Protein AF-0000000084691616 (afdb_homodimer)

Organism: Botryosphaeria parva (strain UCR-NP2) (NCBI:txid1287680)

InterPro domains:
  IPR008775 Phytanoyl-CoA dioxygenase-like [PF05721] (127-211)

pLDDT: mean 83.39, std 17.55, range [25.61, 98.62]

Nearest PDB structures (foldseek):
  7e01-assembly1_A-2  TM=6.070E-01  e=3.733E-05  uncultured bacterium esnapd13
  7e08-assembly1_A-2  TM=5.478E-01  e=3.733E-05  uncultured bacterium esnapd13
  5ncj-assembly2_B  TM=5.270E-01  e=2.335E-04  Streptomyces muensis
  8h7y-assembly1_A  TM=5.607E-01  e=2.628E-04  uncultured bacterium esnapd13
  7e00-assembly1_A  TM=5.608E-01  e=3.748E-04  uncultured bacterium esnapd13

Sequence (610 aa):
MPHSTQAPTLADDVQYGDWRDDMFRDGYAVVKGAVPAARCTAYIDAMYAWLEKFPGGMYHHYAVQHEAFVWRARQEPGVLAAFSLLWGTTALLASFDGVNFTLPTSARAPWDAWPHIDQSPHRTGLQCAQGIINLAPNGPRDGGLVVLRGSHRLTEEYFESHDKEQKTWGPTDWFGFGEEQVRWFKERGCEQVKVCAEPGDLIVWDSRTVHWNVVPEGEETRALVYACYAPAKFAKAETLEKKKEFFEKRLGTTHWPHDNIFVNSYSTARMRCGKEDEYNRDRPFEEPEINDTLLRLAGVLPYDSMPHSTQAPTLADDVQYGDWRDDMFRDGYAVVKGAVPAARCTAYIDAMYAWLEKFPGGMYHHYAVQHEAFVWRARQEPGVLAAFSLLWGTTALLASFDGVNFTLPTSARAPWDAWPHIDQSPHRTGLQCAQGIINLAPNGPRDGGLVVLRGSHRLTEEYFESHDKEQKTWGPTDWFGFGEEQVRWFKERGCEQVKVCAEPGDLIVWDSRTVHWNVVPEGEETRALVYACYAPAKFAKAETLEKKKEFFEKRLGTTHWPHDNIFVNSYSTARMRCGKEDEYNRDRPFEEPEINDTLLRLAGVLPYDS

Solvent-accessible surface area (backbone atoms only — not comparable to full-atom values): 31716 Å² total; per-residue (Å²): 126,84,66,71,59,72,58,60,60,71,74,78,83,62,84,72,87,50,58,61,40,43,26,67,60,34,22,33,32,67,42,77,58,24,34,59,53,77,55,18,54,54,50,52,50,50,51,50,56,54,56,53,64,51,78,68,19,70,41,60,40,45,16,43,34,42,17,29,68,48,50,51,58,66,61,30,63,41,48,48,49,51,52,20,61,74,71,72,43,84,52,40,16,40,25,32,29,30,34,32,55,24,69,54,49,75,87,43,79,81,66,82,73,60,36,24,27,55,47,43,83,81,47,49,65,67,79,44,49,39,31,35,45,29,35,30,66,26,49,86,53,37,41,38,50,30,34,31,35,35,31,37,78,43,43,65,61,48,46,70,76,39,86,69,85,48,85,58,45,48,85,61,22,34,49,77,48,54,72,70,56,49,46,55,46,41,78,70,70,28,40,82,42,70,60,57,45,47,41,10,15,30,40,37,32,37,27,48,20,35,28,32,62,48,69,44,63,40,73,59,44,42,38,36,38,41,46,13,55,35,53,48,84,72,30,48,72,69,45,34,53,49,37,29,49,28,58,75,52,35,42,45,35,30,72,43,38,43,44,60,76,48,84,32,57,38,67,47,77,39,24,41,84,69,30,57,26,88,69,55,36,67,50,32,95,42,68,50,81,85,45,71,68,56,34,27,26,44,41,63,40,82,73,82,130,124,85,66,72,62,77,48,69,54,69,73,77,80,61,85,72,87,49,58,62,42,43,25,67,61,34,22,32,31,66,42,78,59,24,34,59,52,76,56,18,54,52,50,52,51,50,51,50,56,54,57,52,65,52,78,66,19,71,41,59,39,44,16,43,36,41,16,29,67,48,49,53,58,66,60,29,64,42,48,47,48,50,53,19,61,74,70,72,44,83,53,40,16,39,25,31,29,30,35,33,54,24,70,54,48,72,85,42,79,81,68,82,74,59,36,24,27,56,47,46,84,78,48,49,66,65,80,45,48,39,33,36,43,29,35,30,67,27,50,88,54,38,40,40,50,31,35,31,35,36,32,37,79,42,43,64,61,48,46,71,78,38,86,66,82,49,86,66,39,57,82,60,23,42,48,77,49,53,71,68,57,49,47,55,44,40,76,70,70,28,40,84,41,69,62,57,46,47,41,10,15,30,40,37,31,39,27,48,20,34,29,33,61,47,69,44,63,41,73,57,46,42,38,35,39,41,47,14,56,34,52,48,84,71,31,48,71,69,46,32,53,49,36,29,51,28,57,76,52,35,45,47,36,28,71,43,38,42,44,58,76,47,85,31,54,38,67,50,76,39,23,41,86,69,30,60,25,87,68,55,37,67,51,31,95,42,68,49,80,87,46,69,68,57,35,28,25,44,42,63,40,82,73,84,129

Radius of gyration: 27.08 Å; Cα contacts (8 Å, |Δi|>4): 1360; chains: 2; bounding box: 52×83×59 Å

Structure (mmCIF, N/CA/C/O backbone):
data_AF-0000000084691616-model_v1
#
loop_
_entity.id
_entity.type
_entity.pdbx_description
1 polymer 'Putative phytanoyl-dioxygenase protein'
#
loop_
_atom_site.group_PDB
_atom_site.id
_atom_site.type_symbol
_atom_site.label_atom_id
_atom_site.label_alt_id
_atom_site.label_comp_id
_atom_site.label_asym_id
_atom_site.label_entity_id
_atom_site.label_seq_id
_atom_site.pdbx_PDB_ins_code
_atom_site.Cartn_x
_atom_site.Cartn_y
_atom_site.Cartn_z
_atom_site.occupancy
_atom_site.B_iso_or_equiv
_atom_site.auth_seq_id
_atom_site.auth_comp_id
_atom_site.auth_asym_id
_atom_site.auth_atom_id
_atom_site.pdbx_PDB_model_num
ATOM 1 N N . MET A 1 1 ? -9.008 -8.961 -29.516 1 25.61 1 MET A N 1
ATOM 2 C CA . MET A 1 1 ? -8.031 -9.82 -30.188 1 25.61 1 MET A CA 1
ATOM 3 C C . MET A 1 1 ? -8.344 -11.297 -29.922 1 25.61 1 MET A C 1
ATOM 5 O O . MET A 1 1 ? -8.891 -11.641 -28.875 1 25.61 1 MET A O 1
ATOM 9 N N . PRO A 1 2 ? -8.312 -12.094 -30.984 1 29.22 2 PRO A N 1
ATOM 10 C CA . PRO A 1 2 ? -8.766 -13.484 -30.938 1 29.22 2 PRO A CA 1
ATOM 11 C C . PRO A 1 2 ? -8.102 -14.281 -29.812 1 29.22 2 PRO A C 1
ATOM 13 O O . PRO A 1 2 ? -6.91 -14.102 -29.547 1 29.22 2 PRO A O 1
ATOM 16 N N . HIS A 1 3 ? -8.695 -14.359 -28.688 1 36.59 3 HIS A N 1
ATOM 17 C CA . HIS A 1 3 ? -8.344 -15.383 -27.703 1 36.59 3 HIS A CA 1
ATOM 18 C C . HIS A 1 3 ? -7.91 -16.672 -28.391 1 36.59 3 HIS A C 1
ATOM 20 O O . HIS A 1 3 ? -8.516 -17.094 -29.375 1 36.59 3 HIS A O 1
ATOM 26 N N . SER A 1 4 ? -6.734 -16.844 -28.547 1 38.62 4 SER A N 1
ATOM 27 C CA . SER A 1 4 ? -6.402 -18.125 -29.172 1 38.62 4 SER A CA 1
ATOM 28 C C . SER A 1 4 ? -7.316 -19.234 -28.688 1 38.62 4 SER A C 1
ATOM 30 O O . SER A 1 4 ? -7.406 -19.484 -27.484 1 38.62 4 SER A O 1
ATOM 32 N N . THR A 1 5 ? -8.453 -19.547 -29.219 1 43.56 5 THR A N 1
ATOM 33 C CA . THR A 1 5 ? -9.344 -20.688 -29.094 1 43.56 5 THR A CA 1
ATOM 34 C C . THR A 1 5 ? -8.555 -22 -29.047 1 43.56 5 THR A C 1
ATOM 36 O O . THR A 1 5 ? -9.109 -23.062 -28.781 1 43.56 5 THR A O 1
ATOM 39 N N . GLN A 1 6 ? -7.395 -22.078 -29.703 1 43.31 6 GLN A N 1
ATOM 40 C CA . GLN A 1 6 ? -6.82 -23.406 -29.906 1 43.31 6 GLN A CA 1
ATOM 41 C C . GLN A 1 6 ? -5.871 -23.781 -28.766 1 43.31 6 GLN A C 1
ATOM 43 O O . GLN A 1 6 ? -5.031 -24.672 -28.922 1 43.31 6 GLN A O 1
ATOM 48 N N . ALA A 1 7 ? -5.707 -23.125 -27.766 1 46.91 7 ALA A N 1
ATOM 49 C CA . ALA A 1 7 ? -4.562 -23.547 -26.969 1 46.91 7 ALA A CA 1
ATOM 50 C C . ALA A 1 7 ? -4.656 -25.016 -26.594 1 46.91 7 ALA A C 1
ATOM 52 O O . ALA A 1 7 ? -5.75 -25.594 -26.594 1 46.91 7 ALA A O 1
ATOM 53 N N . PRO A 1 8 ? -3.695 -25.516 -25.656 1 51.03 8 PRO A N 1
ATOM 54 C CA . PRO A 1 8 ? -2.916 -26.672 -25.172 1 51.03 8 PRO A CA 1
ATOM 55 C C . PRO A 1 8 ? -3.74 -27.625 -24.328 1 51.03 8 PRO A C 1
ATOM 57 O O . PRO A 1 8 ? -4.406 -27.203 -23.375 1 51.03 8 PRO A O 1
ATOM 60 N N . THR A 1 9 ? -4.617 -28.484 -24.812 1 53.38 9 THR A N 1
ATOM 61 C CA . THR A 1 9 ? -5.402 -29.359 -23.953 1 53.38 9 THR A CA 1
ATOM 62 C C . THR A 1 9 ? -4.547 -30.516 -23.438 1 53.38 9 THR A C 1
ATOM 64 O O . THR A 1 9 ? -3.896 -31.219 -24.219 1 53.38 9 THR A O 1
ATOM 67 N N . LEU A 1 10 ? -3.828 -30.344 -22.281 1 58.84 10 LEU A N 1
ATOM 68 C CA . LEU A 1 10 ? -3.334 -31.562 -21.641 1 58.84 10 LEU A CA 1
ATOM 69 C C . LEU A 1 10 ? -4.438 -32.594 -21.547 1 58.84 10 LEU A C 1
ATOM 71 O O . LEU A 1 10 ? -5.605 -32.281 -21.359 1 58.84 10 LEU A O 1
ATOM 75 N N . ALA A 1 11 ? -4.121 -33.75 -22.156 1 55.09 11 ALA A N 1
ATOM 76 C CA . ALA A 1 11 ? -5.039 -34.906 -22.094 1 55.09 11 ALA A CA 1
ATOM 77 C C . ALA A 1 11 ? -5.48 -35.156 -20.656 1 55.09 11 ALA A C 1
ATOM 79 O O . ALA A 1 11 ? -4.656 -35.469 -19.797 1 55.09 11 ALA A O 1
ATOM 80 N N . ASP A 1 12 ? -6.605 -34.75 -20.188 1 62.28 12 ASP A N 1
ATOM 81 C CA . ASP A 1 12 ? -7.152 -34.969 -18.844 1 62.28 12 ASP A CA 1
ATOM 82 C C . ASP A 1 12 ? -7.602 -36.438 -18.672 1 62.28 12 ASP A C 1
ATOM 84 O O . ASP A 1 12 ? -8.055 -36.812 -17.594 1 62.28 12 ASP A O 1
ATOM 88 N N . ASP A 1 13 ? -7.305 -37.281 -19.703 1 66.81 13 ASP A N 1
ATOM 89 C CA . ASP A 1 13 ? -7.805 -38.625 -19.578 1 66.81 13 ASP A CA 1
ATOM 90 C C . ASP A 1 13 ? -6.664 -39.625 -19.312 1 66.81 13 ASP A C 1
ATOM 92 O O . ASP A 1 13 ? -6.879 -40.844 -19.281 1 66.81 13 ASP A O 1
ATOM 96 N N . VAL A 1 14 ? -5.551 -39.125 -19.047 1 79.38 14 VAL A N 1
ATOM 97 C CA . VAL A 1 14 ? -4.387 -39.969 -18.781 1 79.38 14 VAL A CA 1
ATOM 98 C C . VAL A 1 14 ? -4.137 -40.031 -17.281 1 79.38 14 VAL A C 1
ATOM 100 O O . VAL A 1 14 ? -4.293 -39.062 -16.562 1 79.38 14 VAL A O 1
ATOM 103 N N . GLN A 1 15 ? -3.969 -41.344 -16.75 1 88.19 15 GLN A N 1
ATOM 104 C CA . GLN A 1 15 ? -3.506 -41.5 -15.367 1 88.19 15 GLN A CA 1
ATOM 105 C C . GLN A 1 15 ? -1.986 -41.375 -15.281 1 88.19 15 GLN A C 1
ATOM 107 O O . GLN A 1 15 ? -1.264 -42.219 -15.828 1 88.19 15 GLN A O 1
ATOM 112 N N . TYR A 1 16 ? -1.447 -40.531 -14.578 1 91.44 16 TYR A N 1
ATOM 113 C CA . TYR A 1 16 ? -0.022 -40.219 -14.547 1 91.44 16 TYR A CA 1
ATOM 114 C C . TYR A 1 16 ? 0.673 -40.969 -13.414 1 91.44 16 TYR A C 1
ATOM 116 O O . TYR A 1 16 ? 1.848 -41.312 -13.523 1 91.44 16 TYR A O 1
ATOM 124 N N . GLY A 1 17 ? -0.059 -41.219 -12.367 1 93.5 17 GLY A N 1
ATOM 125 C CA . GLY A 1 17 ? 0.521 -41.906 -11.227 1 93.5 17 GLY A CA 1
ATOM 126 C C . GLY A 1 17 ? 1.232 -40.969 -10.266 1 93.5 17 GLY A C 1
ATOM 127 O O . GLY A 1 17 ? 2.057 -41.406 -9.461 1 93.5 17 GLY A O 1
ATOM 128 N N . ASP A 1 18 ? 1.02 -39.625 -10.445 1 94.75 18 ASP A N 1
ATOM 129 C CA . ASP A 1 18 ? 1.6 -38.625 -9.547 1 94.75 18 ASP A CA 1
ATOM 130 C C . ASP A 1 18 ? 0.619 -37.5 -9.289 1 94.75 18 ASP A C 1
ATOM 132 O O . ASP A 1 18 ? -0.59 -37.656 -9.469 1 94.75 18 ASP A O 1
ATOM 136 N N . TRP A 1 19 ? 1.115 -36.375 -8.672 1 95 19 TRP A N 1
ATOM 137 C CA . TRP A 1 19 ? 0.257 -35.281 -8.219 1 95 19 TRP A CA 1
ATOM 138 C C . TRP A 1 19 ? -0.612 -34.781 -9.359 1 95 19 TRP A C 1
ATOM 140 O O . TRP A 1 19 ? -1.621 -34.094 -9.125 1 95 19 TRP A O 1
ATOM 150 N N . ARG A 1 20 ? -0.273 -35.031 -10.648 1 95.19 20 ARG A N 1
ATOM 151 C CA . ARG A 1 20 ? -1.066 -34.562 -11.789 1 95.19 20 ARG A CA 1
ATOM 152 C C . ARG A 1 20 ? -2.455 -35.219 -11.773 1 95.19 20 ARG A C 1
ATOM 154 O O . ARG A 1 20 ? -3.43 -34.594 -12.203 1 95.19 20 ARG A O 1
ATOM 161 N N . ASP A 1 21 ? -2.531 -36.438 -11.305 1 95.38 21 ASP A N 1
ATOM 162 C CA . ASP A 1 21 ? -3.834 -37.094 -11.195 1 95.38 21 ASP A CA 1
ATOM 163 C C . ASP A 1 21 ? -4.766 -36.312 -10.281 1 95.38 21 ASP A C 1
ATOM 165 O O . ASP A 1 21 ? -5.953 -36.156 -10.578 1 95.38 21 ASP A O 1
ATOM 169 N N . ASP A 1 22 ? -4.203 -35.812 -9.109 1 95.56 22 ASP A N 1
ATOM 170 C CA . ASP A 1 22 ? -4.992 -34.938 -8.219 1 95.56 22 ASP A CA 1
ATOM 171 C C . ASP A 1 22 ? -5.414 -33.656 -8.93 1 95.56 22 ASP A C 1
ATOM 173 O O . ASP A 1 22 ? -6.562 -33.25 -8.82 1 95.56 22 ASP A O 1
ATOM 177 N N . MET A 1 23 ? -4.516 -33.031 -9.578 1 95.19 23 MET A N 1
ATOM 178 C CA . MET A 1 23 ? -4.77 -31.766 -10.258 1 95.19 23 MET A CA 1
ATOM 179 C C . MET A 1 23 ? -5.906 -31.906 -11.273 1 95.19 23 MET A C 1
ATOM 181 O O . MET A 1 23 ? -6.824 -31.094 -11.289 1 95.19 23 MET A O 1
ATOM 185 N N . PHE A 1 24 ? -5.898 -32.938 -12.062 1 93.81 24 PHE A N 1
ATOM 186 C CA . PHE A 1 24 ? -6.887 -33.125 -13.117 1 93.81 24 PHE A CA 1
ATOM 187 C C . PHE A 1 24 ? -8.211 -33.625 -12.555 1 93.81 24 PHE A C 1
ATOM 189 O O . PHE A 1 24 ? -9.281 -33.281 -13.078 1 93.81 24 PHE A O 1
ATOM 196 N N . ARG A 1 25 ? -8.148 -34.312 -11.469 1 94.06 25 ARG A N 1
ATOM 197 C CA . ARG A 1 25 ? -9.359 -34.812 -10.828 1 94.06 25 ARG A CA 1
ATOM 198 C C . ARG A 1 25 ? -10.031 -33.719 -10.008 1 94.06 25 ARG A C 1
ATOM 200 O O . ARG A 1 25 ? -11.242 -33.5 -10.117 1 94.06 25 ARG A O 1
ATOM 207 N N . ASP A 1 26 ? -9.219 -33 -9.219 1 96.69 26 ASP A N 1
ATOM 208 C CA . ASP A 1 26 ? -9.758 -32.125 -8.18 1 96.69 26 ASP A CA 1
ATOM 209 C C . ASP A 1 26 ? -9.672 -30.641 -8.594 1 96.69 26 ASP A C 1
ATOM 211 O O . ASP A 1 26 ? -10.32 -29.781 -7.988 1 96.69 26 ASP A O 1
ATOM 215 N N . GLY A 1 27 ? -8.906 -30.312 -9.617 1 97.25 27 GLY A N 1
ATOM 216 C CA . GLY A 1 27 ? -8.711 -28.938 -10.039 1 97.25 27 GLY A CA 1
ATOM 217 C C . GLY A 1 27 ? -7.555 -28.25 -9.344 1 97.25 27 GLY A C 1
ATOM 218 O O . GLY A 1 27 ? -7.301 -27.062 -9.562 1 97.25 27 GLY A O 1
ATOM 219 N N . TYR A 1 28 ? -6.902 -29.016 -8.43 1 98.06 28 TYR A N 1
ATOM 220 C CA . TYR A 1 28 ? -5.711 -28.531 -7.746 1 98.06 28 TYR A CA 1
ATOM 221 C C . TYR A 1 28 ? -4.852 -29.688 -7.262 1 98.06 28 TYR A C 1
ATOM 223 O O . TYR A 1 28 ? -5.297 -30.844 -7.258 1 98.06 28 TYR A O 1
ATOM 231 N N . ALA A 1 29 ? -3.611 -29.438 -6.926 1 98.31 29 ALA A N 1
ATOM 232 C CA . ALA A 1 29 ? -2.699 -30.406 -6.316 1 98.31 29 ALA A CA 1
ATOM 233 C C . ALA A 1 29 ? -1.66 -29.703 -5.449 1 98.31 29 ALA A C 1
ATOM 235 O O . ALA A 1 29 ? -1.438 -28.5 -5.582 1 98.31 29 ALA A O 1
ATOM 236 N N . VAL A 1 30 ? -1.146 -30.422 -4.492 1 98.19 30 VAL A N 1
ATOM 237 C CA . VAL A 1 30 ? 0 -30 -3.699 1 98.19 30 VAL A CA 1
ATOM 238 C C . VAL A 1 30 ? 1.211 -30.875 -4.023 1 98.19 30 VAL A C 1
ATOM 240 O O . VAL A 1 30 ? 1.2 -32.062 -3.773 1 98.19 30 VAL A O 1
ATOM 243 N N . VAL A 1 31 ? 2.209 -30.266 -4.68 1 98.06 31 VAL A N 1
ATOM 244 C CA . VAL A 1 31 ? 3.479 -30.938 -4.945 1 98.06 31 VAL A CA 1
ATOM 245 C C . VAL A 1 31 ? 4.375 -30.859 -3.713 1 98.06 31 VAL A C 1
ATOM 247 O O . VAL A 1 31 ? 4.836 -29.766 -3.344 1 98.06 31 VAL A O 1
ATOM 250 N N . LYS A 1 32 ? 4.656 -31.969 -3.086 1 96.56 32 LYS A N 1
ATOM 251 C CA . LYS A 1 32 ? 5.367 -32 -1.81 1 96.56 32 LYS A CA 1
ATOM 252 C C . LYS A 1 32 ? 6.852 -31.703 -1.998 1 96.56 32 LYS A C 1
ATOM 254 O O . LYS A 1 32 ? 7.488 -32.25 -2.906 1 96.56 32 LYS A O 1
ATOM 259 N N . GLY A 1 33 ? 7.344 -30.812 -1.21 1 94.94 33 GLY A N 1
ATOM 260 C CA . GLY A 1 33 ? 8.773 -30.578 -1.087 1 94.94 33 GLY A CA 1
ATOM 261 C C . GLY A 1 33 ? 9.406 -30.062 -2.361 1 94.94 33 GLY A C 1
ATOM 262 O O . GLY A 1 33 ? 10.508 -30.469 -2.734 1 94.94 33 GLY A O 1
ATOM 263 N N . ALA A 1 34 ? 8.711 -29.234 -3.145 1 97.5 34 ALA A N 1
ATOM 264 C CA . ALA A 1 34 ? 9.273 -28.625 -4.348 1 97.5 34 ALA A CA 1
ATOM 265 C C . ALA A 1 34 ? 10.461 -27.734 -4.004 1 97.5 34 ALA A C 1
ATOM 267 O O . ALA A 1 34 ? 11.367 -27.562 -4.82 1 97.5 34 ALA A O 1
ATOM 268 N N . VAL A 1 35 ? 10.461 -27.125 -2.824 1 97.5 35 VAL A N 1
ATOM 269 C CA . VAL A 1 35 ? 11.562 -26.344 -2.279 1 97.5 35 VAL A CA 1
ATOM 270 C C . VAL A 1 35 ? 12.047 -26.969 -0.971 1 97.5 35 VAL A C 1
ATOM 272 O O . VAL A 1 35 ? 11.242 -27.25 -0.082 1 97.5 35 VAL A O 1
ATOM 275 N N . PRO A 1 36 ? 13.352 -27.25 -0.862 1 93.25 36 PRO A N 1
ATOM 276 C CA . PRO A 1 36 ? 13.859 -27.75 0.422 1 93.25 36 PRO A CA 1
ATOM 277 C C . PRO A 1 36 ? 13.539 -26.797 1.582 1 93.25 36 PRO A C 1
ATOM 279 O O . PRO A 1 36 ? 13.656 -25.578 1.442 1 93.25 36 PRO A O 1
ATOM 282 N N . ALA A 1 37 ? 13.234 -27.375 2.754 1 87.44 37 ALA A N 1
ATOM 283 C CA . ALA A 1 37 ? 12.766 -26.625 3.916 1 87.44 37 ALA A CA 1
ATOM 284 C C . ALA A 1 37 ? 13.812 -25.594 4.363 1 87.44 37 ALA A C 1
ATOM 286 O O . ALA A 1 37 ? 13.461 -24.484 4.773 1 87.44 37 ALA A O 1
ATOM 287 N N . ALA A 1 38 ? 15.078 -25.984 4.328 1 86.88 38 ALA A N 1
ATOM 288 C CA . ALA A 1 38 ? 16.141 -25.078 4.746 1 86.88 38 ALA A CA 1
ATOM 289 C C . ALA A 1 38 ? 16.141 -23.812 3.904 1 86.88 38 ALA A C 1
ATOM 291 O O . ALA A 1 38 ? 16.438 -22.719 4.414 1 86.88 38 ALA A O 1
ATOM 292 N N . ARG A 1 39 ? 15.805 -23.922 2.654 1 91.69 39 ARG A N 1
ATOM 293 C CA . ARG A 1 39 ? 15.781 -22.75 1.786 1 91.69 39 ARG A CA 1
ATOM 294 C C . ARG A 1 39 ? 14.523 -21.922 2.012 1 91.69 39 ARG A C 1
ATOM 296 O O . ARG A 1 39 ? 14.508 -20.719 1.75 1 91.69 39 ARG A O 1
ATOM 303 N N . CYS A 1 40 ? 13.445 -22.547 2.502 1 92.75 40 CYS A N 1
ATOM 304 C CA . CYS A 1 40 ? 12.242 -21.797 2.852 1 92.75 40 CYS A CA 1
ATOM 305 C C . CYS A 1 40 ? 12.547 -20.766 3.928 1 92.75 40 CYS A C 1
ATOM 307 O O . CYS A 1 40 ? 12.078 -19.625 3.846 1 92.75 40 CYS A O 1
ATOM 309 N N . THR A 1 41 ? 13.336 -21.172 4.918 1 86.75 41 THR A N 1
ATOM 310 C CA . THR A 1 41 ? 13.719 -20.25 5.98 1 86.75 41 THR A CA 1
ATOM 311 C C . THR A 1 41 ? 14.477 -19.062 5.41 1 86.75 41 THR A C 1
ATOM 313 O O . THR A 1 41 ? 14.25 -17.922 5.82 1 86.75 41 THR A O 1
ATOM 316 N N . ALA A 1 42 ? 15.359 -19.344 4.477 1 86.31 42 ALA A N 1
ATOM 317 C CA . ALA A 1 42 ? 16.141 -18.266 3.852 1 86.31 42 ALA A CA 1
ATOM 318 C C . ALA A 1 42 ? 15.227 -17.312 3.09 1 86.31 42 ALA A C 1
ATOM 320 O O . ALA A 1 42 ? 15.453 -16.094 3.098 1 86.31 42 ALA A O 1
ATOM 321 N N . TYR A 1 43 ? 14.219 -17.812 2.367 1 91.56 43 TYR A N 1
ATOM 322 C CA . TYR A 1 43 ? 13.273 -16.969 1.657 1 91.56 43 TYR A CA 1
ATOM 323 C C . TYR A 1 43 ? 12.477 -16.109 2.631 1 91.56 43 TYR A C 1
ATOM 325 O O . TYR A 1 43 ? 12.266 -14.914 2.385 1 91.56 43 TYR A O 1
ATOM 333 N N . ILE A 1 44 ? 12.047 -16.688 3.748 1 87.38 44 ILE A N 1
ATOM 334 C CA . ILE A 1 44 ? 11.289 -15.938 4.754 1 87.38 44 ILE A CA 1
ATOM 335 C C . ILE A 1 44 ? 12.156 -14.836 5.344 1 87.38 44 ILE A C 1
ATOM 337 O O . ILE A 1 44 ? 11.695 -13.703 5.527 1 87.38 44 ILE A O 1
ATOM 341 N N . ASP A 1 45 ? 13.445 -15.156 5.559 1 80 45 ASP A N 1
ATOM 342 C CA . ASP A 1 45 ? 14.383 -14.141 6.027 1 80 45 ASP A CA 1
ATOM 343 C C . ASP A 1 45 ? 14.5 -12.992 5.023 1 80 45 ASP A C 1
ATOM 345 O O . ASP A 1 45 ? 14.547 -11.828 5.41 1 80 45 ASP A O 1
ATOM 349 N N . ALA A 1 46 ? 14.586 -13.305 3.764 1 83.75 46 ALA A N 1
ATOM 350 C CA . ALA A 1 46 ? 14.664 -12.289 2.719 1 83.75 46 ALA A CA 1
ATOM 351 C C . ALA A 1 46 ? 13.398 -11.438 2.695 1 83.75 46 ALA A C 1
ATOM 353 O O . ALA A 1 46 ? 13.469 -10.219 2.49 1 83.75 46 ALA A O 1
ATOM 354 N N . MET A 1 47 ? 12.211 -12.031 2.887 1 85.38 47 MET A N 1
ATOM 355 C CA . MET A 1 47 ? 10.945 -11.305 2.922 1 85.38 47 MET A CA 1
ATOM 356 C C . MET A 1 47 ? 10.891 -10.359 4.117 1 85.38 47 MET A C 1
ATOM 358 O O . MET A 1 47 ? 10.43 -9.227 3.996 1 85.38 47 MET A O 1
ATOM 362 N N . TYR A 1 48 ? 11.422 -10.812 5.23 1 72.56 48 TYR A N 1
ATOM 363 C CA . TYR A 1 48 ? 11.523 -9.938 6.398 1 72.56 48 TYR A CA 1
ATOM 364 C C . TYR A 1 48 ? 12.422 -8.742 6.109 1 72.56 48 TYR A C 1
ATOM 366 O O . TYR A 1 48 ? 12.062 -7.602 6.398 1 72.56 48 TYR A O 1
ATOM 374 N N . ALA A 1 49 ? 13.609 -9.062 5.547 1 70.19 49 ALA A N 1
ATOM 375 C CA . ALA A 1 49 ? 14.555 -8 5.219 1 70.19 49 ALA A CA 1
ATOM 376 C C . ALA A 1 49 ? 13.938 -6.992 4.254 1 70.19 49 ALA A C 1
ATOM 378 O O . ALA A 1 49 ? 14.172 -5.785 4.375 1 70.19 49 ALA A O 1
ATOM 379 N N . TRP A 1 50 ? 13.18 -7.469 3.236 1 76.06 50 TRP A N 1
ATOM 380 C CA . TRP A 1 50 ? 12.5 -6.617 2.27 1 76.06 50 TRP A CA 1
ATOM 381 C C . TRP A 1 50 ? 11.469 -5.727 2.957 1 76.06 50 TRP A C 1
ATOM 383 O O . TRP A 1 50 ? 11.43 -4.516 2.729 1 76.06 50 TRP A O 1
ATOM 393 N N . LEU A 1 51 ? 10.625 -6.359 3.777 1 67.5 51 LEU A N 1
ATOM 394 C CA . LEU A 1 51 ? 9.562 -5.637 4.473 1 67.5 51 LEU A CA 1
ATOM 395 C C . LEU A 1 51 ? 10.148 -4.547 5.367 1 67.5 51 LEU A C 1
ATOM 397 O O . LEU A 1 51 ? 9.57 -3.469 5.496 1 67.5 51 LEU A O 1
ATOM 401 N N . GLU A 1 52 ? 11.305 -4.867 5.914 1 60.56 52 GLU A N 1
ATOM 402 C CA . GLU A 1 52 ? 11.953 -3.949 6.844 1 60.56 52 GLU A CA 1
ATOM 403 C C . GLU A 1 52 ? 12.422 -2.684 6.133 1 60.56 52 GLU A C 1
ATOM 405 O O . GLU A 1 52 ? 12.68 -1.663 6.777 1 60.56 52 GLU A O 1
ATOM 410 N N . LYS A 1 53 ? 12.578 -2.818 4.82 1 56.88 53 LYS A N 1
ATOM 411 C CA . LYS A 1 53 ? 13.086 -1.677 4.066 1 56.88 53 LYS A CA 1
ATOM 412 C C . LYS A 1 53 ? 11.984 -0.653 3.809 1 56.88 53 LYS A C 1
ATOM 414 O O . LYS A 1 53 ? 12.258 0.46 3.354 1 56.88 53 LYS A O 1
ATOM 419 N N . PHE A 1 54 ? 10.805 -1.085 3.809 1 51.78 54 PHE A N 1
ATOM 420 C CA . PHE A 1 54 ? 9.703 -0.147 3.641 1 51.78 54 PHE A CA 1
ATOM 421 C C . PHE A 1 54 ? 9.43 0.61 4.938 1 51.78 54 PHE A C 1
ATOM 423 O O . PHE A 1 54 ? 9.172 -0.001 5.973 1 51.78 54 PHE A O 1
ATOM 430 N N . PRO A 1 55 ? 10.227 1.616 5.172 1 48.5 55 PRO A N 1
ATOM 431 C CA . PRO A 1 55 ? 9.898 2.416 6.355 1 48.5 55 PRO A CA 1
ATOM 432 C C . PRO A 1 55 ? 8.406 2.729 6.465 1 48.5 55 PRO A C 1
ATOM 434 O O . PRO A 1 55 ? 8.023 3.711 7.105 1 48.5 55 PRO A O 1
ATOM 437 N N . GLY A 1 56 ? 7.438 2.035 5.77 1 52.59 56 GLY A N 1
ATOM 438 C CA . GLY A 1 56 ? 6.129 2.582 5.449 1 52.59 56 GLY A CA 1
ATOM 439 C C . GLY A 1 56 ? 5.195 2.623 6.645 1 52.59 56 GLY A C 1
ATOM 440 O O . GLY A 1 56 ? 5.34 1.838 7.582 1 52.59 56 GLY A O 1
ATOM 441 N N . GLY A 1 57 ? 4.953 3.883 7.02 1 63.81 57 GLY A N 1
ATOM 442 C CA . GLY A 1 57 ? 3.975 4.098 8.07 1 63.81 57 GLY A CA 1
ATOM 443 C C . GLY A 1 57 ? 2.98 5.195 7.75 1 63.81 57 GLY A C 1
ATOM 444 O O . GLY A 1 57 ? 2.143 5.547 8.586 1 63.81 57 GLY A O 1
ATOM 445 N N . MET A 1 58 ? 3.277 5.555 6.504 1 64.69 58 MET A N 1
ATOM 446 C CA . MET A 1 58 ? 2.307 6.574 6.113 1 64.69 58 MET A CA 1
ATOM 447 C C . MET A 1 58 ? 1.127 5.949 5.379 1 64.69 58 MET A C 1
ATOM 449 O O . MET A 1 58 ? 1.314 5.207 4.414 1 64.69 58 MET A O 1
ATOM 453 N N . TYR A 1 59 ? -0.009 6.148 5.793 1 72.88 59 TYR A N 1
ATOM 454 C CA . TYR A 1 59 ? -1.241 5.625 5.215 1 72.88 59 TYR A CA 1
ATOM 455 C C . TYR A 1 59 ? -2.135 6.754 4.715 1 72.88 59 TYR A C 1
ATOM 457 O O . TYR A 1 59 ? -2.561 7.609 5.496 1 72.88 59 TYR A O 1
ATOM 465 N N . HIS A 1 60 ? -2.352 6.828 3.361 1 70.5 60 HIS A N 1
ATOM 466 C CA . HIS A 1 60 ? -3.248 7.805 2.756 1 70.5 60 HIS A CA 1
ATOM 467 C C . HIS A 1 60 ? -4.332 7.121 1.929 1 70.5 60 HIS A C 1
ATOM 469 O O . HIS A 1 60 ? -5.129 7.793 1.269 1 70.5 60 HIS A O 1
ATOM 475 N N . HIS A 1 61 ? -4.352 5.848 1.981 1 67.62 61 HIS A N 1
ATOM 476 C CA . HIS A 1 61 ? -5.328 5.066 1.231 1 67.62 61 HIS A CA 1
ATOM 477 C C . HIS A 1 61 ? -6.336 4.406 2.164 1 67.62 61 HIS A C 1
ATOM 479 O O . HIS A 1 61 ? -6.375 4.707 3.359 1 67.62 61 HIS A O 1
ATOM 485 N N . TYR A 1 62 ? -7.281 3.738 1.498 1 70.81 62 TYR A N 1
ATOM 486 C CA . TYR A 1 62 ? -8.258 2.93 2.221 1 70.81 62 TYR A CA 1
ATOM 487 C C . TYR A 1 62 ? -9.219 3.812 3.008 1 70.81 62 TYR A C 1
ATOM 489 O O . TYR A 1 62 ? -9.742 3.398 4.047 1 70.81 62 TYR A O 1
ATOM 497 N N . ALA A 1 63 ? -9.312 5.086 2.59 1 80.5 63 ALA A N 1
ATOM 498 C CA . ALA A 1 63 ? -10.203 6.062 3.209 1 80.5 63 ALA A CA 1
ATOM 499 C C . ALA A 1 63 ? -9.812 6.312 4.664 1 80.5 63 ALA A C 1
ATOM 501 O O . ALA A 1 63 ? -10.664 6.668 5.488 1 80.5 63 ALA A O 1
ATOM 502 N N . VAL A 1 64 ? -8.5 6.102 4.922 1 83.94 64 VAL A N 1
ATOM 503 C CA . VAL A 1 64 ? -8.031 6.227 6.301 1 83.94 64 VAL A CA 1
ATOM 504 C C . VAL A 1 64 ? -8.273 7.652 6.801 1 83.94 64 VAL A C 1
ATOM 506 O O . VAL A 1 64 ? -8.531 7.863 7.988 1 83.94 64 VAL A O 1
ATOM 509 N N . GLN A 1 65 ? -8.328 8.617 5.914 1 89.75 65 GLN A N 1
ATOM 510 C CA . GLN A 1 65 ? -8.508 10.031 6.242 1 89.75 65 GLN A CA 1
ATOM 511 C C . GLN A 1 65 ? -9.836 10.266 6.945 1 89.75 65 GLN A C 1
ATOM 513 O O . GLN A 1 65 ? -10.008 11.273 7.637 1 89.75 65 GLN A O 1
ATOM 518 N N . HIS A 1 66 ? -10.695 9.32 6.727 1 93.31 66 HIS A N 1
ATOM 519 C CA . HIS A 1 66 ? -12.039 9.555 7.246 1 93.31 66 HIS A CA 1
ATOM 520 C C . HIS A 1 66 ? -12.414 8.5 8.289 1 93.31 66 HIS A C 1
ATOM 522 O O . HIS A 1 66 ? -13.594 8.336 8.609 1 93.31 66 HIS A O 1
ATOM 528 N N . GLU A 1 67 ? -11.445 7.727 8.719 1 91.38 67 GLU A N 1
ATOM 529 C CA . GLU A 1 67 ? -11.695 6.852 9.859 1 91.38 67 GLU A CA 1
ATOM 530 C C . GLU A 1 67 ? -12.188 7.645 11.07 1 91.38 67 GLU A C 1
ATOM 532 O O . GLU A 1 67 ? -11.766 8.781 11.281 1 91.38 67 GLU A O 1
ATOM 537 N N . ALA A 1 68 ? -12.961 7.074 11.883 1 94.38 68 ALA A N 1
ATOM 538 C CA . ALA A 1 68 ? -13.539 7.711 13.07 1 94.38 68 ALA A CA 1
ATOM 539 C C . ALA A 1 68 ? -12.453 8.289 13.961 1 94.38 68 ALA A C 1
ATOM 541 O O . ALA A 1 68 ? -12.57 9.422 14.438 1 94.38 68 ALA A O 1
ATOM 542 N N . PHE A 1 69 ? -11.359 7.605 14.203 1 93.19 69 PHE A N 1
ATOM 543 C CA . PHE A 1 69 ? -10.336 8.07 15.125 1 93.19 69 PHE A CA 1
ATOM 544 C C . PHE A 1 69 ? -9.57 9.258 14.539 1 93.19 69 PHE A C 1
ATOM 546 O O . PHE A 1 69 ? -9.094 10.117 15.281 1 93.19 69 PHE A O 1
ATOM 553 N N . VAL A 1 70 ? -9.461 9.32 13.219 1 95.69 70 VAL A N 1
ATOM 554 C CA . VAL A 1 70 ? -8.781 10.445 12.578 1 95.69 70 VAL A CA 1
ATOM 555 C C . VAL A 1 70 ? -9.617 11.711 12.758 1 95.69 70 VAL A C 1
ATOM 557 O O . VAL A 1 70 ? -9.078 12.766 13.102 1 95.69 70 VAL A O 1
ATOM 560 N N . TRP A 1 71 ? -10.914 11.609 12.539 1 97.62 71 TRP A N 1
ATOM 561 C CA . TRP A 1 71 ? -11.781 12.766 12.719 1 97.62 71 TRP A CA 1
ATOM 562 C C . TRP A 1 71 ? -11.852 13.164 14.188 1 97.62 71 TRP A C 1
ATOM 564 O O . TRP A 1 71 ? -11.961 14.352 14.508 1 97.62 71 TRP A O 1
ATOM 574 N N . ARG A 1 72 ? -11.844 12.18 15.094 1 96.69 72 ARG A N 1
ATOM 575 C CA . ARG A 1 72 ? -11.789 12.523 16.5 1 96.69 72 ARG A CA 1
ATOM 576 C C . ARG A 1 72 ? -10.523 13.312 16.828 1 96.69 72 ARG A C 1
ATOM 578 O O . ARG A 1 72 ? -10.578 14.32 17.547 1 96.69 72 ARG A O 1
ATOM 585 N N . ALA A 1 73 ? -9.43 12.875 16.312 1 96.75 73 ALA A N 1
ATOM 586 C CA . ALA A 1 73 ? -8.164 13.57 16.547 1 96.75 73 ALA A CA 1
ATOM 587 C C . ALA A 1 73 ? -8.219 15 16 1 96.75 73 ALA A C 1
ATOM 589 O O . ALA A 1 73 ? -7.742 15.938 16.656 1 96.75 73 ALA A O 1
ATOM 590 N N . ARG A 1 74 ? -8.859 15.203 14.82 1 98 74 ARG A N 1
ATOM 591 C CA . ARG A 1 74 ? -8.961 16.516 14.188 1 98 74 ARG A CA 1
ATOM 592 C C . ARG A 1 74 ? -9.797 17.469 15.039 1 98 74 ARG A C 1
ATOM 594 O O . ARG A 1 74 ? -9.68 18.688 14.906 1 98 74 ARG A O 1
ATOM 601 N N . GLN A 1 75 ? -10.594 16.906 15.898 1 98.12 75 GLN A N 1
ATOM 602 C CA . GLN A 1 75 ? -11.516 17.734 16.672 1 98.12 75 GLN A CA 1
ATOM 603 C C . GLN A 1 75 ? -11.016 17.922 18.109 1 98.12 75 GLN A C 1
ATOM 605 O O . GLN A 1 75 ? -11.703 18.516 18.938 1 98.12 75 GLN A O 1
ATOM 610 N N . GLU A 1 76 ? -9.898 17.344 18.453 1 97.88 76 GLU A N 1
ATOM 611 C CA . GLU A 1 76 ? -9.352 17.562 19.797 1 97.88 76 GLU A CA 1
ATOM 612 C C . GLU A 1 76 ? -9.336 19.047 20.141 1 97.88 76 GLU A C 1
ATOM 614 O O . GLU A 1 76 ? -8.836 19.875 19.375 1 97.88 76 GLU A O 1
ATOM 619 N N . PRO A 1 77 ? -9.805 19.422 21.266 1 97.88 77 PRO A N 1
ATOM 620 C CA . PRO A 1 77 ? -9.93 20.844 21.625 1 97.88 77 PRO A CA 1
ATOM 621 C C . PRO A 1 77 ? -8.602 21.594 21.578 1 97.88 77 PRO A C 1
ATOM 623 O O . PRO A 1 77 ? -8.547 22.734 21.125 1 97.88 77 PRO A O 1
ATOM 626 N N . GLY A 1 78 ? -7.543 20.938 22.062 1 98 78 GLY A N 1
ATOM 627 C CA . GLY A 1 78 ? -6.25 21.609 22.062 1 98 78 GLY A CA 1
ATOM 628 C C . GLY A 1 78 ? -5.707 21.844 20.672 1 98 78 GLY A C 1
ATOM 629 O O . GLY A 1 78 ? -5 22.828 20.422 1 98 78 GLY A O 1
ATOM 630 N N . VAL A 1 79 ? -6.039 20.953 19.734 1 98.31 79 VAL A N 1
ATOM 631 C CA . VAL A 1 79 ? -5.629 21.109 18.328 1 98.31 79 VAL A CA 1
ATOM 632 C C . VAL A 1 79 ? -6.395 22.266 17.688 1 98.31 79 VAL A C 1
ATOM 634 O O . VAL A 1 79 ? -5.793 23.156 17.094 1 98.31 79 VAL A O 1
ATOM 637 N N . LEU A 1 80 ? -7.715 22.281 17.891 1 98.38 80 LEU A N 1
ATOM 638 C CA . LEU A 1 80 ? -8.547 23.344 17.344 1 98.38 80 LEU A CA 1
ATOM 639 C C . LEU A 1 80 ? -8.164 24.703 17.938 1 98.38 80 LEU A C 1
ATOM 641 O O . LEU A 1 80 ? -8.109 25.703 17.219 1 98.38 80 LEU A O 1
ATOM 645 N N . ALA A 1 81 ? -7.875 24.703 19.172 1 98.31 81 ALA A N 1
ATOM 646 C CA . ALA A 1 81 ? -7.492 25.953 19.844 1 98.31 81 ALA A CA 1
ATOM 647 C C . ALA A 1 81 ? -6.195 26.516 19.266 1 98.31 81 ALA A C 1
ATOM 649 O O . ALA A 1 81 ? -6.059 27.719 19.078 1 98.31 81 ALA A O 1
ATOM 650 N N . ALA A 1 82 ? -5.254 25.656 19.031 1 97.94 82 ALA A N 1
ATOM 651 C CA . ALA A 1 82 ? -3.963 26.078 18.5 1 97.94 82 ALA A CA 1
ATOM 652 C C . ALA A 1 82 ? -4.121 26.75 17.125 1 97.94 82 ALA A C 1
ATOM 654 O O . ALA A 1 82 ? -3.604 27.844 16.906 1 97.94 82 ALA A O 1
ATOM 655 N N . PHE A 1 83 ? -4.859 26.125 16.266 1 98 83 PHE A N 1
ATOM 656 C CA . PHE A 1 83 ? -5 26.672 14.922 1 98 83 PHE A CA 1
ATOM 657 C C . PHE A 1 83 ? -5.922 27.891 14.93 1 98 83 PHE A C 1
ATOM 659 O O . PHE A 1 83 ? -5.734 28.828 14.148 1 98 83 PHE A O 1
ATOM 666 N N . SER A 1 84 ? -6.93 27.891 15.82 1 97.38 84 SER A N 1
ATOM 667 C CA . SER A 1 84 ? -7.742 29.078 15.992 1 97.38 84 SER A CA 1
ATOM 668 C C . SER A 1 84 ? -6.895 30.266 16.438 1 97.38 84 SER A C 1
ATOM 670 O O . SER A 1 84 ? -7.078 31.391 15.961 1 97.38 84 SER A O 1
ATOM 672 N N . LEU A 1 85 ? -6.035 29.984 17.375 1 96 85 LEU A N 1
ATOM 673 C CA . LEU A 1 85 ? -5.137 31.031 17.859 1 96 85 LEU A CA 1
ATOM 674 C C . LEU A 1 85 ? -4.223 31.516 16.734 1 96 85 LEU A C 1
ATOM 676 O O . LEU A 1 85 ? -4.027 32.719 16.578 1 96 85 LEU A O 1
ATOM 680 N N . LEU A 1 86 ? -3.682 30.641 16 1 95 86 LEU A N 1
ATOM 681 C CA . LEU A 1 86 ? -2.762 30.984 14.922 1 95 86 LEU A CA 1
ATOM 682 C C . LEU A 1 86 ? -3.441 31.875 13.891 1 95 86 LEU A C 1
ATOM 684 O O . LEU A 1 86 ? -2.887 32.906 13.5 1 95 86 LEU A O 1
ATOM 688 N N . TRP A 1 87 ? -4.664 31.5 13.523 1 95 87 TRP A N 1
ATOM 689 C CA . TRP A 1 87 ? -5.32 32.156 12.398 1 95 87 TRP A CA 1
ATOM 690 C C . TRP A 1 87 ? -6.242 33.281 12.875 1 95 87 TRP A C 1
ATOM 692 O O . TRP A 1 87 ? -6.742 34.062 12.07 1 95 87 TRP A O 1
ATOM 702 N N . GLY A 1 88 ? -6.508 33.344 14.188 1 93.5 88 GLY A N 1
ATOM 703 C CA . GLY A 1 88 ? -7.34 34.406 14.75 1 93.5 88 GLY A CA 1
ATOM 704 C C . GLY A 1 88 ? -8.82 34.188 14.484 1 93.5 88 GLY A C 1
ATOM 705 O O . GLY A 1 88 ? -9.57 35.156 14.367 1 93.5 88 GLY A O 1
ATOM 706 N N . THR A 1 89 ? -9.219 32.969 14.25 1 95.62 89 THR A N 1
ATOM 707 C CA . THR A 1 89 ? -10.617 32.656 14 1 95.62 89 THR A CA 1
ATOM 708 C C . THR A 1 89 ? -10.93 31.219 14.391 1 95.62 89 THR A C 1
ATOM 710 O O . THR A 1 89 ? -10.047 30.359 14.367 1 95.62 89 THR A O 1
ATOM 713 N N . THR A 1 90 ? -12.18 30.953 14.766 1 96.94 90 THR A N 1
ATOM 714 C CA . THR A 1 90 ? -12.625 29.594 15.062 1 96.94 90 THR A CA 1
ATOM 715 C C . THR A 1 90 ? -13.258 28.953 13.82 1 96.94 90 THR A C 1
ATOM 717 O O . THR A 1 90 ? -13.586 27.766 13.836 1 96.94 90 THR A O 1
ATOM 720 N N . ALA A 1 91 ? -13.43 29.766 12.766 1 97.75 91 ALA A N 1
ATOM 721 C CA . ALA A 1 91 ? -13.992 29.25 11.523 1 97.75 91 ALA A CA 1
ATOM 722 C C . ALA A 1 91 ? -12.914 28.594 10.672 1 97.75 91 ALA A C 1
ATOM 724 O O . ALA A 1 91 ? -12.32 29.234 9.797 1 97.75 91 ALA A O 1
ATOM 725 N N . LEU A 1 92 ? -12.734 27.328 10.938 1 97.94 92 LEU A N 1
ATOM 726 C CA . LEU A 1 92 ? -11.609 26.625 10.328 1 97.94 92 LEU A CA 1
ATOM 727 C C . LEU A 1 92 ? -12.102 25.531 9.391 1 97.94 92 LEU A C 1
ATOM 729 O O . LEU A 1 92 ? -13.18 24.969 9.594 1 97.94 92 LEU A O 1
ATOM 733 N N . LEU A 1 93 ? -11.352 25.281 8.32 1 98 93 LEU A N 1
ATOM 734 C CA . LEU A 1 93 ? -11.398 24.062 7.52 1 98 93 LEU A CA 1
ATOM 735 C C . LEU A 1 93 ? -10.219 23.156 7.848 1 98 93 LEU A C 1
ATOM 737 O O . LEU A 1 93 ? -9.117 23.625 8.117 1 98 93 LEU A O 1
ATOM 741 N N . ALA A 1 94 ? -10.469 21.859 7.797 1 98 94 ALA A N 1
ATOM 742 C CA . ALA A 1 94 ? -9.406 20.891 8.031 1 98 94 ALA A CA 1
ATOM 743 C C . ALA A 1 94 ? -9.047 20.156 6.746 1 98 94 ALA A C 1
ATOM 745 O O . ALA A 1 94 ? -9.906 19.938 5.887 1 98 94 ALA A O 1
ATOM 746 N N . SER A 1 95 ? -7.789 19.797 6.59 1 94.06 95 SER A N 1
ATOM 747 C CA . SER A 1 95 ? -7.363 18.906 5.504 1 94.06 95 SER A CA 1
ATOM 748 C C . SER A 1 95 ? -7.816 17.469 5.75 1 94.06 95 SER A C 1
ATOM 750 O O . SER A 1 95 ? -8.055 17.078 6.891 1 94.06 95 SER A O 1
ATOM 752 N N . PHE A 1 96 ? -8.008 16.719 4.668 1 92.25 96 PHE A N 1
ATOM 753 C CA . PHE A 1 96 ? -8.242 15.281 4.766 1 92.25 96 PHE A CA 1
ATOM 754 C C . PHE A 1 96 ? -6.953 14.508 4.48 1 92.25 96 PHE A C 1
ATOM 756 O O . PHE A 1 96 ? -6.879 13.75 3.512 1 92.25 96 PHE A O 1
ATOM 763 N N . ASP A 1 97 ? -5.992 14.641 5.391 1 87.75 97 ASP A N 1
ATOM 764 C CA . ASP A 1 97 ? -4.699 13.969 5.316 1 87.75 97 ASP A CA 1
ATOM 765 C C . ASP A 1 97 ? -4.773 12.57 5.93 1 87.75 97 ASP A C 1
ATOM 767 O O . ASP A 1 97 ? -5.793 12.195 6.512 1 87.75 97 ASP A O 1
ATOM 771 N N . GLY A 1 98 ? -3.666 11.891 5.836 1 87 98 GLY A N 1
ATOM 772 C CA . GLY A 1 98 ? -3.623 10.531 6.352 1 87 98 GLY A CA 1
ATOM 773 C C . GLY A 1 98 ? -2.926 10.422 7.691 1 87 98 GLY A C 1
ATOM 774 O O . GLY A 1 98 ? -2.99 11.344 8.508 1 87 98 GLY A O 1
ATOM 775 N N . VAL A 1 99 ? -2.527 9.219 7.98 1 88.81 99 VAL A N 1
ATOM 776 C CA . VAL A 1 99 ? -1.855 8.93 9.242 1 88.81 99 VAL A CA 1
ATOM 777 C C . VAL A 1 99 ? -0.496 8.289 8.969 1 88.81 99 VAL A C 1
ATOM 779 O O . VAL A 1 99 ? -0.217 7.871 7.844 1 88.81 99 VAL A O 1
ATOM 782 N N . ASN A 1 100 ? 0.364 8.398 9.852 1 88.25 100 ASN A N 1
ATOM 783 C CA . ASN A 1 100 ? 1.582 7.598 9.883 1 88.25 100 ASN A CA 1
ATOM 784 C C . ASN A 1 100 ? 1.595 6.645 11.078 1 88.25 100 ASN A C 1
ATOM 786 O O . ASN A 1 100 ? 1.3 7.047 12.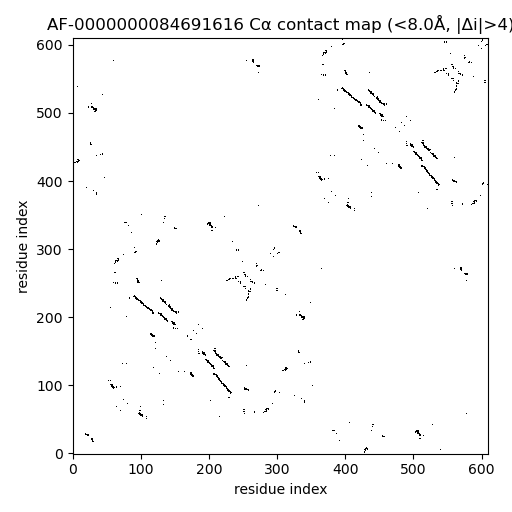203 1 88.25 100 ASN A O 1
ATOM 790 N N . PHE A 1 101 ? 1.746 5.469 10.812 1 84.44 101 PHE A N 1
ATOM 791 C CA . PHE A 1 101 ? 1.904 4.445 11.836 1 84.44 101 PHE A CA 1
ATOM 792 C C . PHE A 1 101 ? 3.039 3.492 11.484 1 84.44 101 PHE A C 1
ATOM 794 O O . PHE A 1 101 ? 2.854 2.564 10.695 1 84.44 101 PHE A O 1
ATOM 801 N N . THR A 1 102 ? 4.141 3.793 12.102 1 76.62 102 THR A N 1
ATOM 802 C CA . THR A 1 102 ? 5.34 3.004 11.844 1 76.62 102 THR A CA 1
ATOM 803 C C . THR A 1 102 ? 5.742 2.207 13.078 1 76.62 102 THR A C 1
ATOM 805 O O . THR A 1 102 ? 6.051 2.783 14.125 1 76.62 102 THR A O 1
ATOM 808 N N . LEU A 1 103 ? 5.711 0.93 12.922 1 69.88 103 LEU A N 1
ATOM 809 C CA . LEU A 1 103 ? 6.117 0.055 14.016 1 69.88 103 LEU A CA 1
ATOM 810 C C . LEU A 1 103 ? 7.637 -0.052 14.094 1 69.88 103 LEU A C 1
ATOM 812 O O . LEU A 1 103 ? 8.328 0.151 13.086 1 69.88 103 LEU A O 1
ATOM 816 N N . PRO A 1 104 ? 8.062 -0.288 15.398 1 62.59 104 PRO A N 1
ATOM 817 C CA . PRO A 1 104 ? 9.516 -0.435 15.57 1 62.59 104 PRO A CA 1
ATOM 818 C C . PRO A 1 104 ? 10.109 -1.489 14.641 1 62.59 104 PRO A C 1
ATOM 820 O O . PRO A 1 104 ? 9.492 -2.527 14.398 1 62.59 104 PRO A O 1
ATOM 823 N N . THR A 1 105 ? 10.969 -1.012 13.734 1 55.12 105 THR A N 1
ATOM 824 C CA . THR A 1 105 ? 11.688 -2 12.938 1 55.12 105 THR A CA 1
ATOM 825 C C . THR A 1 105 ? 13.172 -2.002 13.281 1 55.12 105 THR A C 1
ATOM 827 O O . THR A 1 105 ? 13.68 -1.033 13.852 1 55.12 105 THR A O 1
ATOM 830 N N . SER A 1 106 ? 13.844 -3.182 13.203 1 51 106 SER A N 1
ATOM 831 C CA . SER A 1 106 ? 15.289 -3.223 13.375 1 51 106 SER A CA 1
ATOM 832 C C . SER A 1 106 ? 15.977 -2.148 12.539 1 51 106 SER A C 1
ATOM 834 O O . SER A 1 106 ? 15.336 -1.485 11.727 1 51 106 SER A O 1
ATOM 836 N N . ALA A 1 107 ? 17.406 -2.037 12.672 1 47.12 107 ALA A N 1
ATOM 837 C CA . ALA A 1 107 ? 18.25 -0.995 12.086 1 47.12 107 ALA A CA 1
ATOM 838 C C . ALA A 1 107 ? 17.938 -0.804 10.609 1 47.12 107 ALA A C 1
ATOM 840 O O . ALA A 1 107 ? 18.047 -1.747 9.82 1 47.12 107 ALA A O 1
ATOM 841 N N . ARG A 1 108 ? 17.078 0.125 10.312 1 49.88 108 ARG A N 1
ATOM 842 C CA . ARG A 1 108 ? 16.766 0.507 8.938 1 49.88 108 ARG A CA 1
ATOM 843 C C . ARG A 1 108 ? 17.875 1.351 8.336 1 49.88 108 ARG A C 1
ATOM 845 O O . ARG A 1 108 ? 18.516 2.133 9.039 1 49.88 108 ARG A O 1
ATOM 852 N N . ALA A 1 109 ? 18.234 0.984 7.109 1 52.88 109 ALA A N 1
ATOM 853 C CA . ALA A 1 109 ? 19.141 1.891 6.418 1 52.88 109 ALA A CA 1
ATOM 854 C C . ALA A 1 109 ? 18.531 3.277 6.262 1 52.88 109 ALA A C 1
ATOM 856 O O . ALA A 1 109 ? 17.328 3.404 6.012 1 52.88 109 ALA A O 1
ATOM 857 N N . PRO A 1 110 ? 19.344 4.234 6.562 1 53.25 110 PRO A N 1
ATOM 858 C CA . PRO A 1 110 ? 18.844 5.598 6.398 1 53.25 110 PRO A CA 1
ATOM 859 C C . PRO A 1 110 ? 18.391 5.891 4.969 1 53.25 110 PRO A C 1
ATOM 861 O O . PRO A 1 110 ? 18.984 5.379 4.016 1 53.25 110 PRO A O 1
ATOM 864 N N . TRP A 1 111 ? 17.234 6.309 4.797 1 56.31 111 TRP A N 1
ATOM 865 C CA . TRP A 1 111 ? 16.797 6.801 3.494 1 56.31 111 TRP A CA 1
ATOM 866 C C . TRP A 1 111 ? 17.359 8.195 3.219 1 56.31 111 TRP A C 1
ATOM 868 O O . TRP A 1 111 ? 17.703 8.922 4.148 1 56.31 111 TRP A O 1
ATOM 878 N N . ASP A 1 112 ? 17.391 8.438 1.878 1 64.12 112 ASP A N 1
ATOM 879 C CA . ASP A 1 112 ? 17.859 9.758 1.481 1 64.12 112 ASP A CA 1
ATOM 880 C C . ASP A 1 112 ? 16.844 10.836 1.871 1 64.12 112 ASP A C 1
ATOM 882 O O . ASP A 1 112 ? 15.633 10.617 1.779 1 64.12 112 ASP A O 1
ATOM 886 N N . ALA A 1 113 ? 17.406 11.875 2.385 1 74.56 113 ALA A N 1
ATOM 887 C CA . ALA A 1 113 ? 16.594 13.055 2.701 1 74.56 113 ALA A CA 1
ATOM 888 C C . ALA A 1 113 ? 16.047 13.695 1.433 1 74.56 113 ALA A C 1
ATOM 890 O O . ALA A 1 113 ? 16.75 13.781 0.418 1 74.56 113 ALA A O 1
ATOM 891 N N . TRP A 1 114 ? 14.758 14.109 1.451 1 79.12 114 TRP A N 1
ATOM 892 C CA . TRP A 1 114 ? 14.125 14.844 0.37 1 79.12 114 TRP A CA 1
ATOM 893 C C . TRP A 1 114 ? 13.656 16.219 0.849 1 79.12 114 TRP A C 1
ATOM 895 O O . TRP A 1 114 ? 12.461 16.438 1.044 1 79.12 114 TRP A O 1
ATOM 905 N N . PRO A 1 115 ? 14.594 17.062 1.028 1 89.5 115 PRO A N 1
ATOM 906 C CA . PRO A 1 115 ? 14.195 18.406 1.473 1 89.5 115 PRO A CA 1
ATOM 907 C C . PRO A 1 115 ? 13.273 19.109 0.478 1 89.5 115 PRO A C 1
ATOM 909 O O . PRO A 1 115 ? 13.516 19.062 -0.731 1 89.5 115 PRO A O 1
ATOM 912 N N . HIS A 1 116 ? 12.211 19.703 0.962 1 89.56 116 HIS A N 1
ATOM 913 C CA . HIS A 1 116 ? 11.258 20.375 0.084 1 89.56 116 HIS A CA 1
ATOM 914 C C . HIS A 1 116 ? 10.461 21.438 0.841 1 89.56 116 HIS A C 1
ATOM 916 O O . HIS A 1 116 ? 10.562 21.531 2.066 1 89.56 116 HIS A O 1
ATOM 922 N N . ILE A 1 117 ? 9.781 22.25 0.076 1 90.81 117 ILE A N 1
ATOM 923 C CA . ILE A 1 117 ? 8.75 23.141 0.596 1 90.81 117 ILE A CA 1
ATOM 924 C C . ILE A 1 117 ? 7.41 22.828 -0.064 1 90.81 117 ILE A C 1
ATOM 926 O O . ILE A 1 117 ? 7.371 22.203 -1.134 1 90.81 117 ILE A O 1
ATOM 930 N N . ASP A 1 118 ? 6.383 23.234 0.636 1 89 118 ASP A N 1
ATOM 931 C CA . ASP A 1 118 ? 5.039 22.891 0.17 1 89 118 ASP A CA 1
ATOM 932 C C . ASP A 1 118 ? 4.23 24.156 -0.142 1 89 118 ASP A C 1
ATOM 934 O O . ASP A 1 118 ? 3.023 24.203 0.102 1 89 118 ASP A O 1
ATOM 938 N N . GLN A 1 119 ? 4.934 25.203 -0.6 1 88.5 119 GLN A N 1
ATOM 939 C CA . GLN A 1 119 ? 4.273 26.438 -1.014 1 88.5 119 GLN A CA 1
ATOM 940 C C . GLN A 1 119 ? 5 27.078 -2.191 1 88.5 119 GLN A C 1
ATOM 942 O O . GLN A 1 119 ? 6.195 27.359 -2.111 1 88.5 119 GLN A O 1
ATOM 947 N N . SER A 1 120 ? 4.188 27.344 -3.189 1 85.06 120 SER A N 1
ATOM 948 C CA . SER A 1 120 ? 4.703 28.031 -4.371 1 85.06 120 SER A CA 1
ATOM 949 C C . SER A 1 120 ? 5.215 29.422 -4.027 1 85.06 120 SER A C 1
ATOM 951 O O . SER A 1 120 ? 4.605 30.141 -3.229 1 85.06 120 SER A O 1
ATOM 953 N N . PRO A 1 121 ? 6.34 29.781 -4.648 1 83.75 121 PRO A N 1
ATOM 954 C CA . PRO A 1 121 ? 6.844 31.141 -4.414 1 83.75 121 PRO A CA 1
ATOM 955 C C . PRO A 1 121 ? 5.918 32.219 -4.965 1 83.75 121 PRO A C 1
ATOM 957 O O . PRO A 1 121 ? 6.113 33.406 -4.695 1 83.75 121 PRO A O 1
ATOM 960 N N . HIS A 1 122 ? 4.977 31.844 -5.707 1 82.19 122 HIS A N 1
ATOM 961 C CA . HIS A 1 122 ? 4.012 32.812 -6.234 1 82.19 122 HIS A CA 1
ATOM 962 C C . HIS A 1 122 ? 2.982 33.188 -5.18 1 82.19 122 HIS A C 1
ATOM 964 O O . HIS A 1 122 ? 2.24 34.156 -5.352 1 82.19 122 HIS A O 1
ATOM 970 N N . ARG A 1 123 ? 3.023 32.406 -4.109 1 83.5 123 ARG A N 1
ATOM 971 C CA . ARG A 1 123 ? 2.199 32.75 -2.955 1 83.5 123 ARG A CA 1
ATOM 972 C C . ARG A 1 123 ? 2.977 33.625 -1.966 1 83.5 123 ARG A C 1
ATOM 974 O O . ARG A 1 123 ? 4.176 33.406 -1.765 1 83.5 123 ARG A O 1
ATOM 981 N N . THR A 1 124 ? 2.258 34.594 -1.45 1 82.69 124 THR A N 1
ATOM 982 C CA . THR A 1 124 ? 2.922 35.5 -0.521 1 82.69 124 THR A CA 1
ATOM 983 C C . THR A 1 124 ? 2.445 35.25 0.908 1 82.69 124 THR A C 1
ATOM 985 O O . THR A 1 124 ? 1.252 35.062 1.146 1 82.69 124 THR A O 1
ATOM 988 N N . GLY A 1 125 ? 3.457 35.281 1.857 1 85.75 125 GLY A N 1
ATOM 989 C CA . GLY A 1 125 ? 3.125 35.094 3.262 1 85.75 125 GLY A CA 1
ATOM 990 C C . GLY A 1 125 ? 2.789 33.688 3.623 1 85.75 125 GLY A C 1
ATOM 991 O O . GLY A 1 125 ? 2.885 32.781 2.781 1 85.75 125 GLY A O 1
ATOM 992 N N . LEU A 1 126 ? 2.473 33.5 4.867 1 90 126 LEU A N 1
ATOM 993 C CA . LEU A 1 126 ? 2.041 32.188 5.34 1 90 126 LEU A CA 1
ATOM 994 C C . LEU A 1 126 ? 0.68 31.812 4.754 1 90 126 LEU A C 1
ATOM 996 O O . LEU A 1 126 ? -0.322 32.469 5.039 1 90 126 LEU A O 1
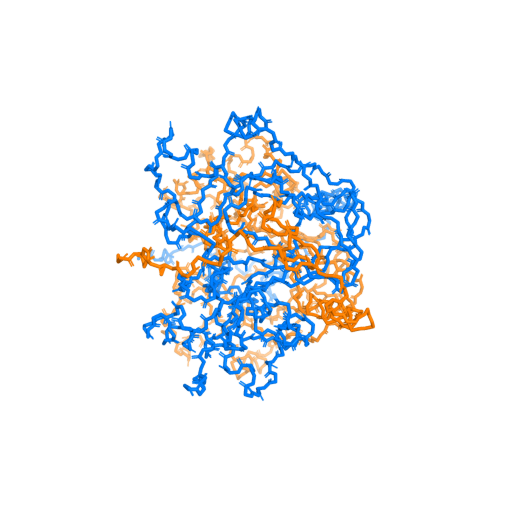ATOM 1000 N N . GLN A 1 127 ? 0.663 30.812 3.941 1 88.94 127 GLN A N 1
ATOM 1001 C CA . GLN A 1 127 ? -0.59 30.422 3.305 1 88.94 127 GLN A CA 1
ATOM 1002 C C . GLN A 1 127 ? -1.106 29.109 3.877 1 88.94 127 GLN A C 1
ATOM 1004 O O . GLN A 1 127 ? -2.312 28.859 3.875 1 88.94 127 GLN A O 1
ATOM 1009 N N . CYS A 1 128 ? -0.267 28.312 4.266 1 91.94 128 CYS A N 1
ATOM 1010 C CA . CYS A 1 128 ? -0.626 27.016 4.836 1 91.94 128 CYS A CA 1
ATOM 1011 C C . CYS A 1 128 ? 0.252 26.688 6.035 1 91.94 128 CYS A C 1
ATOM 1013 O O . CYS A 1 128 ? 1.48 26.703 5.934 1 91.94 128 CYS A O 1
ATOM 1015 N N . ALA A 1 129 ? -0.406 26.547 7.133 1 95.19 129 ALA A N 1
ATOM 1016 C CA . ALA A 1 129 ? 0.251 25.969 8.305 1 95.19 129 ALA A CA 1
ATOM 1017 C C . ALA A 1 129 ? 0.019 24.469 8.398 1 95.19 129 ALA A C 1
ATOM 1019 O O . ALA A 1 129 ? -1.112 24.016 8.594 1 95.19 129 ALA A O 1
ATOM 1020 N N . GLN A 1 130 ? 1.073 23.734 8.242 1 96 130 GLN A N 1
ATOM 1021 C CA . GLN A 1 130 ? 0.957 22.281 8.305 1 96 130 GLN A CA 1
ATOM 1022 C C . GLN A 1 130 ? 1.017 21.781 9.742 1 96 130 GLN A C 1
ATOM 1024 O O . GLN A 1 130 ? 1.493 22.484 10.633 1 96 130 GLN A O 1
ATOM 1029 N N . GLY A 1 131 ? 0.462 20.547 9.914 1 97.5 131 GLY A N 1
ATOM 1030 C CA . GLY A 1 131 ? 0.368 20.078 11.281 1 97.5 131 GLY A CA 1
ATOM 1031 C C . GLY A 1 131 ? 0.516 18.562 11.406 1 97.5 131 GLY A C 1
ATOM 1032 O O . GLY A 1 131 ? 0.109 17.828 10.508 1 97.5 131 GLY A O 1
ATOM 1033 N N . ILE A 1 132 ? 1.122 18.156 12.516 1 97.5 132 ILE A N 1
ATOM 1034 C CA . ILE A 1 132 ? 1.21 16.766 12.945 1 97.5 132 ILE A CA 1
ATOM 1035 C C . ILE A 1 132 ? 0.688 16.625 14.375 1 97.5 132 ILE A C 1
ATOM 1037 O O . ILE A 1 132 ? 1.227 17.25 15.297 1 97.5 132 ILE A O 1
ATOM 1041 N N . ILE A 1 133 ? -0.406 15.938 14.523 1 97.81 133 ILE A N 1
ATOM 1042 C CA . ILE A 1 133 ? -0.815 15.516 15.859 1 97.81 133 ILE A CA 1
ATOM 1043 C C . ILE A 1 133 ? 0.008 14.305 16.281 1 97.81 133 ILE A C 1
ATOM 1045 O O . ILE A 1 133 ? -0.244 13.18 15.844 1 97.81 133 ILE A O 1
ATOM 1049 N N . ASN A 1 134 ? 0.98 14.531 17.156 1 97.44 134 ASN A N 1
ATOM 1050 C CA . ASN A 1 134 ? 1.919 13.492 17.562 1 97.44 134 ASN A CA 1
ATOM 1051 C C . ASN A 1 134 ? 1.35 12.648 18.703 1 97.44 134 ASN A C 1
ATOM 1053 O O . ASN A 1 134 ? 0.955 13.18 19.75 1 97.44 134 ASN A O 1
ATOM 1057 N N . LEU A 1 135 ? 1.323 11.336 18.594 1 96 135 LEU A N 1
ATOM 1058 C CA . LEU A 1 135 ? 0.579 10.5 19.531 1 96 135 LEU A CA 1
ATOM 1059 C C . LEU A 1 135 ? 1.522 9.625 20.344 1 96 135 LEU A C 1
ATOM 1061 O O . LEU A 1 135 ? 1.109 9.008 21.328 1 96 135 LEU A O 1
ATOM 1065 N N . ALA A 1 136 ? 2.773 9.484 19.984 1 92.75 136 ALA A N 1
ATOM 1066 C CA . ALA A 1 136 ? 3.787 8.664 20.641 1 92.75 136 ALA A CA 1
ATOM 1067 C C . ALA A 1 136 ? 5.043 9.477 20.938 1 92.75 136 ALA A C 1
ATOM 1069 O O . ALA A 1 136 ? 5.219 10.578 20.406 1 92.75 136 ALA A O 1
ATOM 1070 N N . PRO A 1 137 ? 5.887 8.969 21.906 1 93.44 137 PRO A N 1
ATOM 1071 C CA . PRO A 1 137 ? 7.156 9.672 22.094 1 93.44 137 PRO A CA 1
ATOM 1072 C C . PRO A 1 137 ? 7.945 9.82 20.797 1 93.44 137 PRO A C 1
ATOM 1074 O O . PRO A 1 137 ? 7.992 8.891 19.984 1 93.44 137 PRO A O 1
ATOM 1077 N N . ASN A 1 138 ? 8.453 10.969 20.547 1 94.69 138 ASN A N 1
ATOM 1078 C CA . ASN A 1 138 ? 9.227 11.297 19.344 1 94.69 138 ASN A CA 1
ATOM 1079 C C . ASN A 1 138 ? 10.492 12.07 19.688 1 94.69 138 ASN A C 1
ATOM 1081 O O . ASN A 1 138 ? 10.484 13.297 19.734 1 94.69 138 ASN A O 1
ATOM 1085 N N . GLY A 1 139 ? 11.57 11.32 19.922 1 93.88 139 GLY A N 1
ATOM 1086 C CA . GLY A 1 139 ? 12.852 11.883 20.312 1 93.88 139 GLY A CA 1
ATOM 1087 C C . GLY A 1 139 ? 13.805 12.055 19.141 1 93.88 139 GLY A C 1
ATOM 1088 O O . GLY A 1 139 ? 13.414 11.914 17.984 1 93.88 139 GLY A O 1
ATOM 1089 N N . PRO A 1 140 ? 15.039 12.422 19.516 1 92.38 140 PRO A N 1
ATOM 1090 C CA . PRO A 1 140 ? 16.031 12.781 18.5 1 92.38 140 PRO A CA 1
ATOM 1091 C C . PRO A 1 140 ? 16.375 11.617 17.578 1 92.38 140 PRO A C 1
ATOM 1093 O O . PRO A 1 140 ? 16.781 11.828 16.438 1 92.38 140 PRO A O 1
ATOM 1096 N N . ARG A 1 141 ? 16.172 10.406 18.031 1 86.75 141 ARG A N 1
ATOM 1097 C CA . ARG A 1 141 ? 16.562 9.258 17.219 1 86.75 141 ARG A CA 1
ATOM 1098 C C . ARG A 1 141 ? 15.359 8.617 16.547 1 86.75 141 ARG A C 1
ATOM 1100 O O . ARG A 1 141 ? 15.5 7.656 15.789 1 86.75 141 ARG A O 1
ATOM 1107 N N . ASP A 1 142 ? 14.18 9.125 16.828 1 86.19 142 ASP A N 1
ATOM 1108 C CA . ASP A 1 142 ? 12.961 8.586 16.234 1 86.19 142 ASP A CA 1
ATOM 1109 C C . ASP A 1 142 ? 12.695 9.188 14.867 1 86.19 142 ASP A C 1
ATOM 1111 O O . ASP A 1 142 ? 13.25 10.242 14.531 1 86.19 142 ASP A O 1
ATOM 1115 N N . GLY A 1 143 ? 11.93 8.438 14.055 1 83.12 143 GLY A N 1
ATOM 1116 C CA . GLY A 1 143 ? 11.5 9.023 12.797 1 83.12 143 GLY A CA 1
ATOM 1117 C C . GLY A 1 143 ? 10.633 10.258 12.977 1 83.12 143 GLY A C 1
ATOM 1118 O O . GLY A 1 143 ? 9.867 10.352 13.93 1 83.12 143 GLY A O 1
ATOM 1119 N N . GLY A 1 144 ? 10.828 11.094 11.977 1 89.5 144 GLY A N 1
ATOM 1120 C CA . GLY A 1 144 ? 9.977 12.266 12.117 1 89.5 144 GLY A CA 1
ATOM 1121 C C . GLY A 1 144 ? 10.422 13.438 11.258 1 89.5 144 GLY A C 1
ATOM 1122 O O . GLY A 1 144 ? 11.25 13.273 10.359 1 89.5 144 GLY A O 1
ATOM 1123 N N . LEU A 1 145 ? 9.82 14.562 11.547 1 94.62 145 LEU A N 1
ATOM 1124 C CA . LEU A 1 145 ? 9.992 15.789 10.781 1 94.62 145 LEU A CA 1
ATOM 1125 C C . LEU A 1 145 ? 11.328 16.453 11.094 1 94.62 145 LEU A C 1
ATOM 1127 O O . LEU A 1 145 ? 11.695 16.594 12.258 1 94.62 145 LEU A O 1
ATOM 1131 N N . VAL A 1 146 ? 12.031 16.688 10.039 1 95.06 146 VAL A N 1
ATOM 1132 C CA . VAL A 1 146 ? 13.203 17.562 10.102 1 95.06 146 VAL A CA 1
ATOM 1133 C C . VAL A 1 146 ? 12.922 18.875 9.383 1 95.06 146 VAL A C 1
ATOM 1135 O O . VAL A 1 146 ? 12.289 18.891 8.328 1 95.06 146 VAL A O 1
ATOM 1138 N N . VAL A 1 147 ? 13.367 19.984 10 1 97.94 147 VAL A N 1
ATOM 1139 C CA . VAL A 1 147 ? 13.188 21.281 9.359 1 97.94 147 VAL A CA 1
ATOM 1140 C C . VAL A 1 147 ? 14.531 21.984 9.234 1 97.94 147 VAL A C 1
ATOM 1142 O O . VAL A 1 147 ? 15.469 21.688 9.984 1 97.94 147 VAL A O 1
ATOM 1145 N N . LEU A 1 148 ? 14.617 22.828 8.258 1 98.25 148 LEU A N 1
ATOM 1146 C CA . LEU A 1 148 ? 15.648 23.859 8.258 1 98.25 148 LEU A CA 1
ATOM 1147 C C . LEU A 1 148 ? 15.141 25.141 8.914 1 98.25 148 LEU A C 1
ATOM 1149 O O . LEU A 1 148 ? 14.516 25.984 8.25 1 98.25 148 LEU A O 1
ATOM 1153 N N . ARG A 1 149 ? 15.539 25.25 10.148 1 98.31 149 ARG A N 1
ATOM 1154 C CA . ARG A 1 149 ? 15.039 26.344 10.969 1 98.31 149 ARG A CA 1
ATOM 1155 C C . ARG A 1 149 ? 15.352 27.703 10.344 1 98.31 149 ARG A C 1
ATOM 1157 O O . ARG A 1 149 ? 16.5 27.969 9.992 1 98.31 149 ARG A O 1
ATOM 1164 N N . GLY A 1 150 ? 14.297 28.484 10.203 1 97.31 150 GLY A N 1
ATOM 1165 C CA . GLY A 1 150 ? 14.461 29.844 9.703 1 97.31 150 GLY A CA 1
ATOM 1166 C C . GLY A 1 150 ? 14.367 29.938 8.188 1 97.31 150 GLY A C 1
ATOM 1167 O O . GLY A 1 150 ? 14.328 31.031 7.629 1 97.31 150 GLY A O 1
ATOM 1168 N N . SER A 1 151 ? 14.234 28.844 7.484 1 97.94 151 SER A N 1
ATOM 1169 C CA . SER A 1 151 ? 14.305 28.844 6.027 1 97.94 151 SER A CA 1
ATOM 1170 C C . SER A 1 151 ? 13.062 29.484 5.422 1 97.94 151 SER A C 1
ATOM 1172 O O . SER A 1 151 ? 13.109 30 4.297 1 97.94 151 SER A O 1
ATOM 1174 N N . HIS A 1 152 ? 11.961 29.5 6.117 1 96.06 152 HIS A N 1
ATOM 1175 C CA . HIS A 1 152 ? 10.734 30.078 5.594 1 96.06 152 HIS A CA 1
ATOM 1176 C C . HIS A 1 152 ? 10.922 31.562 5.297 1 96.06 152 HIS A C 1
ATOM 1178 O O . HIS A 1 152 ? 10.266 32.125 4.406 1 96.06 152 HIS A O 1
ATOM 1184 N N . ARG A 1 153 ? 11.844 32.25 5.988 1 94.25 153 ARG A N 1
ATOM 1185 C CA . ARG A 1 153 ? 12.062 33.688 5.82 1 94.25 153 ARG A CA 1
ATOM 1186 C C . ARG A 1 153 ? 12.945 33.969 4.613 1 94.25 153 ARG A C 1
ATOM 1188 O O . ARG A 1 153 ? 13.031 35.094 4.156 1 94.25 153 ARG A O 1
ATOM 1195 N N . LEU A 1 154 ? 13.609 32.906 4.152 1 95.44 154 LEU A N 1
ATOM 1196 C CA . LEU A 1 154 ? 14.586 33.094 3.084 1 95.44 154 LEU A CA 1
ATOM 1197 C C . LEU A 1 154 ? 14.039 32.594 1.754 1 95.44 154 LEU A C 1
ATOM 1199 O O . LEU A 1 154 ? 14.672 32.781 0.711 1 95.44 154 LEU A O 1
ATOM 1203 N N . THR A 1 155 ? 12.875 31.953 1.773 1 92.44 155 THR A N 1
ATOM 1204 C CA . THR A 1 155 ? 12.344 31.297 0.583 1 92.44 155 THR A CA 1
ATOM 1205 C C . THR A 1 155 ? 12.109 32.312 -0.534 1 92.44 155 THR A C 1
ATOM 1207 O O . THR A 1 155 ? 12.398 32.031 -1.7 1 92.44 155 THR A O 1
ATOM 1210 N N . GLU A 1 156 ? 11.57 33.5 -0.188 1 89 156 GLU A N 1
ATOM 1211 C CA . GLU A 1 156 ? 11.359 34.531 -1.197 1 89 156 GLU A CA 1
ATOM 1212 C C . GLU A 1 156 ? 12.68 34.938 -1.836 1 89 156 GLU A C 1
ATOM 1214 O O . GLU A 1 156 ? 12.781 35.031 -3.061 1 89 156 GLU A O 1
ATOM 1219 N N . GLU A 1 157 ? 13.641 35.219 -1.004 1 92 157 GLU A N 1
ATOM 1220 C CA . GLU A 1 157 ? 14.961 35.594 -1.504 1 92 157 GLU A CA 1
ATOM 1221 C C . GLU A 1 157 ? 15.555 34.5 -2.379 1 92 157 GLU A C 1
ATOM 1223 O O . GLU A 1 157 ? 16.156 34.781 -3.416 1 92 157 GLU A O 1
ATOM 1228 N N . TYR A 1 158 ? 15.383 33.281 -1.95 1 93.94 158 TYR A N 1
ATOM 1229 C CA . TYR A 1 158 ? 15.906 32.156 -2.711 1 93.94 158 TYR A CA 1
ATOM 1230 C C . TYR A 1 158 ? 15.352 32.156 -4.129 1 93.94 158 TYR A C 1
ATOM 1232 O O . TYR A 1 158 ? 16.109 32.062 -5.098 1 93.94 158 TYR A O 1
ATOM 1240 N N . PHE A 1 159 ? 14.078 32.312 -4.258 1 90.5 159 PHE A N 1
ATOM 1241 C CA . PHE A 1 159 ? 13.453 32.156 -5.562 1 90.5 159 PHE A CA 1
ATOM 1242 C C . PHE A 1 159 ? 13.57 33.438 -6.379 1 90.5 159 PHE A C 1
ATOM 1244 O O . PHE A 1 159 ? 13.258 33.469 -7.57 1 90.5 159 PHE A O 1
ATOM 1251 N N . GLU A 1 160 ? 13.938 34.5 -5.785 1 88 160 GLU A N 1
ATOM 1252 C CA . GLU A 1 160 ? 14.305 35.688 -6.535 1 88 160 GLU A CA 1
ATOM 1253 C C . GLU A 1 160 ? 15.641 35.5 -7.242 1 88 160 GLU A C 1
ATOM 1255 O O . GLU A 1 160 ? 15.867 36.062 -8.32 1 88 160 GLU A O 1
ATOM 1260 N N . SER A 1 161 ? 16.453 34.75 -6.602 1 88.38 161 SER A N 1
ATOM 1261 C CA . SER A 1 161 ? 17.812 34.625 -7.113 1 88.38 161 SER A CA 1
ATOM 1262 C C . SER A 1 161 ? 17.969 33.312 -7.871 1 88.38 161 SER A C 1
ATOM 1264 O O . SER A 1 161 ? 19.016 33.062 -8.477 1 88.38 161 SER A O 1
ATOM 1266 N N . HIS A 1 162 ? 17.031 32.469 -7.75 1 86 162 HIS A N 1
ATOM 1267 C CA . HIS A 1 162 ? 17.094 31.172 -8.422 1 86 162 HIS A CA 1
ATOM 1268 C C . HIS A 1 162 ? 15.898 30.984 -9.359 1 86 162 HIS A C 1
ATOM 1270 O O . HIS A 1 162 ? 14.914 31.734 -9.281 1 86 162 HIS A O 1
ATOM 1276 N N . ASP A 1 163 ? 15.961 30.016 -10.297 1 75.44 163 ASP A N 1
ATOM 1277 C CA . ASP A 1 163 ? 14.883 29.75 -11.25 1 75.44 163 ASP A CA 1
ATOM 1278 C C . ASP A 1 163 ? 13.602 29.328 -10.523 1 75.44 163 ASP A C 1
ATOM 1280 O O . ASP A 1 163 ? 13.625 28.453 -9.656 1 75.44 163 ASP A O 1
ATOM 1284 N N . LYS A 1 164 ? 12.602 30.047 -10.789 1 67.94 164 LYS A N 1
ATOM 1285 C CA . LYS A 1 164 ? 11.305 29.797 -10.18 1 67.94 164 LYS A CA 1
ATOM 1286 C C . LYS A 1 164 ? 10.469 28.844 -11.016 1 67.94 164 LYS A C 1
ATOM 1288 O O . LYS A 1 164 ? 9.438 28.344 -10.562 1 67.94 164 LYS A O 1
ATOM 1293 N N . GLU A 1 165 ? 10.844 28.812 -12.266 1 64.12 165 GLU A N 1
ATOM 1294 C CA . GLU A 1 165 ? 10.008 28.016 -13.156 1 64.12 165 GLU A CA 1
ATOM 1295 C C . GLU A 1 165 ? 10.312 26.531 -13.016 1 64.12 165 GLU A C 1
ATOM 1297 O O . GLU A 1 165 ? 11.461 26.109 -13.148 1 64.12 165 GLU A O 1
ATOM 1302 N N . GLN A 1 166 ? 9.602 25.969 -12.148 1 61.06 166 GLN A N 1
ATOM 1303 C CA . GLN A 1 166 ? 9.75 24.516 -12.055 1 61.06 166 GLN A CA 1
ATOM 1304 C C . GLN A 1 166 ? 8.438 23.812 -12.359 1 61.06 166 GLN A C 1
ATOM 1306 O O . GLN A 1 166 ? 7.375 24.234 -11.891 1 61.06 166 GLN A O 1
ATOM 1311 N N . LYS A 1 167 ? 8.57 22.891 -13.188 1 54.16 167 LYS A N 1
ATOM 1312 C CA . LYS A 1 167 ? 7.461 22.047 -13.602 1 54.16 167 LYS A CA 1
ATOM 1313 C C . LYS A 1 167 ? 6.754 21.438 -12.391 1 54.16 167 LYS A C 1
ATOM 1315 O O . LYS A 1 167 ? 5.555 21.156 -12.445 1 54.16 167 LYS A O 1
ATOM 1320 N N . THR A 1 168 ? 7.473 21.453 -11.391 1 53.22 168 THR A N 1
ATOM 1321 C CA . THR A 1 168 ? 6.953 20.719 -10.25 1 53.22 168 THR A CA 1
ATOM 1322 C C . THR A 1 168 ? 5.98 21.578 -9.445 1 53.22 168 THR A C 1
ATOM 1324 O O . THR A 1 168 ? 5.332 21.094 -8.516 1 53.22 168 THR A O 1
ATOM 1327 N N . TRP A 1 169 ? 5.867 22.953 -9.828 1 61.47 169 TRP A N 1
ATOM 1328 C CA . TRP A 1 169 ? 4.953 23.766 -9.039 1 61.47 169 TRP A CA 1
ATOM 1329 C C . TRP A 1 169 ? 3.502 23.391 -9.328 1 61.47 169 TRP A C 1
ATOM 1331 O O . TRP A 1 169 ? 2.586 23.844 -8.641 1 61.47 169 TRP A O 1
ATOM 1341 N N . GLY A 1 170 ? 3.33 22.453 -10.086 1 53.47 170 GLY A N 1
ATOM 1342 C CA . GLY A 1 170 ? 1.973 22.062 -10.438 1 53.47 170 GLY A CA 1
ATOM 1343 C C . GLY A 1 170 ? 1.018 22.094 -9.258 1 53.47 170 GLY A C 1
ATOM 1344 O O . GLY A 1 170 ? 1.237 22.828 -8.297 1 53.47 170 GLY A O 1
ATOM 1345 N N . PRO A 1 171 ? -0.077 21.422 -9.281 1 54.53 171 PRO A N 1
ATOM 1346 C CA . PRO A 1 171 ? -1.186 21.453 -8.328 1 54.53 171 PRO A CA 1
ATOM 1347 C C . PRO A 1 171 ? -0.755 21.094 -6.91 1 54.53 171 PRO A C 1
ATOM 1349 O O . PRO A 1 171 ? -1.512 21.297 -5.957 1 54.53 171 PRO A O 1
ATOM 1352 N N . THR A 1 172 ? 0.528 20.906 -6.773 1 59.53 172 THR A N 1
ATOM 1353 C CA . THR A 1 172 ? 0.844 20.375 -5.457 1 59.53 172 THR A CA 1
ATOM 1354 C C . THR A 1 172 ? 1.63 21.391 -4.629 1 59.53 172 THR A C 1
ATOM 1356 O O . THR A 1 172 ? 1.799 21.203 -3.422 1 59.53 172 THR A O 1
ATOM 1359 N N . ASP A 1 173 ? 1.978 22.703 -5.145 1 78.19 173 ASP A N 1
ATOM 1360 C CA . ASP A 1 173 ? 2.752 23.688 -4.391 1 78.19 173 ASP A CA 1
ATOM 1361 C C . ASP A 1 173 ? 3.951 23.031 -3.711 1 78.19 173 ASP A C 1
ATOM 1363 O O . ASP A 1 173 ? 4.199 23.266 -2.525 1 78.19 173 ASP A O 1
ATOM 1367 N N . TRP A 1 174 ? 4.637 22.234 -4.465 1 81 174 TRP A N 1
ATOM 1368 C CA . TRP A 1 174 ? 5.75 21.438 -3.965 1 81 174 TRP A CA 1
ATOM 1369 C C . TRP A 1 174 ? 7.039 21.781 -4.703 1 81 174 TRP A C 1
ATOM 1371 O O . TRP A 1 174 ? 7.035 21.953 -5.926 1 81 174 TRP A O 1
ATOM 1381 N N . PHE A 1 175 ? 8.141 21.984 -3.996 1 84.19 175 PHE A N 1
ATOM 1382 C CA . PHE A 1 175 ? 9.461 22.156 -4.594 1 84.19 175 PHE A CA 1
ATOM 1383 C C . PHE A 1 175 ? 10.516 21.391 -3.795 1 84.19 175 PHE A C 1
ATOM 1385 O O . PHE A 1 175 ? 10.648 21.594 -2.584 1 84.19 175 PHE A O 1
ATOM 1392 N N . GLY A 1 176 ? 11.305 20.547 -4.477 1 86.25 176 GLY A N 1
ATOM 1393 C CA . GLY A 1 176 ? 12.398 19.812 -3.861 1 86.25 176 GLY A CA 1
ATOM 1394 C C . GLY A 1 176 ? 13.734 20.516 -4.008 1 86.25 176 GLY A C 1
ATOM 1395 O O . GLY A 1 176 ? 14.016 21.125 -5.043 1 86.25 176 GLY A O 1
ATOM 1396 N N . PHE A 1 177 ? 14.539 20.422 -3 1 87.81 177 PHE A N 1
ATOM 1397 C CA . PHE A 1 177 ? 15.859 21.031 -2.992 1 87.81 177 PHE A CA 1
ATOM 1398 C C . PHE A 1 177 ? 16.953 19.984 -3.061 1 87.81 177 PHE A C 1
ATOM 1400 O O . PHE A 1 177 ? 16.891 18.969 -2.352 1 87.81 177 PHE A O 1
ATOM 1407 N N . GLY A 1 178 ? 17.906 20.234 -3.895 1 86.75 178 GLY A N 1
ATOM 1408 C CA . GLY A 1 178 ? 19.109 19.422 -3.877 1 86.75 178 GLY A CA 1
ATOM 1409 C C . GLY A 1 178 ? 20.078 19.828 -2.783 1 86.75 178 GLY A C 1
ATOM 1410 O O . GLY A 1 178 ? 19.812 20.766 -2.025 1 86.75 178 GLY A O 1
ATOM 1411 N N . GLU A 1 179 ? 21.188 19.141 -2.734 1 89.56 179 GLU A N 1
ATOM 1412 C CA . GLU A 1 179 ? 22.172 19.344 -1.685 1 89.56 179 GLU A CA 1
ATOM 1413 C C . GLU A 1 179 ? 22.734 20.766 -1.723 1 89.56 179 GLU A C 1
ATOM 1415 O O . GLU A 1 179 ? 22.906 21.406 -0.679 1 89.56 179 GLU A O 1
ATOM 1420 N N . GLU A 1 180 ? 23.062 21.219 -2.889 1 91.5 180 GLU A N 1
ATOM 1421 C CA . GLU A 1 180 ? 23.625 22.562 -3.041 1 91.5 180 GLU A CA 1
ATOM 1422 C C . GLU A 1 180 ? 22.609 23.625 -2.617 1 91.5 180 GLU A C 1
ATOM 1424 O O . GLU A 1 180 ? 23 24.656 -2.041 1 91.5 180 GLU A O 1
ATOM 1429 N N . GLN A 1 181 ? 21.422 23.359 -2.953 1 91.94 181 GLN A N 1
ATOM 1430 C CA . GLN A 1 181 ? 20.375 24.312 -2.604 1 91.94 181 GLN A CA 1
ATOM 1431 C C . GLN A 1 181 ? 20.141 24.344 -1.098 1 91.94 181 GLN A C 1
ATOM 1433 O O . GLN A 1 181 ? 19.922 25.406 -0.515 1 91.94 181 GLN A O 1
ATOM 1438 N N . VAL A 1 182 ? 20.234 23.219 -0.489 1 94.81 182 VAL A N 1
ATOM 1439 C CA . VAL A 1 182 ? 20.141 23.141 0.964 1 94.81 182 VAL A CA 1
ATOM 1440 C C . VAL A 1 182 ? 21.312 23.875 1.605 1 94.81 182 VAL A C 1
ATOM 1442 O O . VAL A 1 182 ? 21.141 24.594 2.596 1 94.81 182 VAL A O 1
ATOM 1445 N N . ARG A 1 183 ? 22.469 23.75 1.05 1 95.81 183 ARG A N 1
ATOM 1446 C CA . ARG A 1 183 ? 23.656 24.438 1.54 1 95.81 183 ARG A CA 1
ATOM 1447 C C . ARG A 1 183 ? 23.484 25.953 1.479 1 95.81 183 ARG A C 1
ATOM 1449 O O . ARG A 1 183 ? 23.969 26.688 2.344 1 95.81 183 ARG A O 1
ATOM 1456 N N . TRP A 1 184 ? 22.781 26.391 0.445 1 96.75 184 TRP A N 1
ATOM 1457 C CA . TRP A 1 184 ? 22.5 27.828 0.312 1 96.75 184 TRP A CA 1
ATOM 1458 C C . TRP A 1 184 ? 21.797 28.359 1.556 1 96.75 184 TRP A C 1
ATOM 1460 O O . TRP A 1 184 ? 22.172 29.406 2.082 1 96.75 184 TRP A O 1
ATOM 1470 N N . PHE A 1 185 ? 20.844 27.688 2.066 1 97.81 185 PHE A N 1
ATOM 1471 C CA . PHE A 1 185 ? 20.109 28.078 3.262 1 97.81 185 PHE A CA 1
ATOM 1472 C C . PHE A 1 185 ? 21 28 4.496 1 97.81 185 PHE A C 1
ATOM 1474 O O . PHE A 1 185 ? 21 28.906 5.336 1 97.81 185 PHE A O 1
ATOM 1481 N N . LYS A 1 186 ? 21.781 26.969 4.574 1 97.62 186 LYS A N 1
ATOM 1482 C CA . LYS A 1 186 ? 22.641 26.75 5.738 1 97.62 186 LYS A CA 1
ATOM 1483 C C . LYS A 1 186 ? 23.703 27.844 5.844 1 97.62 186 LYS A C 1
ATOM 1485 O O . LYS A 1 186 ? 24.016 28.312 6.941 1 97.62 186 LYS A O 1
ATOM 1490 N N . GLU A 1 187 ? 24.234 28.203 4.75 1 97.75 187 GLU A N 1
ATOM 1491 C CA . GLU A 1 187 ? 25.25 29.25 4.711 1 97.75 187 GLU A CA 1
ATOM 1492 C C . GLU A 1 187 ? 24.656 30.594 5.152 1 97.75 187 GLU A C 1
ATOM 1494 O O . GLU A 1 187 ? 25.406 31.516 5.473 1 97.75 187 GLU A O 1
ATOM 1499 N N . ARG A 1 188 ? 23.406 30.703 5.188 1 97.5 188 ARG A N 1
ATOM 1500 C CA . ARG A 1 188 ? 22.734 31.953 5.562 1 97.5 188 ARG A CA 1
ATOM 1501 C C . ARG A 1 188 ? 22.094 31.828 6.941 1 97.5 188 ARG A C 1
ATOM 1503 O O . ARG A 1 188 ? 21.188 32.562 7.273 1 97.5 188 ARG A O 1
ATOM 1510 N N . GLY A 1 189 ? 22.5 30.828 7.648 1 97.5 189 GLY A N 1
ATOM 1511 C CA . GLY A 1 189 ? 22.188 30.781 9.07 1 97.5 189 GLY A CA 1
ATOM 1512 C C . GLY A 1 189 ? 21.109 29.766 9.414 1 97.5 189 GLY A C 1
ATOM 1513 O O . GLY A 1 189 ? 20.781 29.578 10.586 1 97.5 189 GLY A O 1
ATOM 1514 N N . CYS A 1 190 ? 20.5 29.109 8.43 1 98.25 190 CYS A N 1
ATOM 1515 C CA . CYS A 1 190 ? 19.484 28.094 8.719 1 98.25 190 CYS A CA 1
ATOM 1516 C C . CYS A 1 190 ? 20.125 26.828 9.273 1 98.25 190 CYS A C 1
ATOM 1518 O O . CYS A 1 190 ? 21.203 26.422 8.836 1 98.25 190 CYS A O 1
ATOM 1520 N N . GLU A 1 191 ? 19.453 26.219 10.219 1 98.06 191 GLU A N 1
ATOM 1521 C CA . GLU A 1 191 ? 19.969 25.031 10.891 1 98.06 191 GLU A CA 1
ATOM 1522 C C . GLU A 1 191 ? 19 23.859 10.758 1 98.06 191 GLU A C 1
ATOM 1524 O O . GLU A 1 191 ? 17.797 24.016 10.891 1 98.06 191 GLU A O 1
ATOM 1529 N N . GLN A 1 192 ? 19.609 22.734 10.531 1 97.12 192 GLN A N 1
ATOM 1530 C CA . GLN A 1 192 ? 18.828 21.516 10.508 1 97.12 192 GLN A CA 1
ATOM 1531 C C . GLN A 1 192 ? 18.406 21.109 11.922 1 97.12 192 GLN A C 1
ATOM 1533 O O . GLN A 1 192 ? 19.25 21.016 12.82 1 97.12 192 GLN A O 1
ATOM 1538 N N . VAL A 1 193 ? 17.109 20.828 12.094 1 97.69 193 VAL A N 1
ATOM 1539 C CA . VAL A 1 193 ? 16.578 20.453 13.398 1 97.69 193 VAL A CA 1
ATOM 1540 C C . VAL A 1 193 ? 15.641 19.266 13.25 1 97.69 193 VAL A C 1
ATOM 1542 O O . VAL A 1 193 ? 14.68 19.312 12.477 1 97.69 193 VAL A O 1
ATOM 1545 N N . LYS A 1 194 ? 15.953 18.172 13.93 1 96.25 194 LYS A N 1
ATOM 1546 C CA . LYS A 1 194 ? 14.953 17.109 14.125 1 96.25 194 LYS A CA 1
ATOM 1547 C C . LYS A 1 194 ? 13.906 17.531 15.164 1 96.25 194 LYS A C 1
ATOM 1549 O O . LYS A 1 194 ? 14.227 17.688 16.344 1 96.25 194 LYS A O 1
ATOM 1554 N N . VAL A 1 195 ? 12.656 17.719 14.727 1 97.75 195 VAL A N 1
ATOM 1555 C CA . VAL A 1 195 ? 11.617 18.203 15.625 1 97.75 195 VAL A CA 1
ATOM 1556 C C . VAL A 1 195 ? 11.188 17.078 16.578 1 97.75 195 VAL A C 1
ATOM 1558 O O . VAL A 1 195 ? 10.742 16.016 16.125 1 97.75 195 VAL A O 1
ATOM 1561 N N . CYS A 1 196 ? 11.398 17.281 17.828 1 97.5 196 CYS A N 1
ATOM 1562 C CA . CYS A 1 196 ? 11 16.312 18.844 1 97.5 196 CYS A CA 1
ATOM 1563 C C . CYS A 1 196 ? 9.688 16.719 19.516 1 97.5 196 CYS A C 1
ATOM 1565 O O . CYS A 1 196 ? 9.344 17.906 19.531 1 97.5 196 CYS A O 1
ATOM 1567 N N . ALA A 1 197 ? 8.93 15.781 19.938 1 97.12 197 ALA A N 1
ATOM 1568 C CA . ALA A 1 197 ? 7.621 16.016 20.547 1 97.12 197 ALA A CA 1
ATOM 1569 C C . ALA A 1 197 ? 7.262 14.898 21.516 1 97.12 197 ALA A C 1
ATOM 1571 O O . ALA A 1 197 ? 7.773 13.781 21.406 1 97.12 197 ALA A O 1
ATOM 1572 N N . GLU A 1 198 ? 6.438 15.211 22.484 1 96.62 198 GLU A N 1
ATOM 1573 C CA . GLU A 1 198 ? 5.855 14.242 23.406 1 96.62 198 GLU A CA 1
ATOM 1574 C C . GLU A 1 198 ? 4.461 13.812 22.953 1 96.62 198 GLU A C 1
ATOM 1576 O O . GLU A 1 198 ? 3.83 14.492 22.141 1 96.62 198 GLU A O 1
ATOM 1581 N N . PRO A 1 199 ? 4.043 12.609 23.516 1 94.94 199 PRO A N 1
ATOM 1582 C CA . PRO A 1 199 ? 2.668 12.234 23.172 1 94.94 199 PRO A CA 1
ATOM 1583 C C . PRO A 1 199 ? 1.666 13.352 23.469 1 94.94 199 PRO A C 1
ATOM 1585 O O . PRO A 1 199 ? 1.65 13.898 24.578 1 94.94 199 PRO A O 1
ATOM 1588 N N . GLY A 1 200 ? 0.92 13.703 22.422 1 97.5 200 GLY A N 1
ATOM 1589 C CA . GLY A 1 200 ? -0.114 14.711 22.578 1 97.5 200 GLY A CA 1
ATOM 1590 C C . GLY A 1 200 ? 0.302 16.078 22.078 1 97.5 200 GLY A C 1
ATOM 1591 O O . GLY A 1 200 ? -0.539 16.969 21.922 1 97.5 200 GLY A O 1
ATOM 1592 N N . ASP A 1 201 ? 1.601 16.266 21.812 1 98.44 201 ASP A N 1
ATOM 1593 C CA . ASP A 1 201 ? 2.061 17.547 21.266 1 98.44 201 ASP A CA 1
ATOM 1594 C C . ASP A 1 201 ? 1.603 17.719 19.812 1 98.44 201 ASP A C 1
ATOM 1596 O O . ASP A 1 201 ? 1.435 16.734 19.094 1 98.44 201 ASP A O 1
ATOM 1600 N N . LEU A 1 202 ? 1.311 18.922 19.453 1 98.62 202 LEU A N 1
ATOM 1601 C CA . LEU A 1 202 ? 1.031 19.312 18.078 1 98.62 202 LEU A CA 1
ATOM 1602 C C . LEU A 1 202 ? 2.232 20.016 17.453 1 98.62 202 LEU A C 1
ATOM 1604 O O . LEU A 1 202 ? 2.703 21.031 17.984 1 98.62 202 LEU A O 1
ATOM 1608 N N . ILE A 1 203 ? 2.795 19.438 16.391 1 98.5 203 ILE A N 1
ATOM 1609 C CA . ILE A 1 203 ? 3.83 20.094 15.609 1 98.5 203 ILE A CA 1
ATOM 1610 C C . ILE A 1 203 ? 3.182 20.938 14.516 1 98.5 203 ILE A C 1
ATOM 1612 O O . ILE A 1 203 ? 2.312 20.453 13.781 1 98.5 203 ILE A O 1
ATOM 1616 N N . VAL A 1 204 ? 3.525 22.203 14.445 1 98.38 204 VAL A N 1
ATOM 1617 C CA . VAL A 1 204 ? 3.025 23.109 13.406 1 98.38 204 VAL A CA 1
ATOM 1618 C C . VAL A 1 204 ? 4.199 23.75 12.68 1 98.38 204 VAL A C 1
ATOM 1620 O O . VAL A 1 204 ? 5.195 24.125 13.305 1 98.38 204 VAL A O 1
ATOM 1623 N N . TRP A 1 205 ? 4.105 23.859 11.32 1 97.75 205 TRP A N 1
ATOM 1624 C CA . TRP A 1 205 ? 5.18 24.562 10.625 1 97.75 205 TRP A CA 1
ATOM 1625 C C . TRP A 1 205 ? 4.645 25.281 9.398 1 97.75 205 TRP A C 1
ATOM 1627 O O . TRP A 1 205 ? 3.555 24.984 8.914 1 97.75 205 TRP A O 1
ATOM 1637 N N . ASP A 1 206 ? 5.379 26.297 9 1 96.19 206 ASP A N 1
ATOM 1638 C CA . ASP A 1 206 ? 5.137 27.125 7.828 1 96.19 206 ASP A CA 1
ATOM 1639 C C . ASP A 1 206 ? 5.434 26.359 6.543 1 96.19 206 ASP A C 1
ATOM 1641 O O . ASP A 1 206 ? 6.512 25.781 6.391 1 96.19 206 ASP A O 1
ATOM 1645 N N . SER A 1 207 ? 4.469 26.312 5.629 1 94.25 207 SER A N 1
ATOM 1646 C CA . SER A 1 207 ? 4.609 25.547 4.387 1 94.25 207 SER A CA 1
ATOM 1647 C C . SER A 1 207 ? 5.809 26.047 3.576 1 94.25 207 SER A C 1
ATOM 1649 O O . SER A 1 207 ? 6.25 25.375 2.645 1 94.25 207 SER A O 1
ATOM 1651 N N . ARG A 1 208 ? 6.367 27.219 3.895 1 94.5 208 ARG A N 1
ATOM 1652 C CA . ARG A 1 208 ? 7.555 27.75 3.236 1 94.5 208 ARG A CA 1
ATOM 1653 C C . ARG A 1 208 ? 8.828 27.203 3.863 1 94.5 208 ARG A C 1
ATOM 1655 O O . ARG A 1 208 ? 9.922 27.375 3.322 1 94.5 208 ARG A O 1
ATOM 1662 N N . THR A 1 209 ? 8.672 26.516 5.008 1 97.06 209 THR A N 1
ATOM 1663 C CA . THR A 1 209 ? 9.844 25.969 5.688 1 97.06 209 THR A CA 1
ATOM 1664 C C . THR A 1 209 ? 10.352 24.719 4.973 1 97.06 209 THR A C 1
ATOM 1666 O O . THR A 1 209 ? 9.586 23.781 4.742 1 97.06 209 THR A O 1
ATOM 1669 N N . VAL A 1 210 ? 11.664 24.75 4.633 1 96.5 210 VAL A N 1
ATOM 1670 C CA . VAL A 1 210 ? 12.266 23.547 4.074 1 96.5 210 VAL A CA 1
ATOM 1671 C C . VAL A 1 210 ? 12.203 22.406 5.098 1 96.5 210 VAL A C 1
ATOM 1673 O O . VAL A 1 210 ? 12.586 22.594 6.254 1 96.5 210 VAL A O 1
ATOM 1676 N N . HIS A 1 211 ? 11.672 21.297 4.641 1 95.62 211 HIS A N 1
ATOM 1677 C CA . HIS A 1 211 ? 11.5 20.188 5.578 1 95.62 211 HIS A CA 1
ATOM 1678 C C . HIS A 1 211 ? 11.578 18.844 4.863 1 95.62 211 HIS A C 1
ATOM 1680 O O . HIS A 1 211 ? 11.508 18.781 3.635 1 95.62 211 HIS A O 1
ATOM 1686 N N . TRP A 1 212 ? 11.852 17.828 5.605 1 90.31 212 TRP A N 1
ATOM 1687 C CA . TRP A 1 212 ? 11.828 16.438 5.164 1 90.31 212 TRP A CA 1
ATOM 1688 C C . TRP A 1 212 ? 11.617 15.492 6.34 1 90.31 212 TRP A C 1
ATOM 1690 O O . TRP A 1 212 ? 11.5 15.938 7.484 1 90.31 212 TRP A O 1
ATOM 1700 N N . ASN A 1 213 ? 11.43 14.219 6.023 1 86.44 213 ASN A N 1
ATOM 1701 C CA . ASN A 1 213 ? 11.281 13.203 7.059 1 86.44 213 ASN A CA 1
ATOM 1702 C C . ASN A 1 213 ? 12.539 12.336 7.176 1 86.44 213 ASN A C 1
ATOM 1704 O O . ASN A 1 213 ? 13.266 12.164 6.199 1 86.44 213 ASN A O 1
ATOM 1708 N N . VAL A 1 214 ? 12.797 11.914 8.383 1 82.69 214 VAL A N 1
ATOM 1709 C CA . VAL A 1 214 ? 13.828 10.906 8.586 1 82.69 214 VAL A CA 1
ATOM 1710 C C . VAL A 1 214 ? 13.203 9.609 9.094 1 82.69 214 VAL A C 1
ATOM 1712 O O . VAL A 1 214 ? 12.164 9.633 9.758 1 82.69 214 VAL A O 1
ATOM 1715 N N . VAL A 1 215 ? 13.797 8.547 8.812 1 74.19 215 VAL A N 1
ATOM 1716 C CA . VAL A 1 215 ? 13.336 7.234 9.25 1 74.19 215 VAL A CA 1
ATOM 1717 C C . VAL A 1 215 ? 13.82 6.969 10.68 1 74.19 215 VAL A C 1
ATOM 1719 O O . VAL A 1 215 ? 14.867 7.484 11.086 1 74.19 215 VAL A O 1
ATOM 1722 N N . PRO A 1 216 ? 12.984 6.234 11.414 1 72.81 216 PRO A N 1
ATOM 1723 C CA . PRO A 1 216 ? 13.398 5.938 12.781 1 72.81 216 PRO A CA 1
ATOM 1724 C C . PRO A 1 216 ? 14.672 5.098 12.844 1 72.81 216 PRO A C 1
ATOM 1726 O O . PRO A 1 216 ? 14.891 4.23 12 1 72.81 216 PRO A O 1
ATOM 1729 N N . GLU A 1 217 ? 15.516 5.445 13.75 1 71.88 217 GLU A N 1
ATOM 1730 C CA . GLU A 1 217 ? 16.703 4.641 14.047 1 71.88 217 GLU A CA 1
ATOM 1731 C C . GLU A 1 217 ? 16.469 3.754 15.266 1 71.88 217 GLU A C 1
ATOM 1733 O O . GLU A 1 217 ? 17.219 2.811 15.508 1 71.88 217 GLU A O 1
ATOM 1738 N N . GLY A 1 218 ? 15.422 4.105 15.992 1 68.31 218 GLY A N 1
ATOM 1739 C CA . GLY A 1 218 ? 15.203 3.41 17.25 1 68.31 218 GLY A CA 1
ATOM 1740 C C . GLY A 1 218 ? 14 2.488 17.219 1 68.31 218 GLY A C 1
ATOM 1741 O O . GLY A 1 218 ? 13.586 2.033 16.156 1 68.31 218 GLY A O 1
ATOM 1742 N N . GLU A 1 219 ? 13.531 2.137 18.422 1 73.62 219 GLU A N 1
ATOM 1743 C CA . GLU A 1 219 ? 12.508 1.117 18.641 1 73.62 219 GLU A CA 1
ATOM 1744 C C . GLU A 1 219 ? 11.156 1.75 18.969 1 73.62 219 GLU A C 1
ATOM 1746 O O . GLU A 1 219 ? 10.219 1.051 19.359 1 73.62 219 GLU A O 1
ATOM 1751 N N . GLU A 1 220 ? 11.133 3.002 18.703 1 80.5 220 GLU A N 1
ATOM 1752 C CA . GLU A 1 220 ? 9.883 3.666 19.062 1 80.5 220 GLU A CA 1
ATOM 1753 C C . GLU A 1 220 ? 8.883 3.629 17.906 1 80.5 220 GLU A C 1
ATOM 1755 O O . GLU A 1 220 ? 9.258 3.809 16.75 1 80.5 220 GLU A O 1
ATOM 1760 N N . THR A 1 221 ? 7.629 3.303 18.281 1 81.5 221 THR A N 1
ATOM 1761 C CA . THR A 1 221 ? 6.543 3.424 17.312 1 81.5 221 THR A CA 1
ATOM 1762 C C . THR A 1 221 ? 6.297 4.887 16.953 1 81.5 221 THR A C 1
ATOM 1764 O O . THR A 1 221 ? 6.285 5.754 17.828 1 81.5 221 THR A O 1
ATOM 1767 N N . ARG A 1 222 ? 6.277 5.145 15.711 1 87.62 222 ARG A N 1
ATOM 1768 C CA . ARG A 1 222 ? 5.828 6.457 15.258 1 87.62 222 ARG A CA 1
ATOM 1769 C C . ARG A 1 222 ? 4.332 6.453 14.969 1 87.62 222 ARG A C 1
ATOM 1771 O O . ARG A 1 222 ? 3.857 5.664 14.148 1 87.62 222 ARG A O 1
ATOM 1778 N N . ALA A 1 223 ? 3.566 7.172 15.711 1 90.06 223 ALA A N 1
ATOM 1779 C CA . ALA A 1 223 ? 2.117 7.262 15.562 1 90.06 223 ALA A CA 1
ATOM 1780 C C . ALA A 1 223 ? 1.658 8.719 15.523 1 90.06 223 ALA A C 1
ATOM 1782 O O . ALA A 1 223 ? 1.907 9.477 16.469 1 90.06 223 ALA A O 1
ATOM 1783 N N . LEU A 1 224 ? 1.027 9.094 14.367 1 94.5 224 LEU A N 1
ATOM 1784 C CA . LEU A 1 224 ? 0.594 10.484 14.25 1 94.5 224 LEU A CA 1
ATOM 1785 C C . LEU A 1 224 ? -0.536 10.617 13.234 1 94.5 224 LEU A C 1
ATOM 1787 O O . LEU A 1 224 ? -0.766 9.711 12.438 1 94.5 224 LEU A O 1
ATOM 1791 N N . VAL A 1 225 ? -1.304 11.695 13.344 1 94.62 225 VAL A N 1
ATOM 1792 C CA . VAL A 1 225 ? -2.299 12.133 12.367 1 94.62 225 VAL A CA 1
ATOM 1793 C C . VAL A 1 225 ? -1.849 13.438 11.727 1 94.62 225 VAL A C 1
ATOM 1795 O O . VAL A 1 225 ? -1.526 14.406 12.422 1 94.62 225 VAL A O 1
ATOM 1798 N N . TYR A 1 226 ? -1.747 13.422 10.414 1 95 226 TYR A N 1
ATOM 1799 C CA . TYR A 1 226 ? -1.528 14.68 9.703 1 95 226 TYR A CA 1
ATOM 1800 C C . TYR A 1 226 ? -2.807 15.508 9.656 1 95 226 TYR A C 1
ATOM 1802 O O . TYR A 1 226 ? -3.863 15.008 9.266 1 95 226 TYR A O 1
ATOM 1810 N N . ALA A 1 227 ? -2.707 16.766 10.07 1 95.62 227 ALA A N 1
ATOM 1811 C CA . ALA A 1 227 ? -3.895 17.609 10.078 1 95.62 227 ALA A CA 1
ATOM 1812 C C . ALA A 1 227 ? -3.52 19.078 9.914 1 95.62 227 ALA A C 1
ATOM 1814 O O . ALA A 1 227 ? -2.797 19.641 10.742 1 95.62 227 ALA A O 1
ATOM 1815 N N . CYS A 1 228 ? -3.971 19.688 8.891 1 96.56 228 CYS A N 1
ATOM 1816 C CA . CYS A 1 228 ? -3.818 21.109 8.641 1 96.56 228 CYS A CA 1
ATOM 1817 C C . CYS A 1 228 ? -5.164 21.828 8.719 1 96.56 228 CYS A C 1
ATOM 1819 O O . CYS A 1 228 ? -6.203 21.234 8.422 1 96.56 228 CYS A O 1
ATOM 1821 N N . TYR A 1 229 ? -5.098 23.062 9.141 1 97.62 229 TYR A N 1
ATOM 1822 C CA . TYR A 1 229 ? -6.305 23.875 9.25 1 97.62 229 TYR A CA 1
ATOM 1823 C C . TYR A 1 229 ? -6.09 25.25 8.633 1 97.62 229 TYR A C 1
ATOM 1825 O O . TYR A 1 229 ? -4.996 25.812 8.711 1 97.62 229 TYR A O 1
ATOM 1833 N N . ALA A 1 230 ? -7.09 25.781 8.047 1 96.25 230 ALA A N 1
ATOM 1834 C CA . ALA A 1 230 ? -7.09 27.141 7.492 1 96.25 230 ALA A CA 1
ATOM 1835 C C . ALA A 1 230 ? -8.445 27.812 7.688 1 96.25 230 ALA A C 1
ATOM 1837 O O . ALA A 1 230 ? -9.469 27.141 7.812 1 96.25 230 ALA A O 1
ATOM 1838 N N . PRO A 1 231 ? -8.375 29.141 7.762 1 95.69 231 PRO A N 1
ATOM 1839 C CA . PRO A 1 231 ? -9.656 29.844 7.84 1 95.69 231 PRO A CA 1
ATOM 1840 C C . PRO A 1 231 ? -10.586 29.5 6.676 1 95.69 231 PRO A C 1
ATOM 1842 O O . PRO A 1 231 ? -10.141 29.453 5.523 1 95.69 231 PRO A O 1
ATOM 1845 N N . ALA A 1 232 ? -11.844 29.266 7.008 1 95.88 232 ALA A N 1
ATOM 1846 C CA . ALA A 1 232 ? -12.836 28.953 5.984 1 95.88 232 ALA A CA 1
ATOM 1847 C C . ALA A 1 232 ? -12.922 30.062 4.938 1 95.88 232 ALA A C 1
ATOM 1849 O O . ALA A 1 232 ? -13.148 29.797 3.756 1 95.88 232 ALA A O 1
ATOM 1850 N N . LYS A 1 233 ? -12.664 31.281 5.367 1 93.5 233 LYS A N 1
ATOM 1851 C CA . LYS A 1 233 ? -12.805 32.438 4.488 1 93.5 233 LYS A CA 1
ATOM 1852 C C . LYS A 1 233 ? -11.742 32.406 3.393 1 93.5 233 LYS A C 1
ATOM 1854 O O . LYS A 1 233 ? -11.844 33.156 2.402 1 93.5 233 LYS A O 1
ATOM 1859 N N . PHE A 1 234 ? -10.656 31.625 3.621 1 92.56 234 PHE A N 1
ATOM 1860 C CA . PHE A 1 234 ? -9.609 31.547 2.609 1 92.56 234 PHE A CA 1
ATOM 1861 C C . PHE A 1 234 ? -10.078 30.719 1.417 1 92.56 234 PHE A C 1
ATOM 1863 O O . PHE A 1 234 ? -9.484 30.781 0.339 1 92.56 234 PHE A O 1
ATOM 1870 N N . ALA A 1 235 ? -11.102 29.875 1.568 1 93.75 235 ALA A N 1
ATOM 1871 C CA . ALA A 1 235 ? -11.539 28.953 0.528 1 93.75 235 ALA A CA 1
ATOM 1872 C C . ALA A 1 235 ? -12.523 29.625 -0.425 1 93.75 235 ALA A C 1
ATOM 1874 O O . ALA A 1 235 ? -13.414 30.359 0.007 1 93.75 235 ALA A O 1
ATOM 1875 N N . LYS A 1 236 ? -12.328 29.391 -1.695 1 92 236 LYS A N 1
ATOM 1876 C CA . LYS A 1 236 ? -13.32 29.781 -2.689 1 92 236 LYS A CA 1
ATOM 1877 C C . LYS A 1 236 ? -14.531 28.859 -2.656 1 92 236 LYS A C 1
ATOM 1879 O O . LYS A 1 236 ? -14.445 27.734 -2.168 1 92 236 LYS A O 1
ATOM 1884 N N . ALA A 1 237 ? -15.57 29.328 -3.219 1 92.75 237 ALA A N 1
ATOM 1885 C CA . ALA A 1 237 ? -16.812 28.547 -3.244 1 92.75 237 ALA A CA 1
ATOM 1886 C C . ALA A 1 237 ? -16.609 27.219 -3.951 1 92.75 237 ALA A C 1
ATOM 1888 O O . ALA A 1 237 ? -17.125 26.188 -3.5 1 92.75 237 ALA A O 1
ATOM 1889 N N . GLU A 1 238 ? -15.898 27.281 -5.031 1 91.69 238 GLU A N 1
ATOM 1890 C CA . GLU A 1 238 ? -15.648 26.047 -5.789 1 91.69 238 GLU A CA 1
ATOM 1891 C C . GLU A 1 238 ? -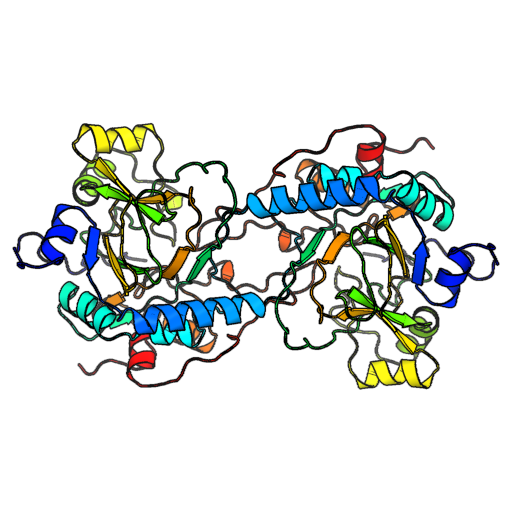14.859 25.047 -4.965 1 91.69 238 GLU A C 1
ATOM 1893 O O . GLU A 1 238 ? -15.102 23.828 -5.059 1 91.69 238 GLU A O 1
ATOM 1898 N N . THR A 1 239 ? -13.938 25.547 -4.203 1 91.81 239 THR A N 1
ATOM 1899 C CA . THR A 1 239 ? -13.133 24.688 -3.346 1 91.81 239 THR A CA 1
ATOM 1900 C C . THR A 1 239 ? -14 24.031 -2.266 1 91.81 239 THR A C 1
ATOM 1902 O O . THR A 1 239 ? -13.844 22.844 -1.97 1 91.81 239 THR A O 1
ATOM 1905 N N . LEU A 1 240 ? -14.883 24.797 -1.702 1 94.75 240 LEU A N 1
ATOM 1906 C CA . LEU A 1 240 ? -15.766 24.266 -0.672 1 94.75 240 LEU A CA 1
ATOM 1907 C C . LEU A 1 240 ? -16.672 23.188 -1.244 1 94.75 240 LEU A C 1
ATOM 1909 O O . LEU A 1 240 ? -16.953 22.188 -0.583 1 94.75 240 LEU A O 1
ATOM 1913 N N . GLU A 1 241 ? -17.141 23.375 -2.451 1 94.38 241 GLU A N 1
ATOM 1914 C CA . GLU A 1 241 ? -17.969 22.375 -3.105 1 94.38 241 GLU A CA 1
ATOM 1915 C C . GLU A 1 241 ? -17.188 21.078 -3.338 1 94.38 241 GLU A C 1
ATOM 1917 O O . GLU A 1 241 ? -17.719 19.984 -3.133 1 94.38 241 GLU A O 1
ATOM 1922 N N . LYS A 1 242 ? -16 21.266 -3.785 1 91.75 242 LYS A N 1
ATOM 1923 C CA . LYS A 1 242 ? -15.156 20.094 -4.016 1 91.75 242 LYS A CA 1
ATOM 1924 C C . LYS A 1 242 ? -14.867 19.359 -2.707 1 91.75 242 LYS A C 1
ATOM 1926 O O . LYS A 1 242 ? -14.867 18.141 -2.666 1 91.75 242 LYS A O 1
ATOM 1931 N N . LYS A 1 243 ? -14.602 20.141 -1.729 1 93.69 243 LYS A N 1
ATOM 1932 C CA . LYS A 1 243 ? -14.328 19.547 -0.425 1 93.69 243 LYS A CA 1
ATOM 1933 C C . LYS A 1 243 ? -15.531 18.766 0.088 1 93.69 243 LYS A C 1
ATOM 1935 O O . LYS A 1 243 ? -15.383 17.688 0.667 1 93.69 243 LYS A O 1
ATOM 1940 N N . LYS A 1 244 ? -16.672 19.312 -0.06 1 95.06 244 LYS A N 1
ATOM 1941 C CA . LYS A 1 244 ? -17.906 18.609 0.307 1 95.06 244 LYS A CA 1
ATOM 1942 C C . LYS A 1 244 ? -18.031 17.297 -0.44 1 95.06 244 LYS A C 1
ATOM 1944 O O . LYS A 1 244 ? -18.375 16.266 0.156 1 95.06 244 LYS A O 1
ATOM 1949 N N . GLU A 1 245 ? -17.766 17.328 -1.684 1 92.38 245 GLU A N 1
ATOM 1950 C CA . GLU A 1 245 ? -17.797 16.109 -2.494 1 92.38 245 GLU A CA 1
ATOM 1951 C C . GLU A 1 245 ? -16.812 15.07 -1.982 1 92.38 245 GLU A C 1
ATOM 1953 O O . GLU A 1 245 ? -17.141 13.883 -1.876 1 92.38 245 GLU A O 1
ATOM 1958 N N . PHE A 1 246 ? -15.648 15.516 -1.709 1 90.56 246 PHE A N 1
ATOM 1959 C CA . PHE A 1 246 ? -14.609 14.625 -1.217 1 90.56 246 PHE A CA 1
ATOM 1960 C C . PHE A 1 246 ? -15.016 14 0.111 1 90.56 246 PHE A C 1
ATOM 1962 O O . PHE A 1 246 ? -14.773 12.812 0.345 1 90.56 246 PHE A O 1
ATOM 1969 N N . PHE A 1 247 ? -15.641 14.789 0.968 1 95 247 PHE A N 1
ATOM 1970 C CA . PHE A 1 247 ? -16.125 14.258 2.24 1 95 247 PHE A CA 1
ATOM 1971 C C . PHE A 1 247 ? -17.188 13.203 2.02 1 95 247 PHE A C 1
ATOM 1973 O O . PHE A 1 247 ? -17.156 12.133 2.627 1 95 247 PHE A O 1
ATOM 1980 N N . GLU A 1 248 ? -18.078 13.469 1.153 1 92.88 248 GLU A N 1
ATOM 1981 C CA . GLU A 1 248 ? -19.172 12.555 0.876 1 92.88 248 GLU A CA 1
ATOM 1982 C C . GLU A 1 248 ? -18.672 11.242 0.281 1 92.88 248 GLU A C 1
ATOM 1984 O O . GLU A 1 248 ? -19.188 10.172 0.596 1 92.88 248 GLU A O 1
ATOM 1989 N N . LYS A 1 249 ? -17.625 11.375 -0.443 1 86.5 249 LYS A N 1
ATOM 1990 C CA . LYS A 1 249 ? -17.078 10.195 -1.104 1 86.5 249 LYS A CA 1
ATOM 1991 C C . LYS A 1 249 ? -15.938 9.594 -0.295 1 86.5 249 LYS A C 1
ATOM 1993 O O . LYS A 1 249 ? -15.359 8.578 -0.684 1 86.5 249 LYS A O 1
ATOM 1998 N N . ARG A 1 250 ? -15.609 10.266 0.789 1 89.44 250 ARG A N 1
ATOM 1999 C CA . ARG A 1 250 ? -14.547 9.844 1.692 1 89.44 250 ARG A CA 1
ATOM 2000 C C . ARG A 1 250 ? -13.203 9.773 0.964 1 89.44 250 ARG A C 1
ATOM 2002 O O . ARG A 1 250 ? -12.453 8.812 1.14 1 89.44 250 ARG A O 1
ATOM 2009 N N . LEU A 1 251 ? -13.047 10.82 0.192 1 83.44 251 LEU A N 1
ATOM 2010 C CA . LEU A 1 251 ? -11.781 10.992 -0.5 1 83.44 251 LEU A CA 1
ATOM 2011 C C . LEU A 1 251 ? -10.852 11.906 0.295 1 83.44 251 LEU A C 1
ATOM 2013 O O . LEU A 1 251 ? -11.312 12.766 1.05 1 83.44 251 LEU A O 1
ATOM 2017 N N . GLY A 1 252 ? -9.586 11.711 0.135 1 85.69 252 GLY A N 1
ATOM 2018 C CA . GLY A 1 252 ? -8.602 12.562 0.792 1 85.69 252 GLY A CA 1
ATOM 2019 C C . GLY A 1 252 ? -8.32 13.836 0.03 1 85.69 252 GLY A C 1
ATOM 2020 O O . GLY A 1 252 ? -8.641 13.945 -1.153 1 85.69 252 GLY A O 1
ATOM 2021 N N . THR A 1 253 ? -7.766 14.797 0.733 1 84.62 253 THR A N 1
ATOM 2022 C CA . THR A 1 253 ? -7.23 16.016 0.147 1 84.62 253 THR A CA 1
ATOM 2023 C C . THR A 1 253 ? -5.711 16.078 0.297 1 84.62 253 THR A C 1
ATOM 2025 O O . THR A 1 253 ? -5.109 15.18 0.887 1 84.62 253 THR A O 1
ATOM 2028 N N . THR A 1 254 ? -5.09 17.109 -0.316 1 81.38 254 THR A N 1
ATOM 2029 C CA . THR A 1 254 ? -3.709 17.422 0.025 1 81.38 254 THR A CA 1
ATOM 2030 C C . THR A 1 254 ? -3.623 18.031 1.421 1 81.38 254 THR A C 1
ATOM 2032 O O . THR A 1 254 ? -4.609 18.047 2.162 1 81.38 254 THR A O 1
ATOM 2035 N N . HIS A 1 255 ? -2.453 18.469 1.816 1 88.19 255 HIS A N 1
ATOM 2036 C CA . HIS A 1 255 ? -2.316 19.109 3.119 1 88.19 255 HIS A CA 1
ATOM 2037 C C . HIS A 1 255 ? -2.975 20.5 3.127 1 88.19 255 HIS A C 1
ATOM 2039 O O . HIS A 1 255 ? -3.029 21.156 4.168 1 88.19 255 HIS A O 1
ATOM 2045 N N . TRP A 1 256 ? -3.514 20.953 2.023 1 88.38 256 TRP A N 1
ATOM 2046 C CA . TRP A 1 256 ? -4.191 22.234 1.94 1 88.38 256 TRP A CA 1
ATOM 2047 C C . TRP A 1 256 ? -5.676 22.094 2.273 1 88.38 256 TRP A C 1
ATOM 2049 O O . TRP A 1 256 ? -6.43 21.484 1.515 1 88.38 256 TRP A O 1
ATOM 2059 N N . PRO A 1 257 ? -6.066 22.734 3.363 1 93.12 257 PRO A N 1
ATOM 2060 C CA . PRO A 1 257 ? -7.48 22.594 3.719 1 93.12 257 PRO A CA 1
ATOM 2061 C C . PRO A 1 257 ? -8.398 23.406 2.809 1 93.12 257 PRO A C 1
ATOM 2063 O O . PRO A 1 257 ? -9.57 23.062 2.645 1 93.12 257 PRO A O 1
ATOM 2066 N N . HIS A 1 258 ? -7.852 24.516 2.229 1 92.25 258 HIS A N 1
ATOM 2067 C CA . HIS A 1 258 ? -8.711 25.5 1.603 1 92.25 258 HIS A CA 1
ATOM 2068 C C . HIS A 1 258 ? -8.406 25.641 0.115 1 92.25 258 HIS A C 1
ATOM 2070 O O . HIS A 1 258 ? -9.008 26.469 -0.572 1 92.25 258 HIS A O 1
ATOM 2076 N N . ASP A 1 259 ? -7.438 24.844 -0.321 1 86.81 259 ASP A N 1
ATOM 2077 C CA . ASP A 1 259 ? -7.023 24.906 -1.72 1 86.81 259 ASP A CA 1
ATOM 2078 C C . ASP A 1 259 ? -6.395 23.578 -2.158 1 86.81 259 ASP A C 1
ATOM 2080 O O . ASP A 1 259 ? -6.25 22.656 -1.353 1 86.81 259 ASP A O 1
ATOM 2084 N N . ASN A 1 260 ? -6.148 23.438 -3.473 1 79.62 260 ASN A N 1
ATOM 2085 C CA . ASN A 1 260 ? -5.453 22.266 -4.008 1 79.62 260 ASN A CA 1
ATOM 2086 C C . ASN A 1 260 ? -6.207 20.984 -3.699 1 79.62 260 ASN A C 1
ATOM 2088 O O . ASN A 1 260 ? -5.609 20 -3.248 1 79.62 260 ASN A O 1
ATOM 2092 N N . ILE A 1 261 ? -7.555 21.062 -3.814 1 80.44 261 ILE A N 1
ATOM 2093 C CA . ILE A 1 261 ? -8.391 19.891 -3.572 1 80.44 261 ILE A CA 1
ATOM 2094 C C . ILE A 1 261 ? -8.508 19.078 -4.855 1 80.44 261 ILE A C 1
ATOM 2096 O O . ILE A 1 261 ? -9.203 19.469 -5.793 1 80.44 261 ILE A O 1
ATOM 2100 N N . PHE A 1 262 ? -7.84 17.984 -4.934 1 70.44 262 PHE A N 1
ATOM 2101 C CA . PHE A 1 262 ? -7.922 17.078 -6.066 1 70.44 262 PHE A CA 1
ATOM 2102 C C . PHE A 1 262 ? -7.594 15.648 -5.637 1 70.44 262 PHE A C 1
ATOM 2104 O O . PHE A 1 262 ? -7 15.43 -4.578 1 70.44 262 PHE A O 1
ATOM 2111 N N . VAL A 1 263 ? -8.312 14.727 -6.418 1 58.88 263 VAL A N 1
ATOM 2112 C CA . VAL A 1 263 ? -8.133 13.312 -6.102 1 58.88 263 VAL A CA 1
ATOM 2113 C C . VAL A 1 263 ? -6.66 12.938 -6.246 1 58.88 263 VAL A C 1
ATOM 2115 O O . VAL A 1 263 ? -6.051 13.18 -7.293 1 58.88 263 VAL A O 1
ATOM 2118 N N . ASN A 1 264 ? -6.242 12.734 -5.145 1 51.59 264 ASN A N 1
ATOM 2119 C CA . ASN A 1 264 ? -4.855 12.281 -5.191 1 51.59 264 ASN A CA 1
ATOM 2120 C C . ASN A 1 264 ? -4.762 10.797 -5.52 1 51.59 264 ASN A C 1
ATOM 2122 O O . ASN A 1 264 ? -5.762 10.078 -5.457 1 51.59 264 ASN A O 1
ATOM 2126 N N . SER A 1 265 ? -3.783 10.352 -6.195 1 44.03 265 SER A N 1
ATOM 2127 C CA . SER A 1 265 ? -3.541 8.977 -6.629 1 44.03 265 SER A CA 1
ATOM 2128 C C . SER A 1 265 ? -3.859 7.988 -5.516 1 44.03 265 SER A C 1
ATOM 2130 O O . SER A 1 265 ? -4.055 6.797 -5.773 1 44.03 265 SER A O 1
ATOM 2132 N N . TYR A 1 266 ? -4.082 8.469 -4.352 1 42.41 266 TYR A N 1
ATOM 2133 C CA . TYR A 1 266 ? -4.316 7.59 -3.211 1 42.41 266 TYR A CA 1
ATOM 2134 C C . TYR A 1 266 ? -5.746 7.066 -3.211 1 42.41 266 TYR A C 1
ATOM 2136 O O . TYR A 1 266 ? -6.059 6.102 -2.512 1 42.41 266 TYR A O 1
ATOM 2144 N N . SER A 1 267 ? -6.59 7.754 -3.896 1 41.62 267 SER A N 1
ATOM 2145 C CA . SER A 1 267 ? -8.008 7.438 -3.805 1 41.62 267 SER A CA 1
ATOM 2146 C C . SER A 1 267 ? -8.453 6.543 -4.957 1 41.62 267 SER A C 1
ATOM 2148 O O . SER A 1 267 ? -9.609 6.113 -5.012 1 41.62 267 SER A O 1
ATOM 2150 N N . THR A 1 268 ? -7.562 6.301 -5.824 1 40.47 268 THR A N 1
ATOM 2151 C CA . THR A 1 268 ? -8.055 5.512 -6.949 1 40.47 268 THR A CA 1
ATOM 2152 C C . THR A 1 268 ? -7.891 4.02 -6.68 1 40.47 268 THR A C 1
ATOM 2154 O O . THR A 1 268 ? -7.027 3.617 -5.895 1 40.47 268 THR A O 1
ATOM 2157 N N . ALA A 1 269 ? -9 3.506 -7.176 1 41.53 269 ALA A N 1
ATOM 2158 C CA . ALA A 1 269 ? -9.094 2.053 -7.051 1 41.53 269 ALA A CA 1
ATOM 2159 C C . ALA A 1 269 ? -7.77 1.386 -7.395 1 41.53 269 ALA A C 1
ATOM 2161 O O . ALA A 1 269 ? -7.172 1.674 -8.438 1 41.53 269 ALA A O 1
ATOM 2162 N N . ARG A 1 270 ? -7.082 1.058 -6.375 1 43.47 270 ARG A N 1
ATOM 2163 C CA . ARG A 1 270 ? -5.848 0.313 -6.609 1 43.47 270 ARG A CA 1
ATOM 2164 C C . ARG A 1 270 ? -6.133 -1.01 -7.312 1 43.47 270 ARG A C 1
ATOM 2166 O O . ARG A 1 270 ? -7.066 -1.727 -6.945 1 43.47 270 ARG A O 1
ATOM 2173 N N . MET A 1 271 ? -5.922 -1.03 -8.477 1 38.19 271 MET A N 1
ATOM 2174 C CA . MET A 1 271 ? -6.051 -2.311 -9.172 1 38.19 271 MET A CA 1
ATOM 2175 C C . MET A 1 271 ? -4.957 -3.279 -8.727 1 38.19 271 MET A C 1
ATOM 2177 O O . MET A 1 271 ? -3.795 -2.895 -8.602 1 38.19 271 MET A O 1
ATOM 2181 N N . ARG A 1 272 ? -5.289 -4.203 -7.934 1 36.25 272 ARG A N 1
ATOM 2182 C CA . ARG A 1 272 ? -4.398 -5.312 -7.609 1 36.25 272 ARG A CA 1
ATOM 2183 C C . ARG A 1 272 ? -4.617 -6.484 -8.555 1 36.25 272 ARG A C 1
ATOM 2185 O O . ARG A 1 272 ? -5.727 -7.012 -8.656 1 36.25 272 ARG A O 1
ATOM 2192 N N . CYS A 1 273 ? -3.578 -6.906 -9.242 1 36.62 273 CYS A N 1
ATOM 2193 C CA . CYS A 1 273 ? -3.646 -8.016 -10.188 1 36.62 273 CYS A CA 1
ATOM 2194 C C . CYS A 1 273 ? -4.785 -7.816 -11.18 1 36.62 273 CYS A C 1
ATOM 2196 O O . CYS A 1 273 ? -5.566 -8.734 -11.43 1 36.62 273 CYS A O 1
ATOM 2198 N N . GLY A 1 274 ? -4.824 -6.566 -11.648 1 39.22 274 GLY A N 1
ATOM 2199 C CA . GLY A 1 274 ? -5.891 -6.301 -12.594 1 39.22 274 GLY A CA 1
ATOM 2200 C C . GLY A 1 274 ? -7.254 -6.172 -11.945 1 39.22 274 GLY A C 1
ATOM 2201 O O . GLY A 1 274 ? -8.258 -5.961 -12.625 1 39.22 274 GLY A O 1
ATOM 2202 N N . LYS A 1 275 ? -7.203 -6.465 -10.727 1 41.38 275 LYS A N 1
ATOM 2203 C CA . LYS A 1 275 ? -8.438 -6.363 -9.945 1 41.38 275 LYS A CA 1
ATOM 2204 C C . LYS A 1 275 ? -8.336 -5.254 -8.906 1 41.38 275 LYS A C 1
ATOM 2206 O O . LYS A 1 275 ? -7.234 -4.855 -8.516 1 41.38 275 LYS A O 1
ATOM 2211 N N . GLU A 1 276 ? -9.258 -4.602 -8.742 1 47.69 276 GLU A N 1
ATOM 2212 C CA . GLU A 1 276 ? -9.344 -3.613 -7.676 1 47.69 276 GLU A CA 1
ATOM 2213 C C . GLU A 1 276 ? -8.766 -4.164 -6.371 1 47.69 276 GLU A C 1
ATOM 2215 O O . GLU A 1 276 ? -8.969 -5.336 -6.047 1 47.69 276 GLU A O 1
ATOM 2220 N N . ASP A 1 277 ? -7.641 -3.52 -5.867 1 48.91 277 ASP A N 1
ATOM 2221 C CA . ASP A 1 277 ? -7.148 -3.861 -4.535 1 48.91 277 ASP A CA 1
ATOM 2222 C C . ASP A 1 277 ? -8.289 -4.348 -3.637 1 48.91 277 ASP A C 1
ATOM 2224 O O . ASP A 1 277 ? -9.281 -3.645 -3.451 1 48.91 277 ASP A O 1
ATOM 2228 N N . GLU A 1 278 ? -8.211 -5.637 -3.461 1 47.66 278 GLU A N 1
ATOM 2229 C CA . GLU A 1 278 ? -9.258 -6.223 -2.625 1 47.66 278 GLU A CA 1
ATOM 2230 C C . GLU A 1 278 ? -9.438 -5.434 -1.333 1 47.66 278 GLU A C 1
ATOM 2232 O O . GLU A 1 278 ? -10.5 -5.492 -0.706 1 47.66 278 GLU A O 1
ATOM 2237 N N . TYR A 1 279 ? -8.383 -4.637 -1.108 1 52.19 279 TYR A N 1
ATOM 2238 C CA . TYR A 1 279 ? -8.508 -3.881 0.133 1 52.19 279 TYR A CA 1
ATOM 2239 C C . TYR A 1 279 ? -8.906 -2.438 -0.145 1 52.19 279 TYR A C 1
ATOM 2241 O O . TYR A 1 279 ? -9.086 -1.646 0.785 1 52.19 279 TYR A O 1
ATOM 2249 N N . ASN A 1 280 ? -8.898 -2.232 -1.384 1 56.25 280 ASN A N 1
ATOM 2250 C CA . ASN A 1 280 ? -9.406 -0.902 -1.698 1 56.25 280 ASN A CA 1
ATOM 2251 C C . ASN A 1 280 ? -10.789 -0.672 -1.091 1 56.25 280 ASN A C 1
ATOM 2253 O O . ASN A 1 280 ? -11.633 -1.564 -1.113 1 56.25 280 ASN A O 1
ATOM 2257 N N . ARG A 1 281 ? -10.828 0.322 -0.306 1 64.25 281 ARG A N 1
ATOM 2258 C CA . ARG A 1 281 ? -12.094 0.709 0.299 1 64.25 281 ARG A CA 1
ATOM 2259 C C . ARG A 1 281 ? -12.438 2.162 -0.02 1 64.25 281 ARG A C 1
ATOM 2261 O O . ARG A 1 281 ? -11.555 3.023 -0.027 1 64.25 281 ARG A O 1
ATOM 2268 N N . ASP A 1 282 ? -13.656 2.33 -0.323 1 71.31 282 ASP A N 1
ATOM 2269 C CA . ASP A 1 282 ? -14.125 3.689 -0.569 1 71.31 282 ASP A CA 1
ATOM 2270 C C . ASP A 1 282 ? -14.758 4.289 0.685 1 71.31 282 ASP A C 1
ATOM 2272 O O . ASP A 1 282 ? -15.211 5.438 0.671 1 71.31 282 ASP A O 1
ATOM 2276 N N . ARG A 1 283 ? -14.766 3.42 1.714 1 82.44 283 ARG A N 1
ATOM 2277 C CA . ARG A 1 283 ? -15.266 3.875 3.008 1 82.44 283 ARG A CA 1
ATOM 2278 C C . ARG A 1 283 ? -14.328 3.455 4.133 1 82.44 283 ARG A C 1
ATOM 2280 O O . ARG A 1 283 ? -13.68 2.406 4.059 1 82.44 283 ARG A O 1
ATOM 2287 N N . PRO A 1 284 ? -14.281 4.277 5.09 1 85.25 284 PRO A N 1
ATOM 2288 C CA . PRO A 1 284 ? -13.469 3.844 6.23 1 85.25 284 PRO A CA 1
ATOM 2289 C C . PRO A 1 284 ? -14.07 2.643 6.961 1 85.25 284 PRO A C 1
ATOM 2291 O O . PRO A 1 284 ? -15.242 2.324 6.77 1 85.25 284 PRO A O 1
ATOM 2294 N N . PHE A 1 285 ? -13.188 1.895 7.695 1 77.31 285 PHE A N 1
ATOM 2295 C CA . PHE A 1 285 ? -13.695 0.792 8.5 1 77.31 285 PHE A CA 1
ATOM 2296 C C . PHE A 1 285 ? -14.727 1.287 9.508 1 77.31 285 PHE A C 1
ATOM 2298 O O . PHE A 1 285 ? -15.734 0.622 9.75 1 77.31 285 PHE A O 1
ATOM 2305 N N . GLU A 1 286 ? -14.438 2.387 10.125 1 86.06 286 GLU A N 1
ATOM 2306 C CA . GLU A 1 286 ? -15.359 3.035 11.055 1 86.06 286 GLU A CA 1
ATOM 2307 C C . GLU A 1 286 ? -15.688 4.457 10.609 1 86.06 286 GLU A C 1
ATOM 2309 O O . GLU A 1 286 ? -14.828 5.34 10.656 1 86.06 286 GLU A O 1
ATOM 2314 N N . GLU A 1 287 ? -16.922 4.645 10.234 1 93.38 287 GLU A N 1
ATOM 2315 C CA . GLU A 1 287 ? -17.359 5.973 9.812 1 93.38 287 GLU A CA 1
ATOM 2316 C C . GLU A 1 287 ? -17.219 6.988 10.938 1 93.38 287 GLU A C 1
ATOM 2318 O O . GLU A 1 287 ? -17.422 6.652 12.109 1 93.38 287 GLU A O 1
ATOM 2323 N N . PRO A 1 288 ? -16.891 8.219 10.539 1 94.94 288 PRO A N 1
ATOM 2324 C CA . PRO A 1 288 ? -16.797 9.242 11.586 1 94.94 288 PRO A CA 1
ATOM 2325 C C . PRO A 1 288 ? -18.141 9.539 12.234 1 94.94 288 PRO A C 1
ATOM 2327 O O . PRO A 1 288 ? -19.188 9.414 11.586 1 94.94 288 PRO A O 1
ATOM 2330 N N . GLU A 1 289 ? -18.062 9.867 13.5 1 94.12 289 GLU A N 1
ATOM 2331 C CA . GLU A 1 289 ? -19.25 10.398 14.164 1 94.12 289 GLU A CA 1
ATOM 2332 C C . GLU A 1 289 ? -19.578 11.805 13.672 1 94.12 289 GLU A C 1
ATOM 2334 O O . GLU A 1 289 ? -18.828 12.75 13.961 1 94.12 289 GLU A O 1
ATOM 2339 N N . ILE A 1 290 ? -20.734 11.938 13.062 1 96.81 290 ILE A N 1
ATOM 2340 C CA . ILE A 1 290 ? -21.078 13.195 12.414 1 96.81 290 ILE A CA 1
ATOM 2341 C C . ILE A 1 290 ? -21.609 14.188 13.453 1 96.81 290 ILE A C 1
ATOM 2343 O O . ILE A 1 290 ? -22.469 13.844 14.266 1 96.81 290 ILE A O 1
ATOM 2347 N N . ASN A 1 291 ? -21.078 15.312 13.5 1 97.06 291 ASN A N 1
ATOM 2348 C CA . ASN A 1 291 ? -21.547 16.453 14.281 1 97.06 291 ASN A CA 1
ATOM 2349 C C . ASN A 1 291 ? -21.25 17.781 13.57 1 97.06 291 ASN A C 1
ATOM 2351 O O . ASN A 1 291 ? -20.625 17.781 12.516 1 97.06 291 ASN A O 1
ATOM 2355 N N . ASP A 1 292 ? -21.672 18.875 14.117 1 97.12 292 ASP A N 1
ATOM 2356 C CA . ASP A 1 292 ? -21.562 20.156 13.445 1 97.12 292 ASP A CA 1
ATOM 2357 C C . ASP A 1 292 ? -20.109 20.578 13.281 1 97.12 292 ASP A C 1
ATOM 2359 O O . ASP A 1 292 ? -19.719 21.125 12.242 1 97.12 292 ASP A O 1
ATOM 2363 N N . THR A 1 293 ? -19.297 20.359 14.297 1 97.38 293 THR A N 1
ATOM 2364 C CA . THR A 1 293 ? -17.891 20.719 14.227 1 97.38 293 THR A CA 1
ATOM 2365 C C . THR A 1 293 ? -17.203 20.016 13.055 1 97.38 293 THR A C 1
ATOM 2367 O O . THR A 1 293 ? -16.516 20.656 12.258 1 97.38 293 THR A O 1
ATOM 2370 N N . LEU A 1 294 ? -17.453 18.703 12.961 1 97.94 294 LEU A N 1
ATOM 2371 C CA . LEU A 1 294 ? -16.875 17.906 11.875 1 97.94 294 LEU A CA 1
ATOM 2372 C C . LEU A 1 294 ? -17.359 18.422 10.516 1 97.94 294 LEU A C 1
ATOM 2374 O O . LEU A 1 294 ? -16.547 18.609 9.602 1 97.94 294 LEU A O 1
ATOM 2378 N N . LEU A 1 295 ? -18.625 18.656 10.359 1 97.88 295 LEU A N 1
ATOM 2379 C CA . LEU A 1 295 ? -19.188 19.078 9.078 1 97.88 295 LEU A CA 1
ATOM 2380 C C . LEU A 1 295 ? -18.641 20.438 8.672 1 97.88 295 LEU A C 1
ATOM 2382 O O . LEU A 1 295 ? -18.438 20.703 7.484 1 97.88 295 LEU A O 1
ATOM 2386 N N . ARG A 1 296 ? -18.391 21.359 9.633 1 97.94 296 ARG A N 1
ATOM 2387 C CA . ARG A 1 296 ? -17.828 22.672 9.336 1 97.94 296 ARG A CA 1
ATOM 2388 C C . ARG A 1 296 ? -16.359 22.562 8.953 1 97.94 296 ARG A C 1
ATOM 2390 O O . ARG A 1 296 ? -15.914 23.172 7.98 1 97.94 296 ARG A O 1
ATOM 2397 N N . LEU A 1 297 ? -15.609 21.75 9.727 1 98.31 297 LEU A N 1
ATOM 2398 C CA . LEU A 1 297 ? -14.211 21.516 9.391 1 98.31 297 LEU A CA 1
ATOM 2399 C C . LEU A 1 297 ? -14.078 20.906 8 1 98.31 297 LEU A C 1
ATOM 2401 O O . LEU A 1 297 ? -13.102 21.188 7.293 1 98.31 297 LEU A O 1
ATOM 2405 N N . ALA A 1 298 ? -15.086 20.109 7.574 1 97.62 298 ALA A N 1
ATOM 2406 C CA . ALA A 1 298 ? -15.062 19.406 6.293 1 97.62 298 ALA A CA 1
ATOM 2407 C C . ALA A 1 298 ? -15.547 20.312 5.164 1 97.62 298 ALA A C 1
ATOM 2409 O O . ALA A 1 298 ? -15.492 19.938 3.99 1 97.62 298 ALA A O 1
ATOM 2410 N N . GLY A 1 299 ? -16.047 21.469 5.48 1 96.5 299 GLY A N 1
ATOM 2411 C CA . GLY A 1 299 ? -16.547 22.406 4.477 1 96.5 299 GLY A CA 1
ATOM 2412 C C . GLY A 1 299 ? -17.938 22.062 4.004 1 96.5 299 GLY A C 1
ATOM 2413 O O . GLY A 1 299 ? -18.391 22.562 2.963 1 96.5 299 GLY A O 1
ATOM 2414 N N . VAL A 1 300 ? -18.641 21.219 4.73 1 96.38 300 VAL A N 1
ATOM 2415 C CA . VAL A 1 300 ? -19.984 20.797 4.359 1 96.38 300 VAL A CA 1
ATOM 2416 C C . VAL A 1 300 ? -21.016 21.766 4.914 1 96.38 300 VAL A C 1
ATOM 2418 O O . VAL A 1 300 ? -21.969 22.141 4.223 1 96.38 300 VAL A O 1
ATOM 2421 N N . LEU A 1 301 ? -20.875 22.172 6.168 1 96.31 301 LEU A N 1
ATOM 2422 C CA . LEU A 1 301 ? -21.719 23.172 6.82 1 96.31 301 LEU A CA 1
ATOM 2423 C C . LEU A 1 301 ? -21.016 24.516 6.887 1 96.31 301 LEU A C 1
ATOM 2425 O O . LEU A 1 301 ? -19.844 24.594 7.293 1 96.31 301 LEU A O 1
ATOM 2429 N N . PRO A 1 302 ? -21.641 25.578 6.484 1 94.5 302 PRO A N 1
ATOM 2430 C CA . PRO A 1 302 ? -21.016 26.906 6.543 1 94.5 302 PRO A CA 1
ATOM 2431 C C . PRO A 1 302 ? -20.891 27.438 7.969 1 94.5 302 PRO A C 1
ATOM 2433 O O . PRO A 1 302 ? -21.672 27.047 8.844 1 94.5 302 PRO A O 1
ATOM 2436 N N . TYR A 1 303 ? -19.875 28.219 8.125 1 93.88 303 TYR A N 1
ATOM 2437 C CA . TYR A 1 303 ? -19.766 28.969 9.359 1 93.88 303 TYR A CA 1
ATOM 2438 C C . TYR A 1 303 ? -20.641 30.219 9.312 1 93.88 303 TYR A C 1
ATOM 2440 O O . TYR A 1 303 ? -20.875 30.781 8.242 1 93.88 303 TYR A O 1
ATOM 2448 N N . ASP A 1 304 ? -21.312 30.484 10.438 1 80.06 304 ASP A N 1
ATOM 2449 C CA . ASP A 1 304 ? -22.156 31.672 10.508 1 80.06 304 ASP A CA 1
ATOM 2450 C C . ASP A 1 304 ? -21.344 32.938 10.289 1 80.06 304 ASP A C 1
ATOM 2452 O O . ASP A 1 304 ? -20.188 33.031 10.695 1 80.06 304 ASP A O 1
ATOM 2456 N N . SER A 1 305 ? -21.656 33.812 9.281 1 61.16 305 SER A N 1
ATOM 2457 C CA . SER A 1 305 ? -21.062 35.125 9.07 1 61.16 305 SER A CA 1
ATOM 2458 C C . SER A 1 305 ? -21.047 35.938 10.359 1 61.16 305 SER A C 1
ATOM 2460 O O . SER A 1 305 ? -21.922 35.75 11.211 1 61.16 305 SER A O 1
ATOM 2462 N N . MET B 1 1 ? -5.34 29.203 -12.898 1 26.12 1 MET B N 1
ATOM 2463 C CA . MET B 1 1 ? -6.293 29.969 -12.094 1 26.12 1 MET B CA 1
ATOM 2464 C C . MET B 1 1 ? -5.57 30.844 -11.086 1 26.12 1 MET B C 1
ATOM 2466 O O . MET B 1 1 ? -4.496 30.484 -10.602 1 26.12 1 MET B O 1
ATOM 2470 N N . PRO B 1 2 ? -5.961 32.094 -10.977 1 29.58 2 PRO B N 1
ATOM 2471 C CA . PRO B 1 2 ? -5.234 33.094 -10.195 1 29.58 2 PRO B CA 1
ATOM 2472 C C . PRO B 1 2 ? -5 32.656 -8.75 1 29.58 2 PRO B C 1
ATOM 2474 O O . PRO B 1 2 ? -5.879 32.031 -8.141 1 29.58 2 PRO B O 1
ATOM 2477 N N . HIS B 1 3 ? -3.912 32.094 -8.453 1 37.34 3 HIS B N 1
ATOM 2478 C CA . HIS B 1 3 ? -3.428 31.969 -7.086 1 37.34 3 HIS B CA 1
ATOM 2479 C C . HIS B 1 3 ? -3.807 33.188 -6.246 1 37.34 3 HIS B C 1
ATOM 2481 O O . HIS B 1 3 ? -3.748 34.312 -6.727 1 37.34 3 HIS B O 1
ATOM 2487 N N . SER B 1 4 ? -4.789 33.094 -5.547 1 39.5 4 SER B N 1
ATOM 2488 C CA . SER B 1 4 ? -5.086 34.281 -4.746 1 39.5 4 SER B CA 1
ATOM 2489 C C . SER B 1 4 ? -3.812 34.938 -4.207 1 39.5 4 SER B C 1
ATOM 2491 O O . SER B 1 4 ? -3.027 34.281 -3.52 1 39.5 4 SER B O 1
ATOM 2493 N N . THR B 1 5 ? -3.15 35.812 -4.812 1 43.31 5 THR B N 1
ATOM 2494 C CA . THR B 1 5 ? -2.059 36.719 -4.426 1 43.31 5 THR B CA 1
ATOM 2495 C C . THR B 1 5 ? -2.336 37.344 -3.066 1 43.31 5 THR B C 1
ATOM 2497 O O . THR B 1 5 ? -1.465 38 -2.494 1 43.31 5 THR B O 1
ATOM 2500 N N . GLN B 1 6 ? -3.619 37.531 -2.678 1 43.38 6 GLN B N 1
ATOM 2501 C CA . GLN B 1 6 ? -3.836 38.406 -1.526 1 43.38 6 GLN B CA 1
ATOM 2502 C C . GLN B 1 6 ? -3.895 37.594 -0.232 1 43.38 6 GLN B C 1
ATOM 2504 O O . GLN B 1 6 ? -4.977 37.375 0.305 1 43.38 6 GLN B O 1
ATOM 2509 N N . ALA B 1 7 ? -3.469 36.5 -0.048 1 48.22 7 ALA B N 1
ATOM 2510 C CA . ALA B 1 7 ? -3.686 35.719 1.174 1 48.22 7 ALA B CA 1
ATOM 2511 C C . ALA B 1 7 ? -3.227 36.5 2.402 1 48.22 7 ALA B C 1
ATOM 2513 O O . ALA B 1 7 ? -2.182 37.156 2.377 1 48.22 7 ALA B O 1
ATOM 2514 N N . PRO B 1 8 ? -4 36.375 3.537 1 50.25 8 PRO B N 1
ATOM 2515 C CA . PRO B 1 8 ? -3.902 37.062 4.832 1 50.25 8 PRO B CA 1
ATOM 2516 C C . PRO B 1 8 ? -2.578 36.781 5.543 1 50.25 8 PRO B C 1
ATOM 2518 O O . PRO B 1 8 ? -2.109 35.625 5.566 1 50.25 8 PRO B O 1
ATOM 2521 N N . THR B 1 9 ? -1.646 37.625 5.285 1 53.06 9 THR B N 1
ATOM 2522 C CA . THR B 1 9 ? -0.351 37.656 5.953 1 53.06 9 THR B CA 1
ATOM 2523 C C . THR B 1 9 ? -0.523 37.844 7.457 1 53.06 9 THR B C 1
ATOM 2525 O O . THR B 1 9 ? -1.246 38.75 7.895 1 53.06 9 THR B O 1
ATOM 2528 N N . LEU B 1 10 ? -0.614 36.75 8.234 1 59.5 10 LEU B N 1
ATOM 2529 C CA . LEU B 1 10 ? -0.422 36.938 9.664 1 59.5 10 LEU B CA 1
ATOM 2530 C C . LEU B 1 10 ? 0.783 37.844 9.922 1 59.5 10 LEU B C 1
ATOM 2532 O O . LEU B 1 10 ? 1.771 37.812 9.188 1 59.5 10 LEU B O 1
ATOM 2536 N N . ALA B 1 11 ? 0.464 38.938 10.625 1 55.56 11 ALA B N 1
ATOM 2537 C CA . ALA B 1 11 ? 1.518 39.906 11 1 55.56 11 ALA B CA 1
ATOM 2538 C C . ALA B 1 11 ? 2.697 39.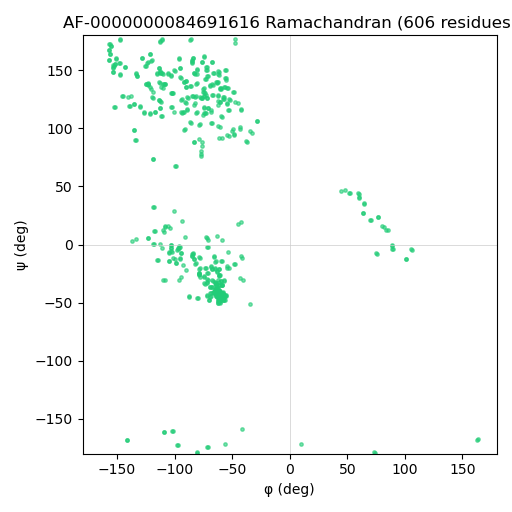156 11.641 1 55.56 11 ALA B C 1
ATOM 2540 O O . ALA B 1 11 ? 2.551 38.562 12.703 1 55.56 11 ALA B O 1
ATOM 2541 N N . ASP B 1 12 ? 3.734 38.844 10.969 1 61.94 12 ASP B N 1
ATOM 2542 C CA . ASP B 1 12 ? 4.934 38.188 11.477 1 61.94 12 ASP B CA 1
ATOM 2543 C C . ASP B 1 12 ? 5.746 39.125 12.352 1 61.94 12 ASP B C 1
ATOM 2545 O O . ASP B 1 12 ? 6.773 38.75 12.914 1 61.94 12 ASP B O 1
ATOM 2549 N N . ASP B 1 13 ? 5.172 40.344 12.602 1 66.75 13 ASP B N 1
ATOM 2550 C CA . ASP B 1 13 ? 5.969 41.281 13.359 1 66.75 13 ASP B CA 1
ATOM 2551 C C . ASP B 1 13 ? 5.395 41.5 14.766 1 66.75 13 ASP B C 1
ATOM 2553 O O . ASP B 1 13 ? 5.855 42.344 15.516 1 66.75 13 ASP B O 1
ATOM 2557 N N . VAL B 1 14 ? 4.512 40.688 15.125 1 79.56 14 VAL B N 1
ATOM 2558 C CA . VAL B 1 14 ? 3.885 40.781 16.438 1 79.56 14 VAL B CA 1
ATOM 2559 C C . VAL B 1 14 ? 4.469 39.719 17.359 1 79.56 14 VAL B C 1
ATOM 2561 O O . VAL B 1 14 ? 4.73 38.594 16.938 1 79.56 14 VAL B O 1
ATOM 2564 N N . GLN B 1 15 ? 4.906 40.156 18.625 1 88.19 15 GLN B N 1
ATOM 2565 C CA . GLN B 1 15 ? 5.27 39.188 19.641 1 88.19 15 GLN B CA 1
ATOM 2566 C C . GLN B 1 15 ? 4.035 38.688 20.391 1 88.19 15 GLN B C 1
ATOM 2568 O O . GLN B 1 15 ? 3.357 39.438 21.078 1 88.19 15 GLN B O 1
ATOM 2573 N N . TYR B 1 16 ? 3.736 37.469 20.391 1 91.31 16 TYR B N 1
ATOM 2574 C CA . TYR B 1 16 ? 2.504 36.906 20.922 1 91.31 16 TYR B CA 1
ATOM 2575 C C . TYR B 1 16 ? 2.693 36.438 22.344 1 91.31 16 TYR B C 1
ATOM 2577 O O . TYR B 1 16 ? 1.754 36.438 23.156 1 91.31 16 TYR B O 1
ATOM 2585 N N . GLY B 1 17 ? 3.904 36.062 22.672 1 93.5 17 GLY B N 1
ATOM 2586 C CA . GLY B 1 17 ? 4.18 35.562 24.016 1 93.5 17 GLY B CA 1
ATOM 2587 C C . GLY B 1 17 ? 3.869 34.094 24.188 1 93.5 17 GLY B C 1
ATOM 2588 O O . GLY B 1 17 ? 3.713 33.625 25.312 1 93.5 17 GLY B O 1
ATOM 2589 N N . ASP B 1 18 ? 3.633 33.375 23.047 1 94.75 18 ASP B N 1
ATOM 2590 C CA . ASP B 1 18 ? 3.381 31.938 23.078 1 94.75 18 ASP B CA 1
ATOM 2591 C C . ASP B 1 18 ? 4.055 31.234 21.906 1 94.75 18 ASP B C 1
ATOM 2593 O O . ASP B 1 18 ? 4.992 31.766 21.312 1 94.75 18 ASP B O 1
ATOM 2597 N N . TRP B 1 19 ? 3.703 29.938 21.672 1 95.06 19 TRP B N 1
ATOM 2598 C CA . TRP B 1 19 ? 4.383 29.109 20.688 1 95.06 19 TRP B CA 1
ATOM 2599 C C . TRP B 1 19 ? 4.387 29.766 19.312 1 95.06 19 TRP B C 1
ATOM 2601 O O . TRP B 1 19 ? 5.18 29.406 18.438 1 95.06 19 TRP B O 1
ATOM 2611 N N . ARG B 1 20 ? 3.5 30.766 19.047 1 95.19 20 ARG B N 1
ATOM 2612 C CA . ARG B 1 20 ? 3.461 31.453 17.766 1 95.19 20 ARG B CA 1
ATOM 2613 C C . ARG B 1 20 ? 4.762 32.219 17.5 1 95.19 20 ARG B C 1
ATOM 2615 O O . ARG B 1 20 ? 5.195 32.344 16.359 1 95.19 20 ARG B O 1
ATOM 2622 N N . ASP B 1 21 ? 5.367 32.75 18.578 1 95.38 21 ASP B N 1
ATOM 2623 C CA . ASP B 1 21 ? 6.648 33.406 18.438 1 95.38 21 ASP B CA 1
ATOM 2624 C C . ASP B 1 21 ? 7.703 32.469 17.844 1 95.38 21 ASP B C 1
ATOM 2626 O O . ASP B 1 21 ? 8.484 32.875 16.984 1 95.38 21 ASP B O 1
ATOM 2630 N N . ASP B 1 22 ? 7.723 31.188 18.344 1 95.62 22 ASP B N 1
ATOM 2631 C CA . ASP B 1 22 ? 8.625 30.188 17.781 1 95.62 22 ASP B CA 1
ATOM 2632 C C . ASP B 1 22 ? 8.305 29.922 16.312 1 95.62 22 ASP B C 1
ATOM 2634 O O . ASP B 1 22 ? 9.211 29.844 15.477 1 95.62 22 ASP B O 1
ATOM 2638 N N . MET B 1 23 ? 7.078 29.734 16 1 95.19 23 MET B N 1
ATOM 2639 C CA . MET B 1 23 ? 6.641 29.422 14.641 1 95.19 23 MET B CA 1
ATOM 2640 C C . MET B 1 23 ? 7.086 30.5 13.664 1 95.19 23 MET B C 1
ATOM 2642 O O . MET B 1 23 ? 7.637 30.203 12.609 1 95.19 23 MET B O 1
ATOM 2646 N N . PHE B 1 24 ? 6.914 31.766 14.016 1 93.81 24 PHE B N 1
ATOM 2647 C CA . PHE B 1 24 ? 7.223 32.844 13.102 1 93.81 24 PHE B CA 1
ATOM 2648 C C . PHE B 1 24 ? 8.727 33.125 13.055 1 93.81 24 PHE B C 1
ATOM 2650 O O . PHE B 1 24 ? 9.25 33.531 12.023 1 93.81 24 PHE B O 1
ATOM 2657 N N . ARG B 1 25 ? 9.391 32.812 14.125 1 94.06 25 ARG B N 1
ATOM 2658 C CA . ARG B 1 25 ? 10.844 33 14.164 1 94.06 25 ARG B CA 1
ATOM 2659 C C . ARG B 1 25 ? 11.547 31.844 13.445 1 94.06 25 ARG B C 1
ATOM 2661 O O . ARG B 1 25 ? 12.438 32.094 12.625 1 94.06 25 ARG B O 1
ATOM 2668 N N . ASP B 1 26 ? 11.117 30.609 13.734 1 96.75 26 ASP B N 1
ATOM 2669 C CA . ASP B 1 26 ? 11.898 29.422 13.352 1 96.75 26 ASP B CA 1
ATOM 2670 C C . ASP B 1 26 ? 11.266 28.719 12.156 1 96.75 26 ASP B C 1
ATOM 2672 O O . ASP B 1 26 ? 11.906 27.875 11.523 1 96.75 26 ASP B O 1
ATOM 2676 N N . GLY B 1 27 ? 10.031 29.031 11.812 1 97.25 27 GLY B N 1
ATOM 2677 C CA . GLY B 1 27 ? 9.32 28.359 10.734 1 97.25 27 GLY B CA 1
ATOM 2678 C C . GLY B 1 27 ? 8.57 27.125 11.188 1 97.25 27 GLY B C 1
ATOM 2679 O O . GLY B 1 27 ? 7.98 26.406 10.375 1 97.25 27 GLY B O 1
ATOM 2680 N N . TYR B 1 28 ? 8.688 26.828 12.508 1 98.06 28 TYR B N 1
ATOM 2681 C CA . TYR B 1 28 ? 7.941 25.734 13.117 1 98.06 28 TYR B CA 1
ATOM 2682 C C . TYR B 1 28 ? 7.766 25.953 14.609 1 98.06 28 TYR B C 1
ATOM 2684 O O . TYR B 1 28 ? 8.406 26.844 15.195 1 98.06 28 TYR B O 1
ATOM 2692 N N . ALA B 1 29 ? 6.855 25.25 15.242 1 98.38 29 ALA B N 1
ATOM 2693 C CA . ALA B 1 29 ? 6.648 25.234 16.688 1 98.38 29 ALA B CA 1
ATOM 2694 C C . ALA B 1 29 ? 6.07 23.906 17.156 1 98.38 29 ALA B C 1
ATOM 2696 O O . ALA B 1 29 ? 5.535 23.141 16.344 1 98.38 29 ALA B O 1
ATOM 2697 N N . VAL B 1 30 ? 6.305 23.594 18.375 1 98.25 30 VAL B N 1
ATOM 2698 C CA . VAL B 1 30 ? 5.664 22.469 19.047 1 98.25 30 VAL B CA 1
ATOM 2699 C C . VAL B 1 30 ? 4.711 22.969 20.125 1 98.25 30 VAL B C 1
ATOM 2701 O O . VAL B 1 30 ? 5.137 23.594 21.094 1 98.25 30 VAL B O 1
ATOM 2704 N N . VAL B 1 31 ? 3.408 22.797 19.891 1 98.06 31 VAL B N 1
ATOM 2705 C CA . VAL B 1 31 ? 2.387 23.109 20.875 1 98.06 31 VAL B CA 1
ATOM 2706 C C . VAL B 1 31 ? 2.264 21.969 21.875 1 98.06 31 VAL B C 1
ATOM 2708 O O . VAL B 1 31 ? 1.823 20.875 21.531 1 98.06 31 VAL B O 1
ATOM 2711 N N . LYS B 1 32 ? 2.607 22.203 23.125 1 96.56 32 LYS B N 1
ATOM 2712 C CA . LYS B 1 32 ? 2.688 21.156 24.141 1 96.56 32 LYS B CA 1
ATOM 2713 C C . LYS B 1 32 ? 1.295 20.734 24.594 1 96.56 32 LYS B C 1
ATOM 2715 O O . LYS B 1 32 ? 0.432 21.578 24.859 1 96.56 32 LYS B O 1
ATOM 2720 N N . GLY B 1 33 ? 1.077 19.469 24.625 1 95.12 33 GLY B N 1
ATOM 2721 C CA . GLY B 1 33 ? -0.096 18.875 25.25 1 95.12 33 GLY B CA 1
ATOM 2722 C C . GLY B 1 33 ? -1.394 19.266 24.562 1 95.12 33 GLY B C 1
ATOM 2723 O O . GLY B 1 33 ? -2.396 19.531 25.234 1 95.12 33 GLY B O 1
ATOM 2724 N N . ALA B 1 34 ? -1.414 19.438 23.25 1 97.56 34 ALA B N 1
ATOM 2725 C CA . ALA B 1 34 ? -2.639 19.734 22.5 1 97.56 34 ALA B CA 1
ATOM 2726 C C . ALA B 1 34 ? -3.654 18.594 22.656 1 97.56 34 ALA B C 1
ATOM 2728 O O . ALA B 1 34 ? -4.863 18.828 22.594 1 97.56 34 ALA B O 1
ATOM 2729 N N . VAL B 1 35 ? -3.195 17.359 22.797 1 97.62 35 VAL B N 1
ATOM 2730 C CA . VAL B 1 35 ? -4.008 16.188 23.078 1 97.62 35 VAL B CA 1
ATOM 2731 C C . VAL B 1 35 ? -3.582 15.562 24.406 1 97.62 35 VAL B C 1
ATOM 2733 O O . VAL B 1 35 ? -2.393 15.336 24.641 1 97.62 35 VAL B O 1
ATOM 2736 N N . PRO B 1 36 ? -4.527 15.359 25.344 1 93.31 36 PRO B N 1
ATOM 2737 C CA . PRO B 1 36 ? -4.164 14.664 26.578 1 93.31 36 PRO B CA 1
ATOM 2738 C C . PRO B 1 36 ? -3.527 13.297 26.312 1 93.31 36 PRO B C 1
ATOM 2740 O O . PRO B 1 36 ? -3.986 12.555 25.453 1 93.31 36 PRO B O 1
ATOM 2743 N N . ALA B 1 37 ? -2.535 12.93 27.141 1 87.81 37 ALA B N 1
ATOM 2744 C CA . ALA B 1 37 ? -1.729 11.734 26.938 1 87.81 37 ALA B CA 1
ATOM 2745 C C . ALA B 1 37 ? -2.6 10.477 26.969 1 87.81 37 ALA B C 1
ATOM 2747 O O . ALA B 1 37 ? -2.365 9.531 26.203 1 87.81 37 ALA B O 1
ATOM 2748 N N . ALA B 1 38 ? -3.572 10.445 27.875 1 87.12 38 ALA B N 1
ATOM 2749 C CA . ALA B 1 38 ? -4.453 9.289 27.984 1 87.12 38 ALA B CA 1
ATOM 2750 C C . ALA B 1 38 ? -5.188 9.023 26.672 1 87.12 38 ALA B C 1
ATOM 2752 O O . ALA B 1 38 ? -5.418 7.871 26.297 1 87.12 38 ALA B O 1
ATOM 2753 N N . ARG B 1 39 ? -5.52 10.07 25.969 1 91.81 39 ARG B N 1
ATOM 2754 C CA . ARG B 1 39 ? -6.23 9.898 24.703 1 91.81 39 ARG B CA 1
ATOM 2755 C C . ARG B 1 39 ? -5.27 9.5 23.594 1 91.81 39 ARG B C 1
ATOM 2757 O O . ARG B 1 39 ? -5.68 8.875 22.609 1 91.81 39 ARG B O 1
ATOM 2764 N N . CYS B 1 40 ? -3.982 9.844 23.719 1 92.75 40 CYS B N 1
ATOM 2765 C CA . CYS B 1 40 ? -2.992 9.391 22.75 1 92.75 40 CYS B CA 1
ATOM 2766 C C . CYS B 1 40 ? -2.928 7.871 22.703 1 92.75 40 CYS B C 1
ATOM 2768 O O . CYS B 1 40 ? -2.859 7.281 21.625 1 92.75 40 CYS B O 1
ATOM 2770 N N . THR B 1 41 ? -2.961 7.254 23.891 1 86.88 41 THR B N 1
ATOM 2771 C CA . THR B 1 41 ? -2.947 5.797 23.953 1 86.88 41 THR B CA 1
ATOM 2772 C C . THR B 1 41 ? -4.148 5.211 23.219 1 86.88 41 THR B C 1
ATOM 2774 O O . THR B 1 41 ? -4.02 4.219 22.5 1 86.88 41 THR B O 1
ATOM 2777 N N . ALA B 1 42 ? -5.293 5.844 23.422 1 86.44 42 ALA B N 1
ATOM 2778 C CA . ALA B 1 42 ? -6.508 5.375 22.766 1 86.44 42 ALA B CA 1
ATOM 2779 C C . ALA B 1 42 ? -6.383 5.484 21.234 1 86.44 42 ALA B C 1
ATOM 2781 O O . ALA B 1 42 ? -6.855 4.613 20.516 1 86.44 42 ALA B O 1
ATOM 2782 N N . TYR B 1 43 ? -5.809 6.59 20.719 1 91.75 43 TYR B N 1
ATOM 2783 C CA . TYR B 1 43 ? -5.598 6.746 19.297 1 91.75 43 TYR B CA 1
ATOM 2784 C C . TYR B 1 43 ? -4.648 5.684 18.766 1 91.75 43 TYR B C 1
ATOM 2786 O O . TYR B 1 43 ? -4.879 5.109 17.688 1 91.75 43 TYR B O 1
ATOM 2794 N N . ILE B 1 44 ? -3.578 5.387 19.5 1 87.62 44 ILE B N 1
ATOM 2795 C CA . ILE B 1 44 ? -2.613 4.375 19.094 1 87.62 44 ILE B CA 1
ATOM 2796 C C . ILE B 1 44 ? -3.289 3.006 19.047 1 87.62 44 ILE B C 1
ATOM 2798 O O . ILE B 1 44 ? -3.084 2.236 18.109 1 87.62 44 ILE B O 1
ATOM 2802 N N . ASP B 1 45 ? -4.156 2.752 20.031 1 79.75 45 ASP B N 1
ATOM 2803 C CA . ASP B 1 45 ? -4.934 1.517 20.031 1 79.75 45 ASP B CA 1
ATOM 2804 C C . ASP B 1 45 ? -5.816 1.427 18.781 1 79.75 45 ASP B C 1
ATOM 2806 O O . ASP B 1 45 ? -5.934 0.362 18.172 1 79.75 45 ASP B O 1
ATOM 2810 N N . ALA B 1 46 ? -6.469 2.504 18.438 1 83.81 46 ALA B N 1
ATOM 2811 C CA . ALA B 1 46 ? -7.309 2.541 17.234 1 83.81 46 ALA B CA 1
ATOM 2812 C C . ALA B 1 46 ? -6.484 2.295 15.977 1 83.81 46 ALA B C 1
ATOM 2814 O O . ALA B 1 46 ? -6.938 1.612 15.055 1 83.81 46 ALA B O 1
ATOM 2815 N N . MET B 1 47 ? -5.266 2.855 15.891 1 85.19 47 MET B N 1
ATOM 2816 C CA . MET B 1 47 ? -4.379 2.658 14.742 1 85.19 47 MET B CA 1
ATOM 2817 C C . MET B 1 47 ? -3.947 1.199 14.641 1 85.19 47 MET B C 1
ATOM 2819 O O . MET B 1 47 ? -3.9 0.641 13.539 1 85.19 47 MET B O 1
ATOM 2823 N N . TYR B 1 48 ? -3.695 0.586 15.773 1 72.5 48 TYR B N 1
ATOM 2824 C CA . TYR B 1 48 ? -3.385 -0.838 15.781 1 72.5 48 TYR B CA 1
ATOM 2825 C C . TYR B 1 48 ? -4.559 -1.657 15.258 1 72.5 48 TYR B C 1
ATOM 2827 O O . TYR B 1 48 ? -4.383 -2.537 14.414 1 72.5 48 TYR B O 1
ATOM 2835 N N . ALA B 1 49 ? -5.75 -1.349 15.812 1 70.19 49 ALA B N 1
ATOM 2836 C CA . ALA B 1 49 ? -6.953 -2.062 15.391 1 70.19 49 ALA B CA 1
ATOM 2837 C C . ALA B 1 49 ? -7.184 -1.905 13.891 1 70.19 49 ALA B C 1
ATOM 2839 O O . ALA B 1 49 ? -7.602 -2.852 13.219 1 70.19 49 ALA B O 1
ATOM 2840 N N . TRP B 1 50 ? -6.969 -0.678 13.344 1 75.94 50 TRP B N 1
ATOM 2841 C CA . TRP B 1 50 ? -7.109 -0.4 11.922 1 75.94 50 TRP B CA 1
ATOM 2842 C C . TRP B 1 50 ? -6.117 -1.222 11.109 1 75.94 50 TRP B C 1
ATOM 2844 O O . TRP B 1 50 ? -6.492 -1.859 10.117 1 75.94 50 TRP B O 1
ATOM 2854 N N . LEU B 1 51 ? -4.848 -1.162 11.523 1 67.5 51 LEU B N 1
ATOM 2855 C CA . LEU B 1 51 ? -3.787 -1.872 10.82 1 67.5 51 LEU B CA 1
ATOM 2856 C C . LEU B 1 51 ? -4.066 -3.371 10.781 1 67.5 51 LEU B C 1
ATOM 2858 O O . LEU B 1 51 ? -3.779 -4.035 9.789 1 67.5 51 LEU B O 1
ATOM 2862 N N . GLU B 1 52 ? -4.664 -3.834 11.859 1 60.59 52 GLU B N 1
ATOM 2863 C CA . GLU B 1 52 ? -4.938 -5.262 12 1 60.59 52 GLU B CA 1
ATOM 2864 C C . GLU B 1 52 ? -5.988 -5.727 11 1 60.59 52 GLU B C 1
ATOM 2866 O O . GLU B 1 52 ? -6.109 -6.922 10.727 1 60.59 52 GLU B O 1
ATOM 2871 N N . LYS B 1 53 ? -6.762 -4.742 10.531 1 56.69 53 LYS B N 1
ATOM 2872 C CA . LYS B 1 53 ? -7.84 -5.098 9.617 1 56.69 53 LYS B CA 1
ATOM 2873 C C . LYS B 1 53 ? -7.309 -5.328 8.203 1 56.69 53 LYS B C 1
ATOM 2875 O O . LYS B 1 53 ? -8.031 -5.812 7.332 1 56.69 53 LYS B O 1
ATOM 2880 N N . PHE B 1 54 ? -6.242 -4.734 7.918 1 51.72 54 PHE B N 1
ATOM 2881 C CA . PHE B 1 54 ? -5.641 -4.969 6.609 1 51.72 54 PHE B CA 1
ATOM 2882 C C . PHE B 1 54 ? -4.926 -6.312 6.574 1 51.72 54 PHE B C 1
ATOM 2884 O O . PHE B 1 54 ? -4.027 -6.566 7.383 1 51.72 54 PHE B O 1
ATOM 2891 N N . PRO B 1 55 ? -5.703 -7.363 6.434 1 48.41 55 PRO B N 1
ATOM 2892 C CA . PRO B 1 55 ? -5.02 -8.648 6.285 1 48.41 55 PRO B CA 1
ATOM 2893 C C . PRO B 1 55 ? -3.816 -8.57 5.348 1 48.41 55 PRO B C 1
ATOM 2895 O O . PRO B 1 55 ? -3.439 -9.578 4.738 1 48.41 55 PRO B O 1
ATOM 2898 N N . GLY B 1 56 ? -3.203 -7.371 5.043 1 52.62 56 GLY B N 1
ATOM 2899 C CA . GLY B 1 56 ? -2.385 -7.176 3.855 1 52.62 56 GLY B CA 1
ATOM 2900 C C . GLY B 1 56 ? -1.039 -7.871 3.939 1 52.62 56 GLY B C 1
ATOM 2901 O O . GLY B 1 56 ? -0.54 -8.141 5.035 1 52.62 56 GLY B O 1
ATOM 2902 N N . GLY B 1 57 ? -0.958 -8.875 3.049 1 63.84 57 GLY B N 1
ATOM 2903 C CA . GLY B 1 57 ? 0.323 -9.555 2.918 1 63.84 57 GLY B CA 1
ATOM 2904 C C . GLY B 1 57 ? 0.709 -9.82 1.476 1 63.84 57 GLY B C 1
ATOM 2905 O O . GLY B 1 57 ? 1.74 -10.445 1.21 1 63.84 57 GLY B O 1
ATOM 2906 N N . MET B 1 58 ? -0.272 -9.258 0.77 1 65.12 58 MET B N 1
ATOM 2907 C CA . MET B 1 58 ? 0.077 -9.43 -0.637 1 65.12 58 MET B CA 1
ATOM 2908 C C . MET B 1 58 ? 0.83 -8.211 -1.166 1 65.12 58 MET B C 1
ATOM 2910 O O . MET B 1 58 ? 0.369 -7.082 -1.019 1 65.12 58 MET B O 1
ATOM 2914 N N . TYR B 1 59 ? 1.924 -8.375 -1.686 1 73.19 59 TYR B N 1
ATOM 2915 C CA . TYR B 1 59 ? 2.775 -7.328 -2.236 1 73.19 59 TYR B CA 1
ATOM 2916 C C . TYR B 1 59 ? 2.975 -7.52 -3.736 1 73.19 59 TYR B C 1
ATOM 2918 O O . TYR B 1 59 ? 3.516 -8.539 -4.172 1 73.19 59 TYR B O 1
ATOM 2926 N N . HIS B 1 60 ? 2.443 -6.559 -4.559 1 71.12 60 HIS B N 1
ATOM 2927 C CA . HIS B 1 60 ? 2.627 -6.574 -6.008 1 71.12 60 HIS B CA 1
ATOM 2928 C C . HIS B 1 60 ? 3.26 -5.273 -6.496 1 71.12 60 HIS B C 1
ATOM 2930 O O . HIS B 1 60 ? 3.412 -5.066 -7.699 1 71.12 60 HIS B O 1
ATOM 2936 N N . HIS B 1 61 ? 3.621 -4.449 -5.578 1 67.81 61 HIS B N 1
ATOM 2937 C CA . HIS B 1 61 ? 4.23 -3.166 -5.902 1 67.81 61 HIS B CA 1
ATOM 2938 C C . HIS B 1 61 ? 5.703 -3.139 -5.496 1 67.81 61 HIS B C 1
ATOM 2940 O O . HIS B 1 61 ? 6.27 -4.168 -5.133 1 67.81 61 HIS B O 1
ATOM 2946 N N . TYR B 1 62 ? 6.305 -2.002 -5.855 1 70.94 62 TYR B N 1
ATOM 2947 C CA . TYR B 1 62 ? 7.676 -1.735 -5.434 1 70.94 62 TYR B CA 1
ATOM 2948 C C . TYR B 1 62 ? 8.656 -2.648 -6.156 1 70.94 62 TYR B C 1
ATOM 2950 O O . TYR B 1 62 ? 9.719 -2.977 -5.625 1 70.94 62 TYR B O 1
ATOM 2958 N N . ALA B 1 63 ? 8.211 -3.188 -7.297 1 80.5 63 ALA B N 1
ATOM 2959 C CA . ALA B 1 63 ? 9.023 -4.066 -8.133 1 80.5 63 ALA B CA 1
ATOM 2960 C C . ALA B 1 63 ? 9.383 -5.352 -7.395 1 80.5 63 ALA B C 1
ATOM 2962 O O . ALA B 1 63 ? 10.414 -5.965 -7.672 1 80.5 63 ALA B O 1
ATOM 2963 N N . VAL B 1 64 ? 8.484 -5.703 -6.449 1 83.88 64 VAL B N 1
ATOM 2964 C CA . VAL B 1 64 ? 8.773 -6.867 -5.621 1 83.88 64 VAL B CA 1
ATOM 2965 C C . VAL B 1 64 ? 8.883 -8.117 -6.5 1 83.88 64 VAL B C 1
ATOM 2967 O O . VAL B 1 64 ? 9.648 -9.031 -6.195 1 83.88 64 VAL B O 1
ATOM 2970 N N . GLN B 1 65 ? 8.234 -8.133 -7.641 1 89.69 65 GLN B N 1
ATOM 2971 C CA . GLN B 1 65 ? 8.203 -9.266 -8.562 1 89.69 65 GLN B CA 1
ATOM 2972 C C . GLN B 1 65 ? 9.602 -9.602 -9.07 1 89.69 65 GLN B C 1
ATOM 2974 O O . GLN B 1 65 ? 9.852 -10.719 -9.523 1 89.69 65 GLN B O 1
ATOM 2979 N N . HIS B 1 66 ? 10.422 -8.617 -8.961 1 93.38 66 HIS B N 1
ATOM 2980 C CA . HIS B 1 66 ? 11.742 -8.812 -9.555 1 93.38 66 HIS B CA 1
ATOM 2981 C C . HIS B 1 66 ? 12.844 -8.758 -8.508 1 93.38 66 HIS B C 1
ATOM 2983 O O . HIS B 1 66 ? 14.016 -8.594 -8.836 1 93.38 66 HIS B O 1
ATOM 2989 N N . GLU B 1 67 ? 12.469 -8.781 -7.254 1 91.38 67 GLU B N 1
ATOM 2990 C CA . GLU B 1 67 ? 13.469 -8.938 -6.207 1 91.38 67 GLU B CA 1
ATOM 2991 C C . GLU B 1 67 ? 14.297 -10.203 -6.422 1 91.38 67 GLU B C 1
ATOM 2993 O O . GLU B 1 67 ? 13.781 -11.219 -6.902 1 91.38 67 GLU B O 1
ATOM 2998 N N . ALA B 1 68 ? 15.477 -10.219 -6.016 1 94.44 68 ALA B N 1
ATOM 2999 C CA . ALA B 1 68 ? 16.406 -11.344 -6.18 1 94.44 68 ALA B CA 1
ATOM 3000 C C . ALA B 1 68 ? 15.82 -12.617 -5.582 1 94.44 68 ALA B C 1
ATOM 3002 O O . ALA B 1 68 ? 15.883 -13.68 -6.203 1 94.44 68 ALA B O 1
ATOM 3003 N N . PHE B 1 69 ? 15.219 -12.578 -4.426 1 93.06 69 PHE B N 1
ATOM 3004 C CA . PHE B 1 69 ? 14.727 -13.781 -3.766 1 93.06 69 PHE B CA 1
ATOM 3005 C C . PHE B 1 69 ? 13.516 -14.344 -4.492 1 93.06 69 PHE B C 1
ATOM 3007 O O . PHE B 1 69 ? 13.289 -15.555 -4.488 1 93.06 69 PHE B O 1
ATOM 3014 N N . VAL B 1 70 ? 12.727 -13.484 -5.125 1 95.69 70 VAL B N 1
ATOM 3015 C CA . VAL B 1 70 ? 11.562 -13.945 -5.883 1 95.69 70 VAL B CA 1
ATOM 3016 C C . VAL B 1 70 ? 12.023 -14.719 -7.113 1 95.69 70 VAL B C 1
ATOM 3018 O O . VAL B 1 70 ? 11.508 -15.797 -7.406 1 95.69 70 VAL B O 1
ATOM 3021 N N . TRP B 1 71 ? 13.008 -14.195 -7.816 1 97.62 71 TRP B N 1
ATOM 3022 C CA . TRP B 1 71 ? 13.539 -14.891 -8.984 1 97.62 71 TRP B CA 1
ATOM 3023 C C . TRP B 1 71 ? 14.25 -16.172 -8.586 1 97.62 71 TRP B C 1
ATOM 3025 O O . TRP B 1 71 ? 14.211 -17.172 -9.312 1 97.62 71 TRP B O 1
ATOM 3035 N N . ARG B 1 72 ? 14.938 -16.156 -7.441 1 96.75 72 ARG B N 1
ATOM 3036 C CA . ARG B 1 72 ? 15.531 -17.391 -6.957 1 96.75 72 ARG B CA 1
ATOM 3037 C C . ARG B 1 72 ? 14.461 -18.453 -6.699 1 96.75 72 ARG B C 1
ATOM 3039 O O . ARG B 1 72 ? 14.625 -19.609 -7.082 1 96.75 72 ARG B O 1
ATOM 3046 N N . ALA B 1 73 ? 13.406 -18.062 -6.09 1 96.62 73 ALA B N 1
ATOM 3047 C CA . ALA B 1 73 ? 12.312 -18.984 -5.812 1 96.62 73 ALA B CA 1
ATOM 3048 C C . ALA B 1 73 ? 11.727 -19.547 -7.109 1 96.62 73 ALA B C 1
ATOM 3050 O O . ALA B 1 73 ? 11.445 -20.734 -7.199 1 96.62 73 ALA B O 1
ATOM 3051 N N . ARG B 1 74 ? 11.594 -18.703 -8.156 1 97.94 74 ARG B N 1
ATOM 3052 C CA . ARG B 1 74 ? 11.039 -19.109 -9.438 1 97.94 74 ARG B CA 1
ATOM 3053 C C . ARG B 1 74 ? 11.922 -20.141 -10.117 1 97.94 74 ARG B C 1
ATOM 3055 O O . ARG B 1 74 ? 11.461 -20.891 -10.984 1 97.94 74 ARG B O 1
ATOM 3062 N N . GLN B 1 75 ? 13.156 -20.172 -9.711 1 98.12 75 GLN B N 1
ATOM 3063 C CA . GLN B 1 75 ? 14.102 -21.062 -10.383 1 98.12 75 GLN B CA 1
ATOM 3064 C C . GLN B 1 75 ? 14.375 -22.312 -9.562 1 98.12 75 GLN B C 1
ATOM 3066 O O . GLN B 1 75 ? 15.227 -23.125 -9.922 1 98.12 75 GLN B O 1
ATOM 3071 N N . GLU B 1 76 ? 13.773 -22.438 -8.422 1 97.88 76 GLU B N 1
ATOM 3072 C CA . GLU B 1 76 ? 13.961 -23.656 -7.637 1 97.88 76 GLU B CA 1
ATOM 3073 C C . GLU B 1 76 ? 13.758 -24.906 -8.492 1 97.88 76 GLU B C 1
ATOM 3075 O O . GLU B 1 76 ? 12.75 -25.031 -9.188 1 97.88 76 GLU B O 1
ATOM 3080 N N . PRO B 1 77 ? 14.625 -25.828 -8.438 1 97.88 77 PRO B N 1
ATOM 3081 C CA . PRO B 1 77 ? 14.57 -27 -9.312 1 97.88 77 PRO B CA 1
ATOM 3082 C C . PRO B 1 77 ? 13.266 -27.781 -9.18 1 97.88 77 PRO B C 1
ATOM 3084 O O . PRO B 1 77 ? 12.703 -28.234 -10.18 1 97.88 77 PRO B O 1
ATOM 3087 N N . GLY B 1 78 ? 12.805 -27.953 -7.945 1 97.94 78 GLY B N 1
ATOM 3088 C CA . GLY B 1 78 ? 11.57 -28.703 -7.746 1 97.94 78 GLY B CA 1
ATOM 3089 C C . GLY B 1 78 ? 10.352 -28 -8.32 1 97.94 78 GLY B C 1
ATOM 3090 O O . GLY B 1 78 ? 9.406 -28.656 -8.766 1 97.94 78 GLY B O 1
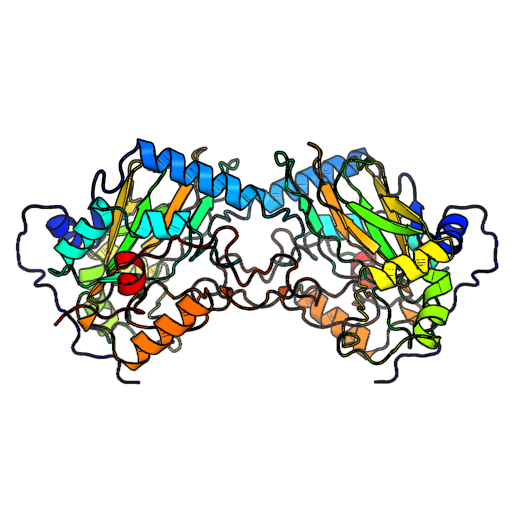ATOM 3091 N N . VAL B 1 79 ? 10.359 -26.672 -8.328 1 98.31 79 VAL B N 1
ATOM 3092 C CA . VAL B 1 79 ? 9.273 -25.891 -8.914 1 98.31 79 VAL B CA 1
ATOM 3093 C C . VAL B 1 79 ? 9.289 -26.031 -10.43 1 98.31 79 VAL B C 1
ATOM 3095 O O . VAL B 1 79 ? 8.266 -26.344 -11.047 1 98.31 79 VAL B O 1
ATOM 3098 N N . LEU B 1 80 ? 10.469 -25.875 -11.031 1 98.31 80 LEU B N 1
ATOM 3099 C CA . LEU B 1 80 ? 10.609 -26 -12.477 1 98.31 80 LEU B CA 1
ATOM 3100 C C . LEU B 1 80 ? 10.266 -27.406 -12.93 1 98.31 80 LEU B C 1
ATOM 3102 O O . LEU B 1 80 ? 9.609 -27.594 -13.961 1 98.31 80 LEU B O 1
ATOM 3106 N N . ALA B 1 81 ? 10.664 -28.359 -12.18 1 98.25 81 ALA B N 1
ATOM 3107 C CA . ALA B 1 81 ? 10.383 -29.75 -12.531 1 98.25 81 ALA B CA 1
ATOM 3108 C C . ALA B 1 81 ? 8.875 -30.016 -12.539 1 98.25 81 ALA B C 1
ATOM 3110 O O . ALA B 1 81 ? 8.375 -30.719 -13.414 1 98.25 81 ALA B O 1
ATOM 3111 N N . ALA B 1 82 ? 8.195 -29.5 -11.57 1 97.94 82 ALA B N 1
ATOM 3112 C CA . ALA B 1 82 ? 6.754 -29.719 -11.469 1 97.94 82 ALA B CA 1
ATOM 3113 C C . ALA B 1 82 ? 6.023 -29.172 -12.688 1 97.94 82 ALA B C 1
ATOM 3115 O O . ALA B 1 82 ? 5.207 -29.859 -13.297 1 97.94 82 ALA B O 1
ATOM 3116 N N . PHE B 1 83 ? 6.336 -27.969 -13.055 1 98 83 PHE B N 1
ATOM 3117 C CA . PHE B 1 83 ? 5.633 -27.359 -14.18 1 98 83 PHE B CA 1
ATOM 3118 C C . PHE B 1 83 ? 6.094 -27.969 -15.5 1 98 83 PHE B C 1
ATOM 3120 O O . PHE B 1 83 ? 5.309 -28.094 -16.438 1 98 83 PHE B O 1
ATOM 3127 N N . SER B 1 84 ? 7.383 -28.344 -15.578 1 97.38 84 SER B N 1
ATOM 3128 C CA . SER B 1 84 ? 7.844 -29.078 -16.75 1 97.38 84 SER B CA 1
ATOM 3129 C C . SER B 1 84 ? 7.082 -30.391 -16.922 1 97.38 84 SER B C 1
ATOM 3131 O O . SER B 1 84 ? 6.711 -30.766 -18.031 1 97.38 84 SER B O 1
ATOM 3133 N N . LEU B 1 85 ? 6.914 -31.062 -15.836 1 96 85 LEU B N 1
ATOM 3134 C CA . LEU B 1 85 ? 6.168 -32.312 -15.859 1 96 85 LEU B CA 1
ATOM 3135 C C . LEU B 1 85 ? 4.723 -32.062 -16.281 1 96 85 LEU B C 1
ATOM 3137 O O . LEU B 1 85 ? 4.184 -32.812 -17.109 1 96 85 LEU B O 1
ATOM 3141 N N . LEU B 1 86 ? 4.117 -31.094 -15.75 1 95.06 86 LEU B N 1
ATOM 3142 C CA . LEU B 1 86 ? 2.725 -30.781 -16.047 1 95.06 86 LEU B CA 1
ATOM 3143 C C . LEU B 1 86 ? 2.541 -30.5 -17.531 1 95.06 86 LEU B C 1
ATOM 3145 O O . LEU B 1 86 ? 1.628 -31.047 -18.172 1 95.06 86 LEU B O 1
ATOM 3149 N N . TRP B 1 87 ? 3.443 -29.703 -18.078 1 95.06 87 TRP B N 1
ATOM 3150 C CA . TRP B 1 87 ? 3.248 -29.188 -19.438 1 95.06 87 TRP B CA 1
ATOM 3151 C C . TRP B 1 87 ? 3.973 -30.062 -20.453 1 95.06 87 TRP B C 1
ATOM 3153 O O . TRP B 1 87 ? 3.779 -29.891 -21.656 1 95.06 87 TRP B O 1
ATOM 3163 N N . GLY B 1 88 ? 4.848 -30.953 -20 1 93.56 88 GLY B N 1
ATOM 3164 C CA . GLY B 1 88 ? 5.559 -31.859 -20.891 1 93.56 88 GLY B CA 1
ATOM 3165 C C . GLY B 1 88 ? 6.691 -31.188 -21.641 1 93.56 88 GLY B C 1
ATOM 3166 O O . GLY B 1 88 ? 7.02 -31.578 -22.766 1 93.56 88 GLY B O 1
ATOM 3167 N N . THR B 1 89 ? 7.199 -30.109 -21.094 1 95.69 89 THR B N 1
ATOM 3168 C CA . THR B 1 89 ? 8.305 -29.391 -21.719 1 95.69 89 THR B CA 1
ATOM 3169 C C . THR B 1 89 ? 9.117 -28.625 -20.672 1 95.69 89 THR B C 1
ATOM 3171 O O . THR B 1 89 ? 8.586 -28.25 -19.625 1 95.69 89 THR B O 1
ATOM 3174 N N . THR B 1 90 ? 10.406 -28.406 -20.953 1 96.94 90 THR B N 1
ATOM 3175 C CA . THR B 1 90 ? 11.258 -27.609 -20.094 1 96.94 90 THR B CA 1
ATOM 3176 C C . THR B 1 90 ? 11.305 -26.156 -20.578 1 96.94 90 THR B C 1
ATOM 3178 O O . THR B 1 90 ? 11.875 -25.297 -19.906 1 96.94 90 THR B O 1
ATOM 3181 N N . ALA B 1 91 ? 10.711 -25.906 -21.75 1 97.75 91 ALA B N 1
ATOM 3182 C CA . ALA B 1 91 ? 10.672 -24.547 -22.297 1 97.75 91 ALA B CA 1
ATOM 3183 C C . ALA B 1 91 ? 9.508 -23.766 -21.688 1 97.75 91 ALA B C 1
ATOM 3185 O O . ALA B 1 91 ? 8.422 -23.719 -22.266 1 97.75 91 ALA B O 1
ATOM 3186 N N . LEU B 1 92 ? 9.812 -23.156 -20.594 1 98 92 LEU B N 1
ATOM 3187 C CA . LEU B 1 92 ? 8.75 -22.516 -19.812 1 98 92 LEU B CA 1
ATOM 3188 C C . LEU B 1 92 ? 8.945 -21 -19.766 1 98 92 LEU B C 1
ATOM 3190 O O . LEU B 1 92 ? 10.078 -20.516 -19.828 1 98 92 LEU B O 1
ATOM 3194 N N . LEU B 1 93 ? 7.84 -20.266 -19.719 1 98.06 93 LEU B N 1
ATOM 3195 C CA . LEU B 1 93 ? 7.766 -18.875 -19.281 1 98.06 93 LEU B CA 1
ATOM 3196 C C . LEU B 1 93 ? 7.191 -18.781 -17.875 1 98.06 93 LEU B C 1
ATOM 3198 O O . LEU B 1 93 ? 6.309 -19.562 -17.5 1 98.06 93 LEU B O 1
ATOM 3202 N N . ALA B 1 94 ? 7.691 -17.812 -17.125 1 98.06 94 ALA B N 1
ATOM 3203 C CA . ALA B 1 94 ? 7.168 -17.594 -15.789 1 98.06 94 ALA B CA 1
ATOM 3204 C C . ALA B 1 94 ? 6.398 -16.281 -15.711 1 98.06 94 ALA B C 1
ATOM 3206 O O . ALA B 1 94 ? 6.715 -15.32 -16.422 1 98.06 94 ALA B O 1
ATOM 3207 N N . SER B 1 95 ? 5.375 -16.219 -14.875 1 94.19 95 SER B N 1
ATOM 3208 C CA . SER B 1 95 ? 4.688 -14.969 -14.578 1 94.19 95 SER B CA 1
ATOM 3209 C C . SER B 1 95 ? 5.539 -14.07 -13.688 1 94.19 95 SER B C 1
ATOM 3211 O O . SER B 1 95 ? 6.426 -14.555 -12.977 1 94.19 95 SER B O 1
ATOM 3213 N N . PHE B 1 96 ? 5.332 -12.758 -13.781 1 92.38 96 PHE B N 1
ATOM 3214 C CA . PHE B 1 96 ? 5.922 -11.812 -12.844 1 92.38 96 PHE B CA 1
ATOM 3215 C C . PHE B 1 96 ? 4.914 -11.406 -11.773 1 92.38 96 PHE B C 1
ATOM 3217 O O . PHE B 1 96 ? 4.543 -10.234 -11.68 1 92.38 96 PHE B O 1
ATOM 3224 N N . ASP B 1 97 ? 4.555 -12.352 -10.93 1 87.81 97 ASP B N 1
ATOM 3225 C CA . ASP B 1 97 ? 3.619 -12.156 -9.82 1 87.81 97 ASP B CA 1
ATOM 3226 C C . ASP B 1 97 ? 4.34 -11.648 -8.578 1 87.81 97 ASP B C 1
ATOM 3228 O O . ASP B 1 97 ? 5.57 -11.57 -8.555 1 87.81 97 ASP B O 1
ATOM 3232 N N . GLY B 1 98 ? 3.547 -11.375 -7.57 1 87.06 98 GLY B N 1
ATOM 3233 C CA . GLY B 1 98 ? 4.113 -10.844 -6.34 1 87.06 98 GLY B CA 1
ATOM 3234 C C . GLY B 1 98 ? 4.25 -11.883 -5.246 1 87.06 98 GLY B C 1
ATOM 3235 O O . GLY B 1 98 ? 4.496 -13.062 -5.523 1 87.06 98 GLY B O 1
ATOM 3236 N N . VAL B 1 99 ? 4.363 -11.375 -4.059 1 88.81 99 VAL B N 1
ATOM 3237 C CA . VAL B 1 99 ? 4.523 -12.234 -2.887 1 88.81 99 VAL B CA 1
ATOM 3238 C C . VAL B 1 99 ? 3.42 -11.938 -1.876 1 88.81 99 VAL B C 1
ATOM 3240 O O . VAL B 1 99 ? 2.719 -10.93 -1.989 1 88.81 99 VAL B O 1
ATOM 3243 N N . ASN B 1 100 ? 3.143 -12.836 -1.071 1 88.44 100 ASN B N 1
ATOM 3244 C CA . ASN B 1 100 ? 2.35 -12.617 0.134 1 88.44 100 ASN B CA 1
ATOM 3245 C C . ASN B 1 100 ? 3.182 -12.82 1.397 1 88.44 100 ASN B C 1
ATOM 3247 O O . ASN B 1 100 ? 3.902 -13.812 1.518 1 88.44 100 ASN B O 1
ATOM 3251 N N . PHE B 1 101 ? 3.207 -11.883 2.176 1 84.56 101 PHE B N 1
ATOM 3252 C CA . PHE B 1 101 ? 3.857 -11.961 3.479 1 84.56 101 PHE B CA 1
ATOM 3253 C C . PHE B 1 101 ? 2.977 -11.344 4.559 1 84.56 101 PHE B C 1
ATOM 3255 O O . PHE B 1 101 ? 2.951 -10.117 4.723 1 84.56 101 PHE B O 1
ATOM 3262 N N . THR B 1 102 ? 2.307 -12.234 5.223 1 76.75 102 THR B N 1
ATOM 3263 C CA . THR B 1 102 ? 1.381 -11.805 6.266 1 76.75 102 THR B CA 1
ATOM 3264 C C . THR B 1 102 ? 1.879 -12.242 7.641 1 76.75 102 THR B C 1
ATOM 3266 O O . THR B 1 102 ? 2.018 -13.438 7.91 1 76.75 102 THR B O 1
ATOM 3269 N N . LEU B 1 103 ? 2.141 -11.266 8.445 1 70.06 103 LEU B N 1
ATOM 3270 C CA . LEU B 1 103 ? 2.576 -11.547 9.805 1 70.06 103 LEU B CA 1
ATOM 3271 C C . LEU B 1 103 ? 1.388 -11.883 10.703 1 70.06 103 LEU B C 1
ATOM 3273 O O . LEU B 1 103 ? 0.26 -11.469 10.422 1 70.06 103 LEU B O 1
ATOM 3277 N N . PRO B 1 104 ? 1.748 -12.75 11.734 1 62.81 104 PRO B N 1
ATOM 3278 C CA . PRO B 1 104 ? 0.675 -13.109 12.664 1 62.81 104 PRO B CA 1
ATOM 3279 C C . PRO B 1 104 ? -0.03 -11.883 13.25 1 62.81 104 PRO B C 1
ATOM 3281 O O . PRO B 1 104 ? 0.616 -10.875 13.539 1 62.81 104 PRO B O 1
ATOM 3284 N N . THR B 1 105 ? -1.31 -11.773 12.914 1 55.56 105 THR B N 1
ATOM 3285 C CA . THR B 1 105 ? -2.064 -10.719 13.586 1 55.56 105 THR B CA 1
ATOM 3286 C C . THR B 1 105 ? -3.115 -11.312 14.516 1 55.56 105 THR B C 1
ATOM 3288 O O . THR B 1 105 ? -3.484 -12.477 14.383 1 55.56 105 THR B O 1
ATOM 3291 N N . SER B 1 106 ? -3.418 -10.609 15.656 1 51.38 106 SER B N 1
ATOM 3292 C CA . SER B 1 106 ? -4.523 -11.047 16.5 1 51.38 106 SER B CA 1
ATOM 3293 C C . SER B 1 106 ? -5.77 -11.344 15.68 1 51.38 106 SER B C 1
ATOM 3295 O O . SER B 1 106 ? -5.824 -11.031 14.492 1 51.38 106 SER B O 1
ATOM 3297 N N . ALA B 1 107 ? -6.871 -11.922 16.391 1 47.09 107 ALA B N 1
ATOM 3298 C CA . ALA B 1 107 ? -8.094 -12.422 15.773 1 47.09 107 ALA B CA 1
ATOM 3299 C C . ALA B 1 107 ? -8.672 -11.414 14.789 1 47.09 107 ALA B C 1
ATOM 3301 O O . ALA B 1 107 ? -8.977 -10.281 15.156 1 47.09 107 ALA B O 1
ATOM 3302 N N . ARG B 1 108 ? -8.344 -11.578 13.516 1 50.53 108 ARG B N 1
ATOM 3303 C CA . ARG B 1 108 ? -8.898 -10.781 12.422 1 50.53 108 ARG B CA 1
ATOM 3304 C C . ARG B 1 108 ? -10.336 -11.195 12.125 1 50.53 108 ARG B C 1
ATOM 3306 O O . ARG B 1 108 ? -10.688 -12.375 12.25 1 50.53 108 ARG B O 1
ATOM 3313 N N . ALA B 1 109 ? -11.172 -10.188 11.977 1 53.97 109 ALA B N 1
ATOM 3314 C CA . ALA B 1 109 ? -12.5 -10.531 11.477 1 53.97 109 ALA B CA 1
ATOM 3315 C C . ALA B 1 109 ? -12.422 -11.195 10.102 1 53.97 109 ALA B C 1
ATOM 3317 O O . ALA B 1 109 ? -11.594 -10.812 9.273 1 53.97 109 ALA B O 1
ATOM 3318 N N . PRO B 1 110 ? -13.156 -12.25 10.023 1 54.25 110 PRO B N 1
ATOM 3319 C CA . PRO B 1 110 ? -13.164 -12.922 8.719 1 54.25 110 PRO B CA 1
ATOM 3320 C C . PRO B 1 110 ? -13.602 -12.008 7.582 1 54.25 110 PRO B C 1
ATOM 3322 O O . PRO B 1 110 ? -14.445 -11.133 7.785 1 54.25 110 PRO B O 1
ATOM 3325 N N . TRP B 1 111 ? -12.852 -11.891 6.598 1 56.94 111 TRP B N 1
ATOM 3326 C CA . TRP B 1 111 ? -13.273 -11.195 5.391 1 56.94 111 TRP B CA 1
ATOM 3327 C C . TRP B 1 111 ? -14.227 -12.07 4.566 1 56.94 111 TRP B C 1
ATOM 3329 O O . TRP B 1 111 ? -14.211 -13.297 4.684 1 56.94 111 TRP B O 1
ATOM 3339 N N . ASP B 1 112 ? -14.992 -11.312 3.752 1 64.31 112 ASP B N 1
ATOM 3340 C CA . ASP B 1 112 ? -15.898 -12.031 2.865 1 64.31 112 ASP B CA 1
ATOM 3341 C C . ASP B 1 112 ? -15.133 -12.781 1.777 1 64.31 112 ASP B C 1
ATOM 3343 O O . ASP B 1 112 ? -14.133 -12.273 1.259 1 64.31 112 ASP B O 1
ATOM 3347 N N . ALA B 1 113 ? -15.602 -13.961 1.585 1 74.88 113 ALA B N 1
ATOM 3348 C CA . ALA B 1 113 ? -15.055 -14.773 0.499 1 74.88 113 ALA B CA 1
ATOM 3349 C C . ALA B 1 113 ? -15.406 -14.18 -0.86 1 74.88 113 ALA B C 1
ATOM 3351 O O . ALA B 1 113 ? -16.531 -13.688 -1.062 1 74.88 113 ALA B O 1
ATOM 3352 N N . TRP B 1 114 ? -14.445 -14.164 -1.796 1 79 114 TRP B N 1
ATOM 3353 C CA . TRP B 1 114 ? -14.656 -13.742 -3.176 1 79 114 TRP B CA 1
ATOM 3354 C C . TRP B 1 114 ? -14.367 -14.883 -4.145 1 79 114 TRP B C 1
ATOM 3356 O O . TRP B 1 114 ? -13.336 -14.883 -4.828 1 79 114 TRP B O 1
ATOM 3366 N N . PRO B 1 115 ? -15.25 -15.805 -4.18 1 89.31 115 PRO B N 1
ATOM 3367 C CA . PRO B 1 115 ? -15.023 -16.922 -5.102 1 89.31 115 PRO B CA 1
ATOM 3368 C C . PRO B 1 115 ? -14.945 -16.469 -6.559 1 89.31 115 PRO B C 1
ATOM 3370 O O . PRO B 1 115 ? -15.75 -15.641 -7 1 89.31 115 PRO B O 1
ATOM 3373 N N . HIS B 1 116 ? -13.977 -16.953 -7.285 1 89.5 116 HIS B N 1
ATOM 3374 C CA . HIS B 1 116 ? -13.805 -16.547 -8.68 1 89.5 116 HIS B CA 1
ATOM 3375 C C . HIS B 1 116 ? -13.016 -17.609 -9.453 1 89.5 116 HIS B C 1
ATOM 3377 O O . HIS B 1 116 ? -12.492 -18.562 -8.867 1 89.5 116 HIS B O 1
ATOM 3383 N N . ILE B 1 117 ? -13.047 -17.453 -10.766 1 90.81 117 ILE B N 1
ATOM 3384 C CA . ILE B 1 117 ? -12.141 -18.172 -11.664 1 90.81 117 ILE B CA 1
ATOM 3385 C C . ILE B 1 117 ? -11.297 -17.172 -12.445 1 90.81 117 ILE B C 1
ATOM 3387 O O . ILE B 1 117 ? -11.664 -16 -12.57 1 90.81 117 ILE B O 1
ATOM 3391 N N . ASP B 1 118 ? -10.188 -17.703 -12.914 1 89.06 118 ASP B N 1
ATOM 3392 C CA . ASP B 1 118 ? -9.234 -16.828 -13.594 1 89.06 118 ASP B CA 1
ATOM 3393 C C . ASP B 1 118 ? -9.047 -17.25 -15.047 1 89.06 118 ASP B C 1
ATOM 3395 O O . ASP B 1 118 ? -7.938 -17.172 -15.578 1 89.06 118 ASP B O 1
ATOM 3399 N N . GLN B 1 119 ? -10.125 -17.797 -15.656 1 88.75 119 GLN B N 1
ATOM 3400 C CA . GLN B 1 119 ? -10.094 -18.172 -17.062 1 88.75 119 GLN B CA 1
ATOM 3401 C C . GLN B 1 119 ? -11.453 -17.953 -17.719 1 88.75 119 GLN B C 1
ATOM 3403 O O . GLN B 1 119 ? -12.469 -18.484 -17.266 1 88.75 119 GLN B O 1
ATOM 3408 N N . SER B 1 120 ? -11.367 -17.234 -18.828 1 85.5 120 SER B N 1
ATOM 3409 C CA . SER B 1 120 ? -12.57 -16.984 -19.625 1 85.5 120 SER B CA 1
ATOM 3410 C C . SER B 1 120 ? -13.148 -18.281 -20.172 1 85.5 120 SER B C 1
ATOM 3412 O O . SER B 1 120 ? -12.414 -19.172 -20.594 1 85.5 120 SER B O 1
ATOM 3414 N N . PRO B 1 121 ? -14.492 -18.359 -20.141 1 84.12 121 PRO B N 1
ATOM 3415 C CA . PRO B 1 121 ? -15.117 -19.562 -20.719 1 84.12 121 PRO B CA 1
ATOM 3416 C C . PRO B 1 121 ? -14.898 -19.656 -22.234 1 84.12 121 PRO B C 1
ATOM 3418 O O . PRO B 1 121 ? -15.203 -20.688 -22.828 1 84.12 121 PRO B O 1
ATOM 3421 N N . HIS B 1 122 ? -14.414 -18.656 -22.812 1 82.81 122 HIS B N 1
ATOM 3422 C CA . HIS B 1 122 ? -14.125 -18.688 -24.234 1 82.81 122 HIS B CA 1
ATOM 3423 C C . HIS B 1 122 ? -12.828 -19.438 -24.516 1 82.81 122 HIS B C 1
ATOM 3425 O O . HIS B 1 122 ? -12.547 -19.781 -25.672 1 82.81 122 HIS B O 1
ATOM 3431 N N . ARG B 1 123 ? -12.117 -19.688 -23.438 1 83.81 123 ARG B N 1
ATOM 3432 C CA . ARG B 1 123 ? -10.93 -20.531 -23.531 1 83.81 123 ARG B CA 1
ATOM 3433 C C . ARG B 1 123 ? -11.273 -22 -23.25 1 83.81 123 ARG B C 1
ATOM 3435 O O . ARG B 1 123 ? -12.102 -22.297 -22.391 1 83.81 123 ARG B O 1
ATOM 3442 N N . THR B 1 124 ? -10.641 -22.844 -24.047 1 82.62 124 THR B N 1
ATOM 3443 C CA . THR B 1 124 ? -10.938 -24.266 -23.891 1 82.62 124 THR B CA 1
ATOM 3444 C C . THR B 1 124 ? -9.758 -24.984 -23.266 1 82.62 124 THR B C 1
ATOM 3446 O O . THR B 1 124 ? -8.602 -24.75 -23.609 1 82.62 124 THR B O 1
ATOM 3449 N N . GLY B 1 125 ? -10.133 -25.906 -22.312 1 85.81 125 GLY B N 1
ATOM 3450 C CA . GLY B 1 125 ? -9.102 -26.703 -21.656 1 85.81 125 GLY B CA 1
ATOM 3451 C C . GLY B 1 125 ? -8.281 -25.922 -20.656 1 85.81 125 GLY B C 1
ATOM 3452 O O . GLY B 1 125 ? -8.578 -24.75 -20.375 1 85.81 125 GLY B O 1
ATOM 3453 N N . LEU B 1 126 ? -7.34 -26.609 -20.078 1 90.19 126 LEU B N 1
ATOM 3454 C CA . LEU B 1 126 ? -6.418 -25.953 -19.141 1 90.19 126 LEU B CA 1
ATOM 3455 C C . LEU B 1 126 ? -5.508 -24.984 -19.875 1 90.19 126 LEU B C 1
ATOM 3457 O O . LEU B 1 126 ? -4.703 -25.391 -20.719 1 90.19 126 LEU B O 1
ATOM 3461 N N . GLN B 1 127 ? -5.652 -23.734 -19.562 1 89.25 127 GLN B N 1
ATOM 3462 C CA . GLN B 1 127 ? -4.848 -22.734 -20.25 1 89.25 127 GLN B CA 1
ATOM 3463 C C . GLN B 1 127 ? -3.807 -22.125 -19.312 1 89.25 127 GLN B C 1
ATOM 3465 O O . GLN B 1 127 ? -2.748 -21.688 -19.75 1 89.25 127 GLN B O 1
ATOM 3470 N N . CYS B 1 128 ? -4.102 -22.062 -18.125 1 92.12 128 CYS B N 1
ATOM 3471 C CA . CYS B 1 128 ? -3.199 -21.516 -17.125 1 92.12 128 CYS B CA 1
ATOM 3472 C C . CYS B 1 128 ? -3.229 -22.344 -15.844 1 92.12 128 CYS B C 1
ATOM 3474 O O . CYS B 1 128 ? -4.293 -22.578 -15.273 1 92.12 128 CYS B O 1
ATOM 3476 N N . ALA B 1 129 ? -2.088 -22.859 -15.547 1 95.19 129 ALA B N 1
ATOM 3477 C CA . ALA B 1 129 ? -1.888 -23.469 -14.234 1 95.19 129 ALA B CA 1
ATOM 3478 C C . ALA B 1 129 ? -1.281 -22.469 -13.25 1 95.19 129 ALA B C 1
ATOM 3480 O O . ALA B 1 129 ? -0.137 -22.047 -13.422 1 95.19 129 ALA B O 1
ATOM 3481 N N . GLN B 1 130 ? -2.043 -22.125 -12.266 1 96.06 130 GLN B N 1
ATOM 3482 C CA . GLN B 1 130 ? -1.561 -21.172 -11.273 1 96.06 130 GLN B CA 1
ATOM 3483 C C . GLN B 1 130 ? -0.75 -21.859 -10.188 1 96.06 130 GLN B C 1
ATOM 3485 O O . GLN B 1 130 ? -0.861 -23.078 -10 1 96.06 130 GLN B O 1
ATOM 3490 N N . GLY B 1 131 ? 0.094 -21.031 -9.516 1 97.56 131 GLY B N 1
ATOM 3491 C CA . GLY B 1 131 ? 0.988 -21.656 -8.555 1 97.56 131 GLY B CA 1
ATOM 3492 C C . GLY B 1 131 ? 1.298 -20.766 -7.363 1 97.56 131 GLY B C 1
ATOM 3493 O O . GLY B 1 131 ? 1.361 -19.547 -7.496 1 97.56 131 GLY B O 1
ATOM 3494 N N . ILE B 1 132 ? 1.471 -21.422 -6.211 1 97.56 132 ILE B N 1
ATOM 3495 C CA . ILE B 1 132 ? 1.962 -20.812 -4.977 1 97.56 132 ILE B CA 1
ATOM 3496 C C . ILE B 1 132 ? 3.154 -21.609 -4.449 1 97.56 132 ILE B C 1
ATOM 3498 O O . ILE B 1 132 ? 3.029 -22.812 -4.152 1 97.56 132 ILE B O 1
ATOM 3502 N N . ILE B 1 133 ? 4.297 -20.984 -4.453 1 97.81 133 ILE B N 1
ATOM 3503 C CA . ILE B 1 133 ? 5.422 -21.547 -3.709 1 97.81 133 ILE B CA 1
ATOM 3504 C C . ILE B 1 133 ? 5.266 -21.234 -2.223 1 97.81 133 ILE B C 1
ATOM 3506 O O . ILE B 1 133 ? 5.52 -20.109 -1.785 1 97.81 133 ILE B O 1
ATOM 3510 N N . ASN B 1 134 ? 4.848 -22.234 -1.461 1 97.38 134 ASN B N 1
ATOM 3511 C CA . ASN B 1 134 ? 4.543 -22.062 -0.044 1 97.38 134 ASN B CA 1
ATOM 3512 C C . ASN B 1 134 ? 5.801 -22.156 0.814 1 97.38 134 ASN B C 1
ATOM 3514 O O . ASN B 1 134 ? 6.527 -23.156 0.749 1 97.38 134 ASN B O 1
ATOM 3518 N N . LEU B 1 135 ? 6.082 -21.203 1.672 1 96 135 LEU B N 1
ATOM 3519 C CA . LEU B 1 135 ? 7.379 -21.125 2.336 1 96 135 LEU B CA 1
ATOM 3520 C C . LEU B 1 135 ? 7.23 -21.328 3.84 1 96 135 LEU B C 1
ATOM 3522 O O . LEU B 1 135 ? 8.227 -21.516 4.543 1 96 135 LEU B O 1
ATOM 3526 N N . ALA B 1 136 ? 6.055 -21.281 4.402 1 92.69 136 ALA B N 1
ATOM 3527 C CA . ALA B 1 136 ? 5.754 -21.438 5.824 1 92.69 136 ALA B CA 1
ATOM 3528 C C . ALA B 1 136 ? 4.672 -22.484 6.043 1 92.69 136 ALA B C 1
ATOM 3530 O O . ALA B 1 136 ? 3.986 -22.891 5.098 1 92.69 136 ALA B O 1
ATOM 3531 N N . PRO B 1 137 ? 4.594 -23.016 7.312 1 93.5 137 PRO B N 1
ATOM 3532 C CA . PRO B 1 137 ? 3.469 -23.922 7.559 1 93.5 137 PRO B CA 1
ATOM 3533 C C . PRO B 1 137 ? 2.119 -23.297 7.219 1 93.5 137 PRO B C 1
ATOM 3535 O O . PRO B 1 137 ? 1.894 -22.109 7.5 1 93.5 137 PRO B O 1
ATOM 3538 N N . ASN B 1 138 ? 1.287 -24.016 6.547 1 94.75 138 ASN B N 1
ATOM 3539 C CA . ASN B 1 138 ? -0.04 -23.578 6.129 1 94.75 138 ASN B CA 1
ATOM 3540 C C . ASN B 1 138 ? -1.097 -24.641 6.41 1 94.75 138 ASN B C 1
ATOM 3542 O O . ASN B 1 138 ? -1.374 -25.484 5.559 1 94.75 138 ASN B O 1
ATOM 3546 N N . GLY B 1 139 ? -1.673 -24.547 7.609 1 94 139 GLY B N 1
ATOM 3547 C CA . GLY B 1 139 ? -2.666 -25.516 8.062 1 94 139 GLY B CA 1
ATOM 3548 C C . GLY B 1 139 ? -4.094 -25.031 7.855 1 94 139 GLY B C 1
ATOM 3549 O O . GLY B 1 139 ? -4.324 -24.031 7.18 1 94 139 GLY B O 1
ATOM 3550 N N . PRO B 1 140 ? -5.016 -25.844 8.422 1 92.5 140 PRO B N 1
ATOM 3551 C CA . PRO B 1 140 ? -6.434 -25.594 8.164 1 92.5 140 PRO B CA 1
ATOM 3552 C C . PRO B 1 140 ? -6.902 -24.25 8.703 1 92.5 140 PRO B C 1
ATOM 3554 O O . PRO B 1 140 ? -7.879 -23.688 8.203 1 92.5 140 PRO B O 1
ATOM 3557 N N . ARG B 1 141 ? -6.219 -23.719 9.664 1 87 141 ARG B N 1
ATOM 3558 C CA . ARG B 1 141 ? -6.676 -22.469 10.281 1 87 141 ARG B CA 1
ATOM 3559 C C . ARG B 1 141 ? -5.859 -21.281 9.781 1 87 141 ARG B C 1
ATOM 3561 O O . ARG B 1 141 ? -6.121 -20.141 10.164 1 87 141 ARG B O 1
ATOM 3568 N N . ASP B 1 142 ? -4.867 -21.531 8.961 1 86.38 142 ASP B N 1
ATOM 3569 C CA . ASP B 1 142 ? -4.027 -20.469 8.43 1 86.38 142 ASP B CA 1
ATOM 3570 C C . ASP B 1 142 ? -4.66 -19.844 7.191 1 86.38 142 ASP B C 1
ATOM 3572 O O . ASP B 1 142 ? -5.543 -20.438 6.566 1 86.38 142 ASP B O 1
ATOM 3576 N N . GLY B 1 143 ? -4.25 -18.594 6.922 1 83.19 143 GLY B N 1
ATOM 3577 C CA . GLY B 1 143 ? -4.691 -18 5.672 1 83.19 143 GLY B CA 1
ATOM 3578 C C . GLY B 1 143 ? -4.195 -18.734 4.445 1 83.19 143 GLY B C 1
ATOM 3579 O O . GLY B 1 143 ? -3.092 -19.281 4.449 1 83.19 143 GLY B O 1
ATOM 3580 N N . GLY B 1 144 ? -5.066 -18.625 3.473 1 89.56 144 GLY B N 1
ATOM 3581 C CA . GLY B 1 144 ? -4.582 -19.312 2.281 1 89.56 144 GLY B CA 1
ATOM 3582 C C . GLY B 1 144 ? -5.676 -19.578 1.267 1 89.56 144 GLY B C 1
ATOM 3583 O O . GLY B 1 144 ? -6.777 -19.031 1.368 1 89.56 144 GLY B O 1
ATOM 3584 N N . LEU B 1 145 ? -5.324 -20.422 0.318 1 94.75 145 LEU B N 1
ATOM 3585 C CA . LEU B 1 145 ? -6.156 -20.734 -0.836 1 94.75 145 LEU B CA 1
ATOM 3586 C C . LEU B 1 145 ? -7.266 -21.719 -0.454 1 94.75 145 LEU B C 1
ATOM 3588 O O . LEU B 1 145 ? -7.008 -22.719 0.205 1 94.75 145 LEU B O 1
ATOM 3592 N N . VAL B 1 146 ? -8.43 -21.297 -0.791 1 95.06 146 VAL B N 1
ATOM 3593 C CA . VAL B 1 146 ? -9.578 -22.188 -0.759 1 95.06 146 VAL B CA 1
ATOM 3594 C C . VAL B 1 146 ? -10.039 -22.5 -2.184 1 95.06 146 VAL B C 1
ATOM 3596 O O . VAL B 1 146 ? -10.062 -21.609 -3.037 1 95.06 146 VAL B O 1
ATOM 3599 N N . VAL B 1 147 ? -10.375 -23.781 -2.43 1 97.94 147 VAL B N 1
ATOM 3600 C CA . VAL B 1 147 ? -10.867 -24.156 -3.75 1 97.94 147 VAL B CA 1
ATOM 3601 C C . VAL B 1 147 ? -12.219 -24.859 -3.615 1 97.94 147 VAL B C 1
ATOM 3603 O O . VAL B 1 147 ? -12.539 -25.406 -2.557 1 97.94 147 VAL B O 1
ATOM 3606 N N . LEU B 1 148 ? -12.992 -24.766 -4.648 1 98.19 148 LEU B N 1
ATOM 3607 C CA . LEU B 1 148 ? -14.102 -25.688 -4.844 1 98.19 148 LEU B CA 1
ATOM 3608 C C . LEU B 1 148 ? -13.656 -26.891 -5.68 1 98.19 148 LEU B C 1
ATOM 3610 O O . LEU B 1 148 ? -13.695 -26.828 -6.91 1 98.19 148 LEU B O 1
ATOM 3614 N N . ARG B 1 149 ? -13.383 -27.906 -4.945 1 98.31 149 ARG B N 1
ATOM 3615 C CA . ARG B 1 149 ? -12.82 -29.109 -5.562 1 98.31 149 ARG B CA 1
ATOM 3616 C C . ARG B 1 149 ? -13.727 -29.641 -6.656 1 98.31 149 ARG B C 1
ATOM 3618 O O . ARG B 1 149 ? -14.922 -29.859 -6.43 1 98.31 149 ARG B O 1
ATOM 3625 N N . GLY B 1 150 ? -13.125 -29.828 -7.828 1 97.31 150 GLY B N 1
ATOM 3626 C CA . GLY B 1 150 ? -13.844 -30.422 -8.945 1 97.31 150 GLY B CA 1
ATOM 3627 C C . GLY B 1 150 ? -14.562 -29.391 -9.797 1 97.31 150 GLY B C 1
ATOM 3628 O O . GLY B 1 150 ? -15.086 -29.719 -10.867 1 97.31 150 GLY B O 1
ATOM 3629 N N . SER B 1 151 ? -14.547 -28.141 -9.445 1 97.94 151 SER B N 1
ATOM 3630 C CA . SER B 1 151 ? -15.352 -27.125 -10.133 1 97.94 151 SER B CA 1
ATOM 3631 C C . SER B 1 151 ? -14.797 -26.844 -11.523 1 97.94 151 SER B C 1
ATOM 3633 O O . SER B 1 151 ? -15.539 -26.406 -12.406 1 97.94 151 SER B O 1
ATOM 3635 N N . HIS B 1 152 ? -13.539 -27.078 -11.758 1 96.19 152 HIS B N 1
ATOM 3636 C CA . HIS B 1 152 ? -12.938 -26.812 -13.062 1 96.19 152 HIS B CA 1
ATOM 3637 C C . HIS B 1 152 ? -13.602 -27.641 -14.156 1 96.19 152 HIS B C 1
ATOM 3639 O O . HIS B 1 152 ? -13.648 -27.219 -15.312 1 96.19 152 HIS B O 1
ATOM 3645 N N . ARG B 1 153 ? -14.18 -28.797 -13.812 1 94.38 153 ARG B N 1
ATOM 3646 C CA . ARG B 1 153 ? -14.789 -29.703 -14.789 1 94.38 153 ARG B CA 1
ATOM 3647 C C . ARG B 1 153 ? -16.203 -29.25 -15.133 1 94.38 153 ARG B C 1
ATOM 3649 O O . ARG B 1 153 ? -16.797 -29.719 -16.109 1 94.38 153 ARG B O 1
ATOM 3656 N N . LEU B 1 154 ? -16.734 -28.375 -14.273 1 95.38 154 LEU B N 1
ATOM 3657 C CA . LEU B 1 154 ? -18.125 -27.984 -14.438 1 95.38 154 LEU B CA 1
ATOM 3658 C C . LEU B 1 154 ? -18.234 -26.578 -15.016 1 95.38 154 LEU B C 1
ATOM 3660 O O . LEU B 1 154 ? -19.328 -26.109 -15.32 1 95.38 154 LEU B O 1
ATOM 3664 N N . THR B 1 155 ? -17.109 -25.891 -15.148 1 92.38 155 THR B N 1
ATOM 3665 C CA . THR B 1 155 ? -17.125 -24.484 -15.547 1 92.38 155 THR B CA 1
ATOM 3666 C C . THR B 1 155 ? -17.75 -24.312 -16.922 1 92.38 155 THR B C 1
ATOM 3668 O O . THR B 1 155 ? -18.516 -23.375 -17.156 1 92.38 155 THR B O 1
ATOM 3671 N N . GLU B 1 156 ? -17.422 -25.219 -17.859 1 89 156 GLU B N 1
ATOM 3672 C CA . GLU B 1 156 ? -18.016 -25.156 -19.188 1 89 156 GLU B CA 1
ATOM 3673 C C . GLU B 1 156 ? -19.531 -25.297 -19.125 1 89 156 GLU B C 1
ATOM 3675 O O . GLU B 1 156 ? -20.266 -24.531 -19.734 1 89 156 GLU B O 1
ATOM 3680 N N . GLU B 1 157 ? -19.969 -26.297 -18.438 1 91.94 157 GLU B N 1
ATOM 3681 C CA . GLU B 1 157 ? -21.406 -26.516 -18.25 1 91.94 157 GLU B CA 1
ATOM 3682 C C . GLU B 1 157 ? -22.078 -25.297 -17.609 1 91.94 157 GLU B C 1
ATOM 3684 O O . GLU B 1 157 ? -23.172 -24.906 -18 1 91.94 157 GLU B O 1
ATOM 3689 N N . TYR B 1 158 ? -21.422 -24.766 -16.625 1 93.88 158 TYR B N 1
ATOM 3690 C CA . TYR B 1 158 ? -21.969 -23.594 -15.938 1 93.88 158 TYR B CA 1
ATOM 3691 C C . TYR B 1 158 ? -22.234 -22.453 -16.922 1 93.88 158 TYR B C 1
ATOM 3693 O O . TYR B 1 158 ? -23.328 -21.906 -16.953 1 93.88 158 TYR B O 1
ATOM 3701 N N . PHE B 1 159 ? -21.281 -22.172 -17.75 1 90.69 159 PHE B N 1
ATOM 3702 C CA . PHE B 1 159 ? -21.391 -21 -18.609 1 90.69 159 PHE B CA 1
ATOM 3703 C C . PHE B 1 159 ? -22.219 -21.312 -19.859 1 90.69 159 PHE B C 1
ATOM 3705 O O . PHE B 1 159 ? -22.594 -20.406 -20.609 1 90.69 159 PHE B O 1
ATOM 3712 N N . GLU B 1 160 ? -22.469 -22.531 -20.109 1 88.06 160 GLU B N 1
ATOM 3713 C CA . GLU B 1 160 ? -23.453 -22.891 -21.141 1 88.06 160 GLU B CA 1
ATOM 3714 C C . GLU B 1 160 ? -24.875 -22.594 -20.672 1 88.06 160 GLU B C 1
ATOM 3716 O O . GLU B 1 160 ? -25.75 -22.266 -21.469 1 88.06 160 GLU B O 1
ATOM 3721 N N . SER B 1 161 ? -25.047 -22.75 -19.422 1 88.44 161 SER B N 1
ATOM 3722 C CA . SER B 1 161 ? -26.391 -22.625 -18.875 1 88.44 161 SER B CA 1
ATOM 3723 C C . SER B 1 161 ? -26.609 -21.25 -18.25 1 88.44 161 SER B C 1
ATOM 3725 O O . SER B 1 161 ? -27.719 -20.922 -17.844 1 88.44 161 SER B O 1
ATOM 3727 N N . HIS B 1 162 ? -25.562 -20.562 -18.094 1 85.81 162 HIS B N 1
ATOM 3728 C CA . HIS B 1 162 ? -25.641 -19.234 -17.5 1 85.81 162 HIS B CA 1
ATOM 3729 C C . HIS B 1 162 ? -25.078 -18.172 -18.453 1 85.81 162 HIS B C 1
ATOM 3731 O O . HIS B 1 162 ? -24.422 -18.5 -19.438 1 85.81 162 HIS B O 1
ATOM 3737 N N . ASP B 1 163 ? -25.391 -16.875 -18.188 1 74.94 163 ASP B N 1
ATOM 3738 C CA . ASP B 1 163 ? -24.906 -15.789 -19.031 1 74.94 163 ASP B CA 1
ATOM 3739 C C . ASP B 1 163 ? -23.375 -15.727 -19.016 1 74.94 163 ASP B C 1
ATOM 3741 O O . ASP B 1 163 ? -22.766 -15.742 -17.953 1 74.94 163 ASP B O 1
ATOM 3745 N N . LYS B 1 164 ? -22.891 -15.875 -20.109 1 68.25 164 LYS B N 1
ATOM 3746 C CA . LYS B 1 164 ? -21.438 -15.82 -20.25 1 68.25 164 LYS B CA 1
ATOM 3747 C C . LYS B 1 164 ? -20.969 -14.414 -20.594 1 68.25 164 LYS B C 1
ATOM 3749 O O . LYS B 1 164 ? -19.766 -14.133 -20.594 1 68.25 164 LYS B O 1
ATOM 3754 N N . GLU B 1 165 ? -22.016 -13.688 -21.062 1 63.81 165 GLU B N 1
ATOM 3755 C CA . GLU B 1 165 ? -21.609 -12.344 -21.469 1 63.81 165 GLU B CA 1
ATOM 3756 C C . GLU B 1 165 ? -21.391 -11.453 -20.25 1 63.81 165 GLU B C 1
ATOM 3758 O O . GLU B 1 165 ? -22.281 -11.289 -19.422 1 63.81 165 GLU B O 1
ATOM 3763 N N . GLN B 1 166 ? -20.328 -11.547 -19.781 1 59.62 166 GLN B N 1
ATOM 3764 C CA . GLN B 1 166 ? -19.969 -10.602 -18.734 1 59.62 166 GLN B CA 1
ATOM 3765 C C . GLN B 1 166 ? -19.094 -9.484 -19.281 1 59.62 166 GLN B C 1
ATOM 3767 O O . GLN B 1 166 ? -18.141 -9.742 -20.031 1 59.62 166 GLN B O 1
ATOM 3772 N N . LYS B 1 167 ? -19.672 -8.414 -19.234 1 50.41 167 LYS B N 1
ATOM 3773 C CA . LYS B 1 167 ? -18.891 -7.238 -19.641 1 50.41 167 LYS B CA 1
ATOM 3774 C C . LYS B 1 167 ? -17.422 -7.387 -19.25 1 50.41 167 LYS B C 1
ATOM 3776 O O . LYS B 1 167 ? -16.531 -6.93 -19.969 1 50.41 167 LYS B O 1
ATOM 3781 N N . THR B 1 168 ? -17.188 -7.672 -18.141 1 50.84 168 THR B N 1
ATOM 3782 C CA . THR B 1 168 ? -15.82 -7.383 -17.719 1 50.84 168 THR B CA 1
ATOM 3783 C C . THR B 1 168 ? -14.969 -8.648 -17.734 1 50.84 168 THR B C 1
ATOM 3785 O O . THR B 1 168 ? -14.242 -8.93 -16.781 1 50.84 168 THR B O 1
ATOM 3788 N N . TRP B 1 169 ? -15.305 -9.758 -18.719 1 60.06 169 TRP B N 1
ATOM 3789 C CA . TRP B 1 169 ? -14.203 -10.711 -18.75 1 60.06 169 TRP B CA 1
ATOM 3790 C C . TRP B 1 169 ? -12.883 -10 -19.031 1 60.06 169 TRP B C 1
ATOM 3792 O O . TRP B 1 169 ? -11.812 -10.5 -18.672 1 60.06 169 TRP B O 1
ATOM 3802 N N . GLY B 1 170 ? -12.938 -8.742 -19.312 1 52.16 170 GLY B N 1
ATOM 3803 C CA . GLY B 1 170 ? -11.82 -7.848 -19.578 1 52.16 170 GLY B CA 1
ATOM 3804 C C . GLY B 1 170 ? -10.5 -8.578 -19.734 1 52.16 170 GLY B C 1
ATOM 3805 O O . GLY B 1 170 ? -10.477 -9.797 -19.922 1 52.16 170 GLY B O 1
ATOM 3806 N N . PRO B 1 171 ? -9.406 -7.922 -19.812 1 54.34 171 PRO B N 1
ATOM 3807 C CA . PRO B 1 171 ? -8.055 -8.453 -20.016 1 54.34 171 PRO B CA 1
ATOM 3808 C C . PRO B 1 171 ? -7.605 -9.352 -18.859 1 54.34 171 PRO B C 1
ATOM 3810 O O . PRO B 1 171 ? -6.57 -10.016 -18.969 1 54.34 171 PRO B O 1
ATOM 3813 N N . THR B 1 172 ? -8.523 -9.609 -18 1 59.41 172 THR B N 1
ATOM 3814 C CA . THR B 1 172 ? -7.988 -10.258 -16.812 1 59.41 172 THR B CA 1
ATOM 3815 C C . THR B 1 172 ? -8.453 -11.711 -16.734 1 59.41 172 THR B C 1
ATOM 3817 O O . THR B 1 172 ? -7.922 -12.492 -15.938 1 59.41 172 THR B O 1
ATOM 3820 N N . ASP B 1 173 ? -9.367 -12.289 -17.703 1 78.5 173 ASP B N 1
ATOM 3821 C CA . ASP B 1 173 ? -9.852 -13.664 -17.609 1 78.5 173 ASP B CA 1
ATOM 3822 C C . ASP B 1 173 ? -10.336 -13.984 -16.203 1 78.5 173 ASP B C 1
ATOM 3824 O O . ASP B 1 173 ? -9.984 -15.023 -15.641 1 78.5 173 ASP B O 1
ATOM 3828 N N . TRP B 1 174 ? -11.117 -13.086 -15.672 1 81.12 174 TRP B N 1
ATOM 3829 C CA . TRP B 1 174 ? -11.586 -13.164 -14.289 1 81.12 174 TRP B CA 1
ATOM 3830 C C . TRP B 1 174 ? -13.109 -13.188 -14.234 1 81.12 174 TRP B C 1
ATOM 3832 O O . TRP B 1 174 ? -13.773 -12.445 -14.961 1 81.12 174 TRP B O 1
ATOM 3842 N N . PHE B 1 175 ? -13.711 -14.047 -13.43 1 84.19 175 PHE B N 1
ATOM 3843 C CA . PHE B 1 175 ? -15.141 -14.055 -13.164 1 84.19 175 PHE B CA 1
ATOM 3844 C C . PHE B 1 175 ? -15.422 -14.359 -11.695 1 84.19 175 PHE B C 1
ATOM 3846 O O . PHE B 1 175 ? -14.953 -15.375 -11.172 1 84.19 175 PHE B O 1
ATOM 3853 N N . GLY B 1 176 ? -16.219 -13.492 -11.039 1 86.19 176 GLY B N 1
ATOM 3854 C CA . GLY B 1 176 ? -16.625 -13.695 -9.656 1 86.19 176 GLY B CA 1
ATOM 3855 C C . GLY B 1 176 ? -17.969 -14.375 -9.523 1 86.19 176 GLY B C 1
ATOM 3856 O O . GLY B 1 176 ? -18.875 -14.141 -10.328 1 86.19 176 GLY B O 1
ATOM 3857 N N . PHE B 1 177 ? -18.094 -15.195 -8.531 1 87.56 177 PHE B N 1
ATOM 3858 C CA . PHE B 1 177 ? -19.328 -15.93 -8.281 1 87.56 177 PHE B CA 1
ATOM 3859 C C . PHE B 1 177 ? -20 -15.438 -7.008 1 87.56 177 PHE B C 1
ATOM 3861 O O . PHE B 1 177 ? -19.344 -15.258 -5.98 1 87.56 177 PHE B O 1
ATOM 3868 N N . GLY B 1 178 ? -21.281 -15.258 -7.113 1 86.44 178 GLY B N 1
ATOM 3869 C CA . GLY B 1 178 ? -22.062 -15.016 -5.914 1 86.44 178 GLY B CA 1
ATOM 3870 C C . GLY B 1 178 ? -22.406 -16.281 -5.156 1 86.44 178 GLY B C 1
ATOM 3871 O O . GLY B 1 178 ? -22.047 -17.375 -5.578 1 86.44 178 GLY B O 1
ATOM 3872 N N . GLU B 1 179 ? -23.125 -16.125 -4.082 1 89.5 179 GLU B N 1
ATOM 3873 C CA . GLU B 1 179 ? -23.453 -17.234 -3.195 1 89.5 179 GLU B CA 1
ATOM 3874 C C . GLU B 1 179 ? -24.281 -18.281 -3.918 1 89.5 179 GLU B C 1
ATOM 3876 O O . GLU B 1 179 ? -24.031 -19.484 -3.77 1 89.5 179 GLU B O 1
ATOM 3881 N N . GLU B 1 180 ? -25.25 -17.844 -4.637 1 91.31 180 GLU B N 1
ATOM 3882 C CA . GLU B 1 180 ? -26.125 -18.766 -5.363 1 91.31 180 GLU B CA 1
ATOM 3883 C C . GLU B 1 180 ? -25.344 -19.547 -6.422 1 91.31 180 GLU B C 1
ATOM 3885 O O . GLU B 1 180 ? -25.609 -20.719 -6.664 1 91.31 180 GLU B O 1
ATOM 3890 N N . GLN B 1 181 ? -24.469 -18.844 -7.008 1 91.75 181 GLN B N 1
ATOM 3891 C CA . GLN B 1 181 ? -23.656 -19.469 -8.047 1 91.75 181 GLN B CA 1
ATOM 3892 C C . GLN B 1 181 ? -22.688 -20.5 -7.449 1 91.75 181 GLN B C 1
ATOM 3894 O O . GLN B 1 181 ? -22.469 -21.562 -8.023 1 91.75 181 GLN B O 1
ATOM 3899 N N . VAL B 1 182 ? -22.188 -20.203 -6.32 1 94.69 182 VAL B N 1
ATOM 3900 C CA . VAL B 1 182 ? -21.344 -21.156 -5.605 1 94.69 182 VAL B CA 1
ATOM 3901 C C . VAL B 1 182 ? -22.156 -22.375 -5.203 1 94.69 182 VAL B C 1
ATOM 3903 O O . VAL B 1 182 ? -21.688 -23.5 -5.309 1 94.69 182 VAL B O 1
ATOM 3906 N N . ARG B 1 183 ? -23.375 -22.156 -4.781 1 95.81 183 ARG B N 1
ATOM 3907 C CA . ARG B 1 183 ? -24.266 -23.25 -4.41 1 95.81 183 ARG B CA 1
ATOM 3908 C C . ARG B 1 183 ? -24.531 -24.172 -5.598 1 95.81 183 ARG B C 1
ATOM 3910 O O . ARG B 1 183 ? -24.672 -25.391 -5.426 1 95.81 183 ARG B O 1
ATOM 3917 N N . TRP B 1 184 ? -24.594 -23.578 -6.781 1 96.62 184 TRP B N 1
ATOM 3918 C CA . TRP B 1 184 ? -24.781 -24.375 -7.992 1 96.62 184 TRP B CA 1
ATOM 3919 C C . TRP B 1 184 ? -23.703 -25.438 -8.117 1 96.62 184 TRP B C 1
ATOM 3921 O O . TRP B 1 184 ? -23.984 -26.594 -8.406 1 96.62 184 TRP B O 1
ATOM 3931 N N . PHE B 1 185 ? -22.484 -25.141 -7.879 1 97.75 185 PHE B N 1
ATOM 3932 C CA . PHE B 1 185 ? -21.375 -26.062 -7.949 1 97.75 185 PHE B CA 1
ATOM 3933 C C . PHE B 1 185 ? -21.453 -27.094 -6.824 1 97.75 185 PHE B C 1
ATOM 3935 O O . PHE B 1 185 ? -21.234 -28.281 -7.051 1 97.75 185 PHE B O 1
ATOM 3942 N N . LYS B 1 186 ? -21.797 -26.641 -5.672 1 97.69 186 LYS B N 1
ATOM 3943 C CA . LYS B 1 186 ? -21.859 -27.516 -4.512 1 97.69 186 LYS B CA 1
ATOM 3944 C C . LYS B 1 186 ? -22.953 -28.578 -4.68 1 97.69 186 LYS B C 1
ATOM 3946 O O . LYS B 1 186 ? -22.75 -29.734 -4.312 1 97.69 186 LYS B O 1
ATOM 3951 N N . GLU B 1 187 ? -24.031 -28.156 -5.195 1 97.81 187 GLU B N 1
ATOM 3952 C CA . GLU B 1 187 ? -25.141 -29.078 -5.43 1 97.81 187 GLU B CA 1
ATOM 3953 C C . GLU B 1 187 ? -24.766 -30.141 -6.457 1 97.81 187 GLU B C 1
ATOM 3955 O O . GLU B 1 187 ? -25.438 -31.172 -6.57 1 97.81 187 GLU B O 1
ATOM 3960 N N . ARG B 1 188 ? -23.734 -29.953 -7.156 1 97.5 188 ARG B N 1
ATOM 3961 C CA . ARG B 1 188 ? -23.297 -30.875 -8.188 1 97.5 188 ARG B CA 1
ATOM 3962 C C . ARG B 1 188 ? -22.031 -31.625 -7.758 1 97.5 188 ARG B C 1
ATOM 3964 O O . ARG B 1 188 ? -21.297 -32.125 -8.602 1 97.5 188 ARG B O 1
ATOM 3971 N N . GLY B 1 189 ? -21.766 -31.547 -6.504 1 97.5 189 GLY B N 1
ATOM 3972 C CA . GLY B 1 189 ? -20.766 -32.438 -5.934 1 97.5 189 GLY B CA 1
ATOM 3973 C C . GLY B 1 189 ? -19.453 -31.75 -5.617 1 97.5 189 GLY B C 1
ATOM 3974 O O . GLY B 1 189 ? -18.531 -32.375 -5.078 1 97.5 189 GLY B O 1
ATOM 3975 N N . CYS B 1 190 ? -19.297 -30.469 -5.945 1 98.25 190 CYS B N 1
ATOM 3976 C CA . CYS B 1 190 ? -18.062 -29.75 -5.609 1 98.25 190 CYS B CA 1
ATOM 3977 C C . CYS B 1 190 ? -18 -29.453 -4.117 1 98.25 190 CYS B C 1
ATOM 3979 O O . CYS B 1 190 ? -19.016 -29.125 -3.502 1 98.25 190 CYS B O 1
ATOM 3981 N N . GLU B 1 191 ? -16.797 -29.547 -3.566 1 98.06 191 GLU B N 1
AT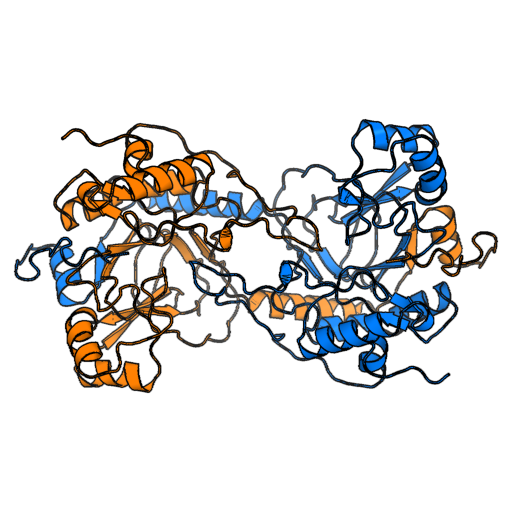OM 3982 C CA . GLU B 1 191 ? -16.578 -29.359 -2.137 1 98.06 191 GLU B CA 1
ATOM 3983 C C . GLU B 1 191 ? -15.57 -28.25 -1.874 1 98.06 191 GLU B C 1
ATOM 3985 O O . GLU B 1 191 ? -14.547 -28.156 -2.553 1 98.06 191 GLU B O 1
ATOM 3990 N N . GLN B 1 192 ? -15.922 -27.484 -0.894 1 97.12 192 GLN B N 1
ATOM 3991 C CA . GLN B 1 192 ? -14.984 -26.469 -0.443 1 97.12 192 GLN B CA 1
ATOM 3992 C C . GLN B 1 192 ? -13.812 -27.078 0.318 1 97.12 192 GLN B C 1
ATOM 3994 O O . GLN B 1 192 ? -14.016 -27.875 1.246 1 97.12 192 GLN B O 1
ATOM 3999 N N . VAL B 1 193 ? -12.586 -26.719 -0.072 1 97.69 193 VAL B N 1
ATOM 4000 C CA . VAL B 1 193 ? -11.383 -27.266 0.559 1 97.69 193 VAL B CA 1
ATOM 4001 C C . VAL B 1 193 ? -10.391 -26.141 0.835 1 97.69 193 VAL B C 1
ATOM 4003 O O . VAL B 1 193 ? -10.016 -25.391 -0.077 1 97.69 193 VAL B O 1
ATOM 4006 N N . LYS B 1 194 ? -10.031 -25.953 2.113 1 96.31 194 LYS B N 1
ATOM 4007 C CA . LYS B 1 194 ? -8.852 -25.156 2.43 1 96.31 194 LYS B CA 1
ATOM 4008 C C . LYS B 1 194 ? -7.566 -25.906 2.104 1 96.31 194 LYS B C 1
ATOM 4010 O O . LYS B 1 194 ? -7.258 -26.922 2.738 1 96.31 194 LYS B O 1
ATOM 4015 N N . VAL B 1 195 ? -6.809 -25.422 1.113 1 97.81 195 VAL B N 1
ATOM 4016 C CA . VAL B 1 195 ? -5.609 -26.141 0.683 1 97.81 195 VAL B CA 1
ATOM 4017 C C . VAL B 1 195 ? -4.5 -25.953 1.715 1 97.81 195 VAL B C 1
ATOM 4019 O O . VAL B 1 195 ? -4.098 -24.828 2.008 1 97.81 195 VAL B O 1
ATOM 4022 N N . CYS B 1 196 ? -4.059 -27.031 2.299 1 97.5 196 CYS B N 1
ATOM 4023 C CA . CYS B 1 196 ? -2.975 -27 3.273 1 97.5 196 CYS B CA 1
ATOM 4024 C C . CYS B 1 196 ? -1.657 -27.422 2.633 1 97.5 196 CYS B C 1
ATOM 4026 O O . CYS B 1 196 ? -1.649 -28.156 1.64 1 97.5 196 CYS B O 1
ATOM 4028 N N . ALA B 1 197 ? -0.583 -26.922 3.113 1 97.19 197 ALA B N 1
ATOM 4029 C CA . ALA B 1 197 ? 0.746 -27.203 2.572 1 97.19 197 ALA B CA 1
ATOM 4030 C C . ALA B 1 197 ? 1.817 -27.047 3.648 1 97.19 197 ALA B C 1
ATOM 4032 O O . ALA B 1 197 ? 1.62 -26.344 4.637 1 97.19 197 ALA B O 1
ATOM 4033 N N . GLU B 1 198 ? 2.91 -27.734 3.48 1 96.69 198 GLU B N 1
ATOM 4034 C CA . GLU B 1 198 ? 4.098 -27.609 4.316 1 96.69 198 GLU B CA 1
ATOM 4035 C C . GLU B 1 198 ? 5.117 -26.672 3.678 1 96.69 198 GLU B C 1
ATOM 4037 O O . GLU B 1 198 ? 5.059 -26.406 2.475 1 96.69 198 GLU B O 1
ATOM 4042 N N . PRO B 1 199 ? 6.043 -26.156 4.586 1 94.88 199 PRO B N 1
ATOM 4043 C CA . PRO B 1 199 ? 7.102 -25.344 3.98 1 94.88 199 PRO B CA 1
ATOM 4044 C C . PRO B 1 199 ? 7.801 -26.062 2.824 1 94.88 199 PRO B C 1
ATOM 4046 O O . PRO B 1 199 ? 8.242 -27.203 2.973 1 94.88 199 PRO B O 1
ATOM 4049 N N . GLY B 1 200 ? 7.789 -25.375 1.671 1 97.5 200 GLY B N 1
ATOM 4050 C CA . GLY B 1 200 ? 8.477 -25.922 0.513 1 97.5 200 GLY B CA 1
ATOM 4051 C C . GLY B 1 200 ? 7.539 -26.578 -0.481 1 97.5 200 GLY B C 1
ATOM 4052 O O . GLY B 1 200 ? 7.926 -26.859 -1.618 1 97.5 200 GLY B O 1
ATOM 4053 N N . ASP B 1 201 ? 6.281 -26.812 -0.076 1 98.44 201 ASP B N 1
ATOM 4054 C CA . ASP B 1 201 ? 5.309 -27.391 -1.001 1 98.44 201 ASP B CA 1
ATOM 4055 C C . ASP B 1 201 ? 4.902 -26.375 -2.068 1 98.44 201 ASP B C 1
ATOM 4057 O O . ASP B 1 201 ? 4.906 -25.172 -1.819 1 98.44 201 ASP B O 1
ATOM 4061 N N . LEU B 1 202 ? 4.664 -26.875 -3.25 1 98.62 202 LEU B N 1
ATOM 4062 C CA . LEU B 1 202 ? 4.094 -26.094 -4.34 1 98.62 202 LEU B CA 1
ATOM 4063 C C . LEU B 1 202 ? 2.613 -26.422 -4.527 1 98.62 202 LEU B C 1
ATOM 4065 O O . LEU B 1 202 ? 2.246 -27.578 -4.73 1 98.62 202 LEU B O 1
ATOM 4069 N N . ILE B 1 203 ? 1.753 -25.406 -4.352 1 98.5 203 ILE B N 1
ATOM 4070 C CA . ILE B 1 203 ? 0.337 -25.547 -4.676 1 98.5 203 ILE B CA 1
ATOM 4071 C C . ILE B 1 203 ? 0.103 -25.172 -6.137 1 98.5 203 ILE B C 1
ATOM 4073 O O . ILE B 1 203 ? 0.568 -24.141 -6.602 1 98.5 203 ILE B O 1
ATOM 4077 N N . VAL B 1 204 ? -0.533 -26.062 -6.887 1 98.38 204 VAL B N 1
ATOM 4078 C CA . VAL B 1 204 ? -0.873 -25.812 -8.281 1 98.38 204 VAL B CA 1
ATOM 4079 C C . VAL B 1 204 ? -2.371 -26 -8.492 1 98.38 204 VAL B C 1
ATOM 4081 O O . VAL B 1 204 ? -2.965 -26.938 -7.941 1 98.38 204 VAL B O 1
ATOM 4084 N N . TRP B 1 205 ? -3.004 -25.094 -9.289 1 97.81 205 TRP B N 1
ATOM 4085 C CA . TRP B 1 205 ? -4.418 -25.328 -9.57 1 97.81 205 TRP B CA 1
ATOM 4086 C C . TRP B 1 205 ? -4.785 -24.812 -10.961 1 97.81 205 TRP B C 1
ATOM 4088 O O . TRP B 1 205 ? -4.062 -24.016 -11.547 1 97.81 205 TRP B O 1
ATOM 4098 N N . ASP B 1 206 ? -5.844 -25.391 -11.484 1 96.25 206 ASP B N 1
ATOM 4099 C CA . ASP B 1 206 ? -6.449 -25.062 -12.773 1 96.25 206 ASP B CA 1
ATOM 4100 C C . ASP B 1 206 ? -7.164 -23.703 -12.711 1 96.25 206 ASP B C 1
ATOM 4102 O O . ASP B 1 206 ? -7.988 -23.469 -11.828 1 96.25 206 ASP B O 1
ATOM 4106 N N . SER B 1 207 ? -6.828 -22.812 -13.617 1 94.25 207 SER B N 1
ATOM 4107 C CA . SER B 1 207 ? -7.395 -21.469 -13.625 1 94.25 207 SER B CA 1
ATOM 4108 C C . SER B 1 207 ? -8.914 -21.5 -13.75 1 94.25 207 SER B C 1
ATOM 4110 O O . SER B 1 207 ? -9.586 -20.5 -13.508 1 94.25 207 SER B O 1
ATOM 4112 N N . ARG B 1 208 ? -9.5 -22.641 -14.125 1 94.5 208 ARG B N 1
ATOM 4113 C CA . ARG B 1 208 ? -10.945 -22.828 -14.211 1 94.5 208 ARG B CA 1
ATOM 4114 C C . ARG B 1 208 ? -11.539 -23.203 -12.859 1 94.5 208 ARG B C 1
ATOM 4116 O O . ARG B 1 208 ? -12.758 -23.203 -12.688 1 94.5 208 ARG B O 1
ATOM 4123 N N . THR B 1 209 ? -10.664 -23.5 -11.898 1 97.06 209 THR B N 1
ATOM 4124 C CA . THR B 1 209 ? -11.141 -23.906 -10.578 1 97.06 209 THR B CA 1
ATOM 4125 C C . THR B 1 209 ? -11.617 -22.688 -9.789 1 97.06 209 THR B C 1
ATOM 4127 O O . THR B 1 209 ? -10.875 -21.719 -9.633 1 97.06 209 THR B O 1
ATOM 4130 N N . VAL B 1 210 ? -12.875 -22.781 -9.305 1 96.38 210 VAL B N 1
ATOM 4131 C CA . VAL B 1 210 ? -13.367 -21.719 -8.422 1 96.38 210 VAL B CA 1
ATOM 4132 C C . VAL B 1 210 ? -12.508 -21.672 -7.156 1 96.38 210 VAL B C 1
ATOM 4134 O O . VAL B 1 210 ? -12.281 -22.703 -6.512 1 96.38 210 VAL B O 1
ATOM 4137 N N . HIS B 1 211 ? -12.031 -20.469 -6.859 1 95.38 211 HIS B N 1
ATOM 4138 C CA . HIS B 1 211 ? -11.141 -20.359 -5.711 1 95.38 211 HIS B CA 1
ATOM 4139 C C . HIS B 1 211 ? -11.242 -18.969 -5.074 1 95.38 211 HIS B C 1
ATOM 4141 O O . HIS B 1 211 ? -11.789 -18.047 -5.676 1 95.38 211 HIS B O 1
ATOM 4147 N N . TRP B 1 212 ? -10.828 -18.875 -3.863 1 90.19 212 TRP B N 1
ATOM 4148 C CA . TRP B 1 212 ? -10.695 -17.641 -3.117 1 90.19 212 TRP B CA 1
ATOM 4149 C C . TRP B 1 212 ? -9.688 -17.781 -1.981 1 90.19 212 TRP B C 1
ATOM 4151 O O . TRP B 1 212 ? -9.102 -18.859 -1.8 1 90.19 212 TRP B O 1
ATOM 4161 N N . ASN B 1 213 ? -9.383 -16.656 -1.331 1 86.5 213 ASN B N 1
ATOM 4162 C CA . ASN B 1 213 ? -8.492 -16.672 -0.181 1 86.5 213 ASN B CA 1
ATOM 4163 C C . ASN B 1 213 ? -9.25 -16.484 1.128 1 86.5 213 ASN B C 1
ATOM 4165 O O . ASN B 1 213 ? -10.312 -15.859 1.147 1 86.5 213 ASN B O 1
ATOM 4169 N N . VAL B 1 214 ? -8.734 -17.109 2.156 1 82.94 214 VAL B N 1
ATOM 4170 C CA . VAL B 1 214 ? -9.234 -16.828 3.498 1 82.94 214 VAL B CA 1
ATOM 4171 C C . VAL B 1 214 ? -8.141 -16.156 4.332 1 82.94 214 VAL B C 1
ATOM 4173 O O . VAL B 1 214 ? -6.953 -16.391 4.109 1 82.94 214 VAL B O 1
ATOM 4176 N N . VAL B 1 215 ? -8.516 -15.406 5.242 1 74.56 215 VAL B N 1
ATOM 4177 C CA . VAL B 1 215 ? -7.59 -14.734 6.145 1 74.56 215 VAL B CA 1
ATOM 4178 C C . VAL B 1 215 ? -7.199 -15.68 7.281 1 74.56 215 VAL B C 1
ATOM 4180 O O . VAL B 1 215 ? -7.973 -16.562 7.656 1 74.56 215 VAL B O 1
ATOM 4183 N N . PRO B 1 216 ? -5.953 -15.492 7.738 1 73.31 216 PRO B N 1
ATOM 4184 C CA . PRO B 1 216 ? -5.527 -16.375 8.836 1 73.31 216 PRO B CA 1
ATOM 4185 C C . PRO B 1 216 ? -6.344 -16.156 10.109 1 73.31 216 PRO B C 1
ATOM 4187 O O . PRO B 1 216 ? -6.742 -15.031 10.414 1 73.31 216 PRO B O 1
ATOM 4190 N N . GLU B 1 217 ? -6.652 -17.234 10.742 1 72.12 217 GLU B N 1
ATOM 4191 C CA . GLU B 1 217 ? -7.273 -17.188 12.062 1 72.12 217 GLU B CA 1
ATOM 4192 C C . GLU B 1 217 ? -6.242 -17.391 13.164 1 72.12 217 GLU B C 1
ATOM 4194 O O . GLU B 1 217 ? -6.512 -17.125 14.336 1 72.12 217 GLU B O 1
ATOM 4199 N N . GLY B 1 218 ? -5.094 -17.891 12.742 1 68.62 218 GLY B N 1
ATOM 4200 C CA . GLY B 1 218 ? -4.098 -18.25 13.734 1 68.62 218 GLY B CA 1
ATOM 4201 C C . GLY B 1 218 ? -2.9 -17.328 13.742 1 68.62 218 GLY B C 1
ATOM 4202 O O . GLY B 1 218 ? -3.002 -16.172 13.32 1 68.62 218 GLY B O 1
ATOM 4203 N N . GLU B 1 219 ? -1.795 -17.812 14.336 1 73.69 219 GLU B N 1
ATOM 4204 C CA . GLU B 1 219 ? -0.6 -17.016 14.609 1 73.69 219 GLU B CA 1
ATOM 4205 C C . GLU B 1 219 ? 0.529 -17.359 13.648 1 73.69 219 GLU B C 1
ATOM 4207 O O . GLU B 1 219 ? 1.672 -16.938 13.844 1 73.69 219 GLU B O 1
ATOM 4212 N N . GLU B 1 220 ? 0.1 -18 12.633 1 80.69 220 GLU B N 1
ATOM 4213 C CA . GLU B 1 220 ? 1.151 -18.406 11.703 1 80.69 220 GLU B CA 1
ATOM 4214 C C . GLU B 1 220 ? 1.4 -17.344 10.648 1 80.69 220 GLU B C 1
ATOM 4216 O O . GLU B 1 220 ? 0.457 -16.719 10.141 1 80.69 220 GLU B O 1
ATOM 4221 N N . THR B 1 221 ? 2.697 -17.094 10.398 1 81.56 221 THR B N 1
ATOM 4222 C CA . THR B 1 221 ? 3.076 -16.234 9.281 1 81.56 221 THR B CA 1
ATOM 4223 C C . THR B 1 221 ? 2.734 -16.906 7.953 1 81.56 221 THR B C 1
ATOM 4225 O O . THR B 1 221 ? 2.971 -18.109 7.773 1 81.56 221 THR B O 1
ATOM 4228 N N . ARG B 1 222 ? 2.057 -16.188 7.148 1 87.81 222 ARG B N 1
ATOM 4229 C CA . ARG B 1 222 ? 1.875 -16.641 5.773 1 87.81 222 ARG B CA 1
ATOM 4230 C C . ARG B 1 222 ? 2.957 -16.078 4.859 1 87.81 222 ARG B C 1
ATOM 4232 O O . ARG B 1 222 ? 3.127 -14.867 4.77 1 87.81 222 ARG B O 1
ATOM 4239 N N . ALA B 1 223 ? 3.791 -16.906 4.328 1 90.06 223 ALA B N 1
ATOM 4240 C CA . ALA B 1 223 ? 4.887 -16.516 3.441 1 90.06 223 ALA B CA 1
ATOM 4241 C C . ALA B 1 223 ? 4.887 -17.359 2.166 1 90.06 223 ALA B C 1
ATOM 4243 O O . ALA B 1 223 ? 4.973 -18.578 2.225 1 90.06 223 ALA B O 1
ATOM 4244 N N . LEU B 1 224 ? 4.715 -16.641 1.002 1 94.62 224 LEU B N 1
ATOM 4245 C CA . LEU B 1 224 ? 4.672 -17.391 -0.254 1 94.62 224 LEU B CA 1
ATOM 4246 C C . LEU B 1 224 ? 5.051 -16.484 -1.428 1 94.62 224 LEU B C 1
ATOM 4248 O O . LEU B 1 224 ? 5.051 -15.266 -1.304 1 94.62 224 LEU B O 1
ATOM 4252 N N . VAL B 1 225 ? 5.48 -17.109 -2.523 1 94.62 225 VAL B N 1
ATOM 4253 C CA . VAL B 1 225 ? 5.695 -16.484 -3.824 1 94.62 225 VAL B CA 1
ATOM 4254 C C . VAL B 1 225 ? 4.668 -17 -4.824 1 94.62 225 VAL B C 1
ATOM 4256 O O . VAL B 1 225 ? 4.52 -18.219 -4.992 1 94.62 225 VAL B O 1
ATOM 4259 N N . TYR B 1 226 ? 3.922 -16.094 -5.41 1 95 226 TYR B N 1
ATOM 4260 C CA . TYR B 1 226 ? 3.07 -16.484 -6.527 1 95 226 TYR B CA 1
ATOM 4261 C C . TYR B 1 226 ? 3.895 -16.703 -7.789 1 95 226 TYR B C 1
ATOM 4263 O O . TYR B 1 226 ? 4.688 -15.836 -8.18 1 95 226 TYR B O 1
ATOM 4271 N N . ALA B 1 227 ? 3.719 -17.859 -8.414 1 95.69 227 ALA B N 1
ATOM 4272 C CA . ALA B 1 227 ? 4.492 -18.141 -9.617 1 95.69 227 ALA B CA 1
ATOM 4273 C C . ALA B 1 227 ? 3.736 -19.094 -10.539 1 95.69 227 ALA B C 1
ATOM 4275 O O . ALA B 1 227 ? 3.422 -20.234 -10.148 1 95.69 227 ALA B O 1
ATOM 4276 N N . CYS B 1 228 ? 3.436 -18.672 -11.695 1 96.62 228 CYS B N 1
ATOM 4277 C CA . CYS B 1 228 ? 2.828 -19.5 -12.742 1 96.62 228 CYS B CA 1
ATOM 4278 C C . CYS B 1 228 ? 3.799 -19.703 -13.898 1 96.62 228 CYS B C 1
ATOM 4280 O O . CYS B 1 228 ? 4.648 -18.859 -14.164 1 96.62 228 CYS B O 1
ATOM 4282 N N . TYR B 1 229 ? 3.65 -20.844 -14.523 1 97.69 229 TYR B N 1
ATOM 4283 C CA . TYR B 1 229 ? 4.496 -21.188 -15.664 1 97.69 229 TYR B CA 1
ATOM 4284 C C . TYR B 1 229 ? 3.666 -21.719 -16.828 1 97.69 229 TYR B C 1
ATOM 4286 O O . TYR B 1 229 ? 2.672 -22.406 -16.609 1 97.69 229 TYR B O 1
ATOM 4294 N N . ALA B 1 230 ? 4.062 -21.422 -18 1 96.31 230 ALA B N 1
ATOM 4295 C CA . ALA B 1 230 ? 3.447 -21.938 -19.234 1 96.31 230 ALA B CA 1
ATOM 4296 C C . ALA B 1 230 ? 4.5 -22.203 -20.297 1 96.31 230 ALA B C 1
ATOM 4298 O O . ALA B 1 230 ? 5.574 -21.594 -20.281 1 96.31 230 ALA B O 1
ATOM 4299 N N . PRO B 1 231 ? 4.141 -23.156 -21.172 1 95.75 231 PRO B N 1
ATOM 4300 C CA . PRO B 1 231 ? 5.066 -23.375 -22.281 1 95.75 231 PRO B CA 1
ATOM 4301 C C . PRO B 1 231 ? 5.32 -22.109 -23.094 1 95.75 231 PRO B C 1
ATOM 4303 O O . PRO B 1 231 ? 4.383 -21.359 -23.391 1 95.75 231 PRO B O 1
ATOM 4306 N N . ALA B 1 232 ? 6.582 -21.891 -23.406 1 95.94 232 ALA B N 1
ATOM 4307 C CA . ALA B 1 232 ? 6.957 -20.719 -24.219 1 95.94 232 ALA B CA 1
ATOM 4308 C C . ALA B 1 232 ? 6.211 -20.719 -25.547 1 95.94 232 ALA B C 1
ATOM 4310 O O . ALA B 1 232 ? 5.859 -19.641 -26.062 1 95.94 232 ALA B O 1
ATOM 4311 N N . LYS B 1 233 ? 5.914 -21.891 -26.047 1 93.62 233 LYS B N 1
ATOM 4312 C CA . LYS B 1 233 ? 5.289 -22.016 -27.375 1 93.62 233 LYS B CA 1
ATOM 4313 C C . LYS B 1 233 ? 3.859 -21.469 -27.344 1 93.62 233 LYS B C 1
ATOM 4315 O O . LYS B 1 233 ? 3.264 -21.25 -28.406 1 93.62 233 LYS B O 1
ATOM 4320 N N . PHE B 1 234 ? 3.297 -21.359 -26.125 1 92.69 234 PHE B N 1
ATOM 4321 C CA . PHE B 1 234 ? 1.941 -20.828 -26.031 1 92.69 234 PHE B CA 1
ATOM 4322 C C . PHE B 1 234 ? 1.925 -19.328 -26.281 1 92.69 234 PHE B C 1
ATOM 4324 O O . PHE B 1 234 ? 0.87 -18.75 -26.547 1 92.69 234 PHE B O 1
ATOM 4331 N N . ALA B 1 235 ? 3.047 -18.625 -26.141 1 93.88 235 ALA B N 1
ATOM 4332 C CA . ALA B 1 235 ? 3.102 -17.172 -26.234 1 93.88 235 ALA B CA 1
ATOM 4333 C C . ALA B 1 235 ? 3.266 -16.719 -27.672 1 93.88 235 ALA B C 1
ATOM 4335 O O . ALA B 1 235 ? 4.039 -17.297 -28.438 1 93.88 235 ALA B O 1
ATOM 4336 N N . LYS B 1 236 ? 2.512 -15.711 -28.031 1 92.19 236 LYS B N 1
ATOM 4337 C CA . LYS B 1 236 ? 2.727 -15.039 -29.312 1 92.19 236 LYS B CA 1
ATOM 4338 C C . LYS B 1 236 ? 3.969 -14.156 -29.266 1 92.19 236 LYS B C 1
ATOM 4340 O O . LYS B 1 236 ? 4.426 -13.773 -28.188 1 92.19 236 LYS B O 1
ATOM 4345 N N . ALA B 1 237 ? 4.43 -13.836 -30.422 1 92.81 237 ALA B N 1
ATOM 4346 C CA . ALA B 1 237 ? 5.629 -13.008 -30.531 1 92.81 237 ALA B CA 1
ATOM 4347 C C . ALA B 1 237 ? 5.434 -11.664 -29.828 1 92.81 237 ALA B C 1
ATOM 4349 O O . ALA B 1 237 ? 6.336 -11.172 -29.156 1 92.81 237 ALA B O 1
ATOM 4350 N N . GLU B 1 238 ? 4.277 -11.117 -30.031 1 91.69 238 GLU B N 1
ATOM 4351 C CA . GLU B 1 238 ? 3.99 -9.82 -29.422 1 91.69 238 GLU B CA 1
ATOM 4352 C C . GLU B 1 238 ? 4.012 -9.914 -27.906 1 91.69 238 GLU B C 1
ATOM 4354 O O . GLU B 1 238 ? 4.457 -8.984 -27.234 1 91.69 238 GLU B O 1
ATOM 4359 N N . THR B 1 239 ? 3.521 -11.008 -27.406 1 91.94 239 THR B N 1
ATOM 4360 C CA . THR B 1 239 ? 3.508 -11.227 -25.969 1 91.94 239 THR B CA 1
ATOM 4361 C C . THR B 1 239 ? 4.93 -11.352 -25.422 1 91.94 239 THR B C 1
ATOM 4363 O O . THR B 1 239 ? 5.246 -10.797 -24.375 1 91.94 239 THR B O 1
ATOM 4366 N N . LEU B 1 240 ? 5.758 -12.039 -26.141 1 94.81 240 LEU B N 1
ATOM 4367 C CA . LEU B 1 240 ? 7.145 -12.195 -25.719 1 94.81 240 LEU B CA 1
ATOM 4368 C C . LEU B 1 240 ? 7.867 -10.852 -25.703 1 94.81 240 LEU B C 1
ATOM 4370 O O . LEU B 1 240 ? 8.672 -10.586 -24.812 1 94.81 240 LEU B O 1
ATOM 4374 N N . GLU B 1 241 ? 7.574 -10.031 -26.672 1 94.44 241 GLU B N 1
ATOM 4375 C CA . GLU B 1 241 ? 8.164 -8.703 -26.719 1 94.44 241 GLU B CA 1
ATOM 4376 C C . GLU B 1 241 ? 7.727 -7.855 -25.516 1 94.44 241 GLU B C 1
ATOM 4378 O O . GLU B 1 241 ? 8.539 -7.145 -24.922 1 94.44 241 GLU B O 1
ATOM 4383 N N . LYS B 1 242 ? 6.477 -7.953 -25.266 1 91.75 242 LYS B N 1
ATOM 4384 C CA . LYS B 1 242 ? 5.957 -7.207 -24.125 1 91.75 242 LYS B CA 1
ATOM 4385 C C . LYS B 1 242 ? 6.559 -7.707 -22.812 1 91.75 242 LYS B C 1
ATOM 4387 O O . LYS B 1 242 ? 6.883 -6.914 -21.922 1 91.75 242 LYS B O 1
ATOM 4392 N N . LYS B 1 243 ? 6.664 -8.977 -22.75 1 93.75 243 LYS B N 1
ATOM 4393 C CA . LYS B 1 243 ? 7.246 -9.562 -21.547 1 93.75 243 LYS B CA 1
ATOM 4394 C C . LYS B 1 243 ? 8.695 -9.117 -21.359 1 93.75 243 LYS B C 1
ATOM 4396 O O . LYS B 1 243 ? 9.125 -8.836 -20.234 1 93.75 243 LYS B O 1
ATOM 4401 N N . LYS B 1 244 ? 9.422 -9.094 -22.391 1 95.06 244 LYS B N 1
ATOM 4402 C CA . LYS B 1 244 ? 10.789 -8.594 -22.359 1 95.06 244 LYS B CA 1
ATOM 4403 C C . LYS B 1 244 ? 10.836 -7.152 -21.859 1 95.06 244 LYS B C 1
ATOM 4405 O O . LYS B 1 244 ? 11.672 -6.809 -21.016 1 95.06 244 LYS B O 1
ATOM 4410 N N . GLU B 1 245 ? 9.969 -6.367 -22.359 1 92.5 245 GLU B N 1
ATOM 4411 C CA . GLU B 1 245 ? 9.891 -4.973 -21.938 1 92.5 245 GLU B CA 1
ATOM 4412 C C . GLU B 1 245 ? 9.586 -4.875 -20.438 1 92.5 245 GLU B C 1
ATOM 4414 O O . GLU B 1 245 ? 10.203 -4.082 -19.719 1 92.5 245 GLU B O 1
ATOM 4419 N N . PHE B 1 246 ? 8.664 -5.648 -20.016 1 90.69 246 PHE B N 1
ATOM 4420 C CA . PHE B 1 246 ? 8.273 -5.645 -18.609 1 90.69 246 PHE B CA 1
ATOM 4421 C C . PHE B 1 246 ? 9.445 -6.062 -17.734 1 90.69 246 PHE B C 1
ATOM 4423 O O . PHE B 1 246 ? 9.656 -5.492 -16.656 1 90.69 246 PHE B O 1
ATOM 4430 N N . PHE B 1 247 ? 10.203 -7.047 -18.188 1 95 247 PHE B N 1
ATOM 4431 C CA . PHE B 1 247 ? 11.375 -7.477 -17.422 1 95 247 PHE B CA 1
ATOM 4432 C C . PHE B 1 247 ? 12.406 -6.359 -17.344 1 95 247 PHE B C 1
ATOM 4434 O O . PHE B 1 247 ? 12.938 -6.078 -16.266 1 95 247 PHE B O 1
ATOM 4441 N N . GLU B 1 248 ? 12.625 -5.723 -18.406 1 92.94 248 GLU B N 1
ATOM 4442 C CA . GLU B 1 248 ? 13.617 -4.652 -18.469 1 92.94 248 GLU B CA 1
ATOM 4443 C C . GLU B 1 248 ? 13.211 -3.479 -17.578 1 92.94 248 GLU B C 1
ATOM 4445 O O . GLU B 1 248 ? 14.062 -2.857 -16.938 1 92.94 248 GLU B O 1
ATOM 4450 N N . LYS B 1 249 ? 11.961 -3.305 -17.5 1 86.5 249 LYS B N 1
ATOM 4451 C CA . LYS B 1 249 ? 11.453 -2.18 -16.719 1 86.5 249 LYS B CA 1
ATOM 4452 C C . LYS B 1 249 ? 11.07 -2.619 -15.305 1 86.5 249 LYS B C 1
ATOM 4454 O O . LYS B 1 249 ? 10.648 -1.8 -14.492 1 86.5 249 LYS B O 1
ATOM 4459 N N . ARG B 1 250 ? 11.195 -3.898 -15.078 1 89.56 250 ARG B N 1
ATOM 4460 C CA . ARG B 1 250 ? 10.875 -4.508 -13.789 1 89.56 250 ARG B CA 1
ATOM 4461 C C . ARG B 1 250 ? 9.422 -4.262 -13.406 1 89.56 250 ARG B C 1
ATOM 4463 O O . ARG B 1 250 ? 9.125 -3.918 -12.258 1 89.56 250 ARG B O 1
ATOM 4470 N N . LEU B 1 251 ? 8.641 -4.461 -14.43 1 83.62 251 LEU B N 1
ATOM 4471 C CA . LEU B 1 251 ? 7.195 -4.395 -14.242 1 83.62 251 LEU B CA 1
ATOM 4472 C C . LEU B 1 251 ? 6.613 -5.781 -14.016 1 83.62 251 LEU B C 1
ATOM 4474 O O . LEU B 1 251 ? 7.172 -6.781 -14.477 1 83.62 251 LEU B O 1
ATOM 4478 N N . GLY B 1 252 ? 5.531 -5.832 -13.312 1 85.75 252 GLY B N 1
ATOM 4479 C CA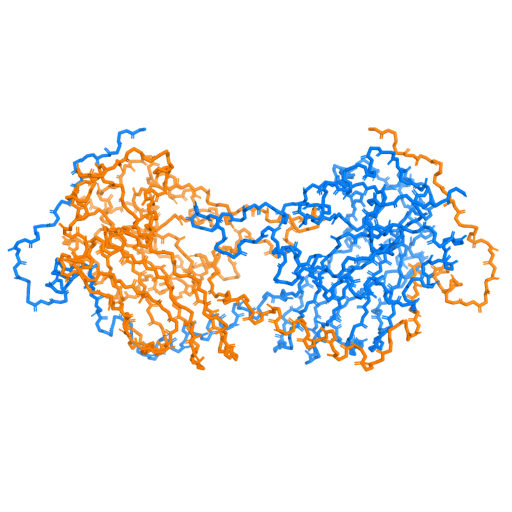 . GLY B 1 252 ? 4.848 -7.098 -13.078 1 85.75 252 GLY B CA 1
ATOM 4480 C C . GLY B 1 252 ? 3.91 -7.484 -14.203 1 85.75 252 GLY B C 1
ATOM 4481 O O . GLY B 1 252 ? 3.541 -6.645 -15.031 1 85.75 252 GLY B O 1
ATOM 4482 N N . THR B 1 253 ? 3.594 -8.758 -14.234 1 84.62 253 THR B N 1
ATOM 4483 C CA . THR B 1 253 ? 2.555 -9.289 -15.109 1 84.62 253 THR B CA 1
ATOM 4484 C C . THR B 1 253 ? 1.366 -9.789 -14.289 1 84.62 253 THR B C 1
ATOM 4486 O O . THR B 1 253 ? 1.389 -9.742 -13.062 1 84.62 253 THR B O 1
ATOM 4489 N N . THR B 1 254 ? 0.291 -10.203 -15 1 81.5 254 THR B N 1
ATOM 4490 C CA . THR B 1 254 ? -0.751 -10.984 -14.344 1 81.5 254 THR B CA 1
ATOM 4491 C C . THR B 1 254 ? -0.259 -12.398 -14.039 1 81.5 254 THR B C 1
ATOM 4493 O O . THR B 1 254 ? 0.929 -12.688 -14.188 1 81.5 254 THR B O 1
ATOM 4496 N N . HIS B 1 255 ? -1.134 -13.242 -13.562 1 88.06 255 HIS B N 1
ATOM 4497 C CA . HIS B 1 255 ? -0.738 -14.625 -13.305 1 88.06 255 HIS B CA 1
ATOM 4498 C C . HIS B 1 255 ? -0.53 -15.391 -14.602 1 88.06 255 HIS B C 1
ATOM 4500 O O . HIS B 1 255 ? -0.113 -16.547 -14.586 1 88.06 255 HIS B O 1
ATOM 4506 N N . TRP B 1 256 ? -0.761 -14.781 -15.742 1 88.56 256 TRP B N 1
ATOM 4507 C CA . TRP B 1 256 ? -0.563 -15.422 -17.031 1 88.56 256 TRP B CA 1
ATOM 4508 C C . TRP B 1 256 ? 0.861 -15.211 -17.531 1 88.56 256 TRP B C 1
ATOM 4510 O O . TRP B 1 256 ? 1.247 -14.094 -17.875 1 88.56 256 TRP B O 1
ATOM 4520 N N . PRO B 1 257 ? 1.582 -16.312 -17.656 1 93.19 257 PRO B N 1
ATOM 4521 C CA . PRO B 1 257 ? 2.961 -16.141 -18.109 1 93.19 257 PRO B CA 1
ATOM 4522 C C . PRO B 1 257 ? 3.053 -15.82 -19.594 1 93.19 257 PRO B C 1
ATOM 4524 O O . PRO B 1 257 ? 4.02 -15.203 -20.047 1 93.19 257 PRO B O 1
ATOM 4527 N N . HIS B 1 258 ? 2.033 -16.297 -20.375 1 92.38 258 HIS B N 1
ATOM 4528 C CA . HIS B 1 258 ? 2.182 -16.312 -21.812 1 92.38 258 HIS B CA 1
ATOM 4529 C C . HIS B 1 258 ? 1.14 -15.422 -22.484 1 92.38 258 HIS B C 1
ATOM 4531 O O . HIS B 1 258 ? 1.08 -15.344 -23.719 1 92.38 258 HIS B O 1
ATOM 4537 N N . ASP B 1 259 ? 0.313 -14.812 -21.656 1 87.06 259 ASP B N 1
ATOM 4538 C CA . ASP B 1 259 ? -0.752 -13.961 -22.172 1 87.06 259 ASP B CA 1
ATOM 4539 C C . ASP B 1 259 ? -1.169 -12.914 -21.125 1 87.06 259 ASP B C 1
ATOM 4541 O O . ASP B 1 259 ? -0.653 -12.906 -20.016 1 87.06 259 ASP B O 1
ATOM 4545 N N . ASN B 1 260 ? -1.995 -11.953 -21.547 1 79.75 260 ASN B N 1
ATOM 4546 C CA . ASN B 1 260 ? -2.557 -10.961 -20.641 1 79.75 260 ASN B CA 1
ATOM 4547 C C . ASN B 1 260 ? -1.462 -10.141 -19.969 1 79.75 260 ASN B C 1
ATOM 4549 O O . ASN B 1 260 ? -1.483 -9.945 -18.75 1 79.75 260 ASN B O 1
ATOM 4553 N N . ILE B 1 261 ? -0.44 -9.789 -20.781 1 80.31 261 ILE B N 1
ATOM 4554 C CA . ILE B 1 261 ? 0.658 -8.977 -20.281 1 80.31 261 ILE B CA 1
ATOM 4555 C C . ILE B 1 261 ? 0.3 -7.492 -20.391 1 80.31 261 ILE B C 1
ATOM 4557 O O . ILE B 1 261 ? 0.298 -6.934 -21.484 1 80.31 261 ILE B O 1
ATOM 4561 N N . PHE B 1 262 ? -0.018 -6.879 -19.312 1 70 262 PHE B N 1
ATOM 4562 C CA . PHE B 1 262 ? -0.311 -5.449 -19.266 1 70 262 PHE B CA 1
ATOM 4563 C C . PHE B 1 262 ? -0.012 -4.879 -17.891 1 70 262 PHE B C 1
ATOM 4565 O O . PHE B 1 262 ? 0.102 -5.625 -16.906 1 70 262 PHE B O 1
ATOM 4572 N N . VAL B 1 263 ? 0.397 -3.535 -18 1 58.62 263 VAL B N 1
ATOM 4573 C CA . VAL B 1 263 ? 0.754 -2.857 -16.75 1 58.62 263 VAL B CA 1
ATOM 4574 C C . VAL B 1 263 ? -0.443 -2.854 -15.805 1 58.62 263 VAL B C 1
ATOM 4576 O O . VAL B 1 263 ? -1.538 -2.428 -16.172 1 58.62 263 VAL B O 1
ATOM 4579 N N . ASN B 1 264 ? -0.178 -3.588 -14.906 1 51.75 264 ASN B N 1
ATOM 4580 C CA . ASN B 1 264 ? -1.236 -3.59 -13.898 1 51.75 264 ASN B CA 1
ATOM 4581 C C . ASN B 1 264 ? -1.108 -2.406 -12.945 1 51.75 264 ASN B C 1
ATOM 4583 O O . ASN B 1 264 ? -0.068 -1.745 -12.906 1 51.75 264 ASN B O 1
ATOM 4587 N N . SER B 1 265 ? -2.152 -1.858 -12.453 1 43.88 265 SER B N 1
ATOM 4588 C CA . SER B 1 265 ? -2.232 -0.704 -11.562 1 43.88 265 SER B CA 1
ATOM 4589 C C . SER B 1 265 ? -1.157 -0.762 -10.484 1 43.88 265 SER B C 1
ATOM 4591 O O . SER B 1 265 ? -0.816 0.259 -9.883 1 43.88 265 SER B O 1
ATOM 4593 N N . TYR B 1 266 ? -0.506 -1.876 -10.359 1 42.53 266 TYR B N 1
ATOM 4594 C CA . TYR B 1 266 ? 0.487 -2.045 -9.305 1 42.53 266 TYR B CA 1
ATOM 4595 C C . TYR B 1 266 ? 1.793 -1.35 -9.672 1 42.53 266 TYR B C 1
ATOM 4597 O O . TYR B 1 266 ? 2.639 -1.11 -8.805 1 42.53 266 TYR B O 1
ATOM 4605 N N . SER B 1 267 ? 1.957 -1.113 -10.922 1 42 267 SER B N 1
ATOM 4606 C CA . SER B 1 267 ? 3.254 -0.63 -11.383 1 42 267 SER B CA 1
ATOM 4607 C C . SER B 1 267 ? 3.256 0.887 -11.539 1 42 267 SER B C 1
ATOM 4609 O O . SER B 1 267 ? 4.289 1.482 -11.852 1 42 267 SER B O 1
ATOM 4611 N N . THR B 1 268 ? 2.135 1.447 -11.336 1 40.72 268 THR B N 1
ATOM 4612 C CA . THR B 1 268 ? 2.16 2.887 -11.57 1 40.72 268 THR B CA 1
ATOM 4613 C C . THR B 1 268 ? 2.514 3.641 -10.297 1 40.72 268 THR B C 1
ATOM 4615 O O . THR B 1 268 ? 2.283 3.143 -9.188 1 40.72 268 THR B O 1
ATOM 4618 N N . ALA B 1 269 ? 3.309 4.625 -10.734 1 41.88 269 ALA B N 1
ATOM 4619 C CA . ALA B 1 269 ? 3.795 5.535 -9.703 1 41.88 269 ALA B CA 1
ATOM 4620 C C . ALA B 1 269 ? 2.68 5.906 -8.727 1 41.88 269 ALA B C 1
ATOM 4622 O O . ALA B 1 269 ? 1.577 6.266 -9.148 1 41.88 269 ALA B O 1
ATOM 4623 N N . ARG B 1 270 ? 2.77 5.254 -7.664 1 43.12 270 ARG B N 1
ATOM 4624 C CA . ARG B 1 270 ? 1.809 5.613 -6.625 1 43.12 270 ARG B CA 1
ATOM 4625 C C . ARG B 1 270 ? 2.004 7.055 -6.172 1 43.12 270 ARG B C 1
ATOM 4627 O O . ARG B 1 270 ? 3.135 7.5 -5.965 1 43.12 270 ARG B O 1
ATOM 4634 N N . MET B 1 271 ? 1.219 7.828 -6.621 1 38.78 271 MET B N 1
ATOM 4635 C CA . MET B 1 271 ? 1.287 9.195 -6.109 1 38.78 271 MET B CA 1
ATOM 4636 C C . MET B 1 271 ? 0.856 9.25 -4.648 1 38.78 271 MET B C 1
ATOM 4638 O O . MET B 1 271 ? -0.116 8.602 -4.258 1 38.78 271 MET B O 1
ATOM 4642 N N . ARG B 1 272 ? 1.765 9.383 -3.803 1 36.28 272 ARG B N 1
ATOM 4643 C CA . ARG B 1 272 ? 1.475 9.695 -2.406 1 36.28 272 ARG B CA 1
ATOM 4644 C C . ARG B 1 272 ? 1.448 11.203 -2.172 1 36.28 272 ARG B C 1
ATOM 4646 O O . ARG B 1 272 ? 2.434 11.891 -2.436 1 36.28 272 ARG B O 1
ATOM 4653 N N . CYS B 1 273 ? 0.319 11.695 -1.679 1 36.97 273 CYS B N 1
ATOM 4654 C CA . CYS B 1 273 ? 0.149 13.117 -1.396 1 36.97 273 CYS B CA 1
ATOM 4655 C C . CYS B 1 273 ? 0.519 13.961 -2.609 1 36.97 273 CYS B C 1
ATOM 4657 O O . CYS B 1 273 ? 1.25 14.945 -2.486 1 36.97 273 CYS B O 1
ATOM 4659 N N . GLY B 1 274 ? 0.009 13.453 -3.709 1 39.53 274 GLY B N 1
ATOM 4660 C CA . GLY B 1 274 ? 0.321 14.227 -4.902 1 39.53 274 GLY B CA 1
ATOM 4661 C C . GLY B 1 274 ? 1.747 14.031 -5.383 1 39.53 274 GLY B C 1
ATOM 4662 O O . GLY B 1 274 ? 2.16 14.625 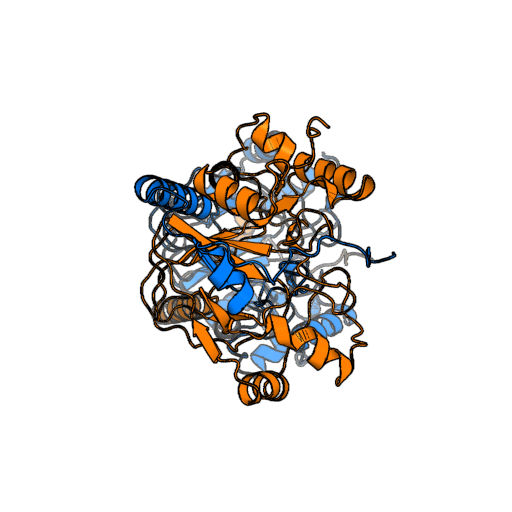-6.379 1 39.53 274 GLY B O 1
ATOM 4663 N N . LYS B 1 275 ? 2.416 13.367 -4.555 1 41.31 275 LYS B N 1
ATOM 4664 C CA . LYS B 1 275 ? 3.807 13.062 -4.879 1 41.31 275 LYS B CA 1
ATOM 4665 C C . LYS B 1 275 ? 3.996 11.562 -5.113 1 41.31 275 LYS B C 1
ATOM 4667 O O . LYS B 1 275 ? 3.195 10.75 -4.652 1 41.31 275 LYS B O 1
ATOM 4672 N N . GLU B 1 276 ? 4.684 11.258 -5.984 1 47.56 276 GLU B N 1
ATOM 4673 C CA . GLU B 1 276 ? 5.07 9.867 -6.211 1 47.56 276 GLU B CA 1
ATOM 4674 C C . GLU B 1 276 ? 5.41 9.164 -4.902 1 47.56 276 GLU B C 1
ATOM 4676 O O . GLU B 1 276 ? 6.027 9.766 -4.016 1 47.56 276 GLU B O 1
ATOM 4681 N N . ASP B 1 277 ? 4.578 8.109 -4.523 1 48.81 277 ASP B N 1
ATOM 4682 C CA . ASP B 1 277 ? 4.945 7.281 -3.381 1 48.81 277 ASP B CA 1
ATOM 4683 C C . ASP B 1 277 ? 6.457 7.242 -3.189 1 48.81 277 ASP B C 1
ATOM 4685 O O . ASP B 1 277 ? 7.195 6.879 -4.109 1 48.81 277 ASP B O 1
ATOM 4689 N N . GLU B 1 278 ? 6.812 7.953 -2.156 1 47.53 278 GLU B N 1
ATOM 4690 C CA . GLU B 1 278 ? 8.242 8.008 -1.875 1 47.53 278 GLU B CA 1
ATOM 4691 C C . GLU B 1 278 ? 8.867 6.613 -1.904 1 47.53 278 GLU B C 1
ATOM 4693 O O . GLU B 1 278 ? 10.07 6.469 -2.105 1 47.53 278 GLU B O 1
ATOM 4698 N N . TYR B 1 279 ? 7.926 5.668 -1.81 1 51.75 279 TYR B N 1
ATOM 4699 C CA . TYR B 1 279 ? 8.484 4.32 -1.805 1 51.75 279 TYR B CA 1
ATOM 4700 C C . TYR B 1 279 ? 8.305 3.652 -3.162 1 51.75 279 TYR B C 1
ATOM 4702 O O . TYR B 1 279 ? 8.734 2.512 -3.357 1 51.75 279 TYR B O 1
ATOM 4710 N N . ASN B 1 280 ? 7.613 4.391 -3.912 1 56.12 280 ASN B N 1
ATOM 4711 C CA . ASN B 1 280 ? 7.539 3.85 -5.266 1 56.12 280 ASN B CA 1
ATOM 4712 C C . ASN B 1 280 ? 8.93 3.607 -5.852 1 56.12 280 ASN B C 1
ATOM 4714 O O . ASN B 1 280 ? 9.828 4.43 -5.68 1 56.12 280 ASN B O 1
ATOM 4718 N N . ARG B 1 281 ? 9.133 2.396 -6.18 1 64.25 281 ARG B N 1
ATOM 4719 C CA . ARG B 1 281 ? 10.391 2.023 -6.816 1 64.25 281 ARG B CA 1
ATOM 4720 C C . ARG B 1 281 ? 10.148 1.35 -8.164 1 64.25 281 ARG B C 1
ATOM 4722 O O . ARG B 1 281 ? 9.219 0.559 -8.305 1 64.25 281 ARG B O 1
ATOM 4729 N N . ASP B 1 282 ? 10.953 1.729 -9.062 1 71.38 282 ASP B N 1
ATOM 4730 C CA . ASP B 1 282 ? 10.891 1.103 -10.375 1 71.38 282 ASP B CA 1
ATOM 4731 C C . ASP B 1 282 ? 11.898 -0.033 -10.5 1 71.38 282 ASP B C 1
ATOM 4733 O O . ASP B 1 282 ? 11.984 -0.69 -11.539 1 71.38 282 ASP B O 1
ATOM 4737 N N . ARG B 1 283 ? 12.648 -0.166 -9.383 1 82.56 283 ARG B N 1
ATOM 4738 C CA . ARG B 1 283 ? 13.617 -1.259 -9.32 1 82.56 283 ARG B CA 1
ATOM 4739 C C . ARG B 1 283 ? 13.523 -1.993 -7.984 1 82.56 283 ARG B C 1
ATOM 4741 O O . ARG B 1 283 ? 13.211 -1.388 -6.957 1 82.56 283 ARG B O 1
ATOM 4748 N N . PRO B 1 284 ? 13.781 -3.227 -8.07 1 85.38 284 PRO B N 1
ATOM 4749 C CA . PRO B 1 284 ? 13.805 -3.932 -6.785 1 85.38 284 PRO B CA 1
ATOM 4750 C C . PRO B 1 284 ? 14.961 -3.498 -5.895 1 85.38 284 PRO B C 1
ATOM 4752 O O . PRO B 1 284 ? 15.914 -2.873 -6.371 1 85.38 284 PRO B O 1
ATOM 4755 N N . PHE B 1 285 ? 14.797 -3.721 -4.551 1 77.31 285 PHE B N 1
ATOM 4756 C CA . PHE B 1 285 ? 15.898 -3.436 -3.641 1 77.31 285 PHE B CA 1
ATOM 4757 C C . PHE B 1 285 ? 17.141 -4.227 -4.027 1 77.31 285 PHE B C 1
ATOM 4759 O O . PHE B 1 285 ? 18.266 -3.713 -3.963 1 77.31 285 PHE B O 1
ATOM 4766 N N . GLU B 1 286 ? 16.953 -5.469 -4.352 1 85.94 286 GLU B N 1
ATOM 4767 C CA . GLU B 1 286 ? 18.031 -6.336 -4.824 1 85.94 286 GLU B CA 1
ATOM 4768 C C . GLU B 1 286 ? 17.719 -6.898 -6.211 1 85.94 286 GLU B C 1
ATOM 4770 O O . GLU B 1 286 ? 16.812 -7.73 -6.359 1 85.94 286 GLU B O 1
ATOM 4775 N N . GLU B 1 287 ? 18.5 -6.477 -7.16 1 93.44 287 GLU B N 1
ATOM 4776 C CA . GLU B 1 287 ? 18.312 -6.965 -8.523 1 93.44 287 GLU B CA 1
ATOM 4777 C C . GLU B 1 287 ? 18.531 -8.469 -8.602 1 93.44 287 GLU B C 1
ATOM 4779 O O . GLU B 1 287 ? 19.391 -9.023 -7.902 1 93.44 287 GLU B O 1
ATOM 4784 N N . PRO B 1 288 ? 17.75 -9.086 -9.508 1 94.94 288 PRO B N 1
ATOM 4785 C CA . PRO B 1 288 ? 17.953 -10.523 -9.656 1 94.94 288 PRO B CA 1
ATOM 4786 C C . PRO B 1 288 ? 19.328 -10.859 -10.25 1 94.94 288 PRO B C 1
ATOM 4788 O O . PRO B 1 288 ? 19.891 -10.07 -11.008 1 94.94 288 PRO B O 1
ATOM 4791 N N . GLU B 1 289 ? 19.828 -11.984 -9.812 1 94.06 289 GLU B N 1
ATOM 4792 C CA . GLU B 1 289 ? 21.016 -12.523 -10.477 1 94.06 289 GLU B CA 1
ATOM 4793 C C . GLU B 1 289 ? 20.688 -13.047 -11.867 1 94.06 289 GLU B C 1
ATOM 4795 O O . GLU B 1 289 ? 20 -14.055 -12.008 1 94.06 289 GLU B O 1
ATOM 4800 N N . ILE B 1 290 ? 21.297 -12.43 -12.852 1 96.88 290 ILE B N 1
ATOM 4801 C CA . ILE B 1 290 ? 20.938 -12.734 -14.227 1 96.88 290 ILE B CA 1
ATOM 4802 C C . ILE B 1 290 ? 21.656 -14 -14.68 1 96.88 290 ILE B C 1
ATOM 4804 O O . ILE B 1 290 ? 22.859 -14.141 -14.484 1 96.88 290 ILE B O 1
ATOM 4808 N N . ASN B 1 291 ? 20.969 -14.906 -15.18 1 97.06 291 ASN B N 1
ATOM 4809 C CA . ASN B 1 291 ? 21.469 -16.125 -15.828 1 97.06 291 ASN B CA 1
ATOM 4810 C C . ASN B 1 291 ? 20.547 -16.578 -16.953 1 97.06 291 ASN B C 1
ATOM 4812 O O . ASN B 1 291 ? 19.484 -15.992 -17.156 1 97.06 291 ASN B O 1
ATOM 4816 N N . ASP B 1 292 ? 20.891 -17.594 -17.672 1 97.12 292 ASP B N 1
ATOM 4817 C CA . ASP B 1 292 ? 20.141 -18.016 -18.844 1 97.12 292 ASP B CA 1
ATOM 4818 C C . ASP B 1 292 ? 18.75 -18.516 -18.469 1 97.12 292 ASP B C 1
ATOM 4820 O O . ASP B 1 292 ? 17.781 -18.25 -19.172 1 97.12 292 ASP B O 1
ATOM 4824 N N . THR B 1 293 ? 18.656 -19.266 -17.406 1 97.31 293 THR B N 1
ATOM 4825 C CA . THR B 1 293 ? 17.375 -19.797 -16.969 1 97.31 293 THR B CA 1
ATOM 4826 C C . THR B 1 293 ? 16.391 -18.672 -16.703 1 97.31 293 THR B C 1
ATOM 4828 O O . THR B 1 293 ? 15.258 -18.703 -17.188 1 97.31 293 THR B O 1
ATOM 4831 N N . LEU B 1 294 ? 16.875 -17.672 -15.953 1 97.94 294 LEU B N 1
ATOM 4832 C CA . LEU B 1 294 ? 16.031 -16.516 -15.641 1 97.94 294 LEU B CA 1
ATOM 4833 C C . LEU B 1 294 ? 15.602 -15.797 -16.922 1 97.94 294 LEU B C 1
ATOM 4835 O O . LEU B 1 294 ? 14.422 -15.469 -17.078 1 97.94 294 LEU B O 1
ATOM 4839 N N . LEU B 1 295 ? 16.516 -15.539 -17.812 1 97.88 295 LEU B N 1
ATOM 4840 C CA . LEU B 1 295 ? 16.203 -14.781 -19.016 1 97.88 295 LEU B CA 1
ATOM 4841 C C . LEU B 1 295 ? 15.211 -15.539 -19.891 1 97.88 295 LEU B C 1
ATOM 4843 O O . LEU B 1 295 ? 14.375 -14.93 -20.562 1 97.88 295 LEU B O 1
ATOM 4847 N N . ARG B 1 296 ? 15.289 -16.891 -19.938 1 97.94 296 ARG B N 1
ATOM 4848 C CA . ARG B 1 296 ? 14.352 -17.688 -20.719 1 97.94 296 ARG B CA 1
ATOM 4849 C C . ARG B 1 296 ? 12.969 -17.703 -20.078 1 97.94 296 ARG B C 1
ATOM 4851 O O . ARG B 1 296 ? 11.961 -17.531 -20.75 1 97.94 296 ARG B O 1
ATOM 4858 N N . LEU B 1 297 ? 12.945 -17.875 -18.75 1 98.31 297 LEU B N 1
ATOM 4859 C CA . LEU B 1 297 ? 11.68 -17.812 -18.031 1 98.31 297 LEU B CA 1
ATOM 4860 C C . LEU B 1 297 ? 11 -16.469 -18.219 1 98.31 297 LEU B C 1
ATOM 4862 O O . LEU B 1 297 ? 9.773 -16.375 -18.25 1 98.31 297 LEU B O 1
ATOM 4866 N N . ALA B 1 298 ? 11.812 -15.398 -18.391 1 97.62 298 ALA B N 1
ATOM 4867 C CA . ALA B 1 298 ? 11.305 -14.031 -18.516 1 97.62 298 ALA B CA 1
ATOM 4868 C C . ALA B 1 298 ? 10.906 -13.727 -19.953 1 97.62 298 ALA B C 1
ATOM 4870 O O . ALA B 1 298 ? 10.344 -12.664 -20.234 1 97.62 298 ALA B O 1
ATOM 4871 N N . GLY B 1 299 ? 11.203 -14.586 -20.859 1 96.44 299 GLY B N 1
ATOM 4872 C CA . GLY B 1 299 ? 10.867 -14.383 -22.266 1 96.44 299 GLY B CA 1
ATOM 4873 C C . GLY B 1 299 ? 11.867 -13.492 -22.984 1 96.44 299 GLY B C 1
ATOM 4874 O O . GLY B 1 299 ? 11.578 -12.984 -24.062 1 96.44 299 GLY B O 1
ATOM 4875 N N . VAL B 1 300 ? 13.016 -13.281 -22.391 1 96.38 300 VAL B N 1
ATOM 4876 C CA . VAL B 1 300 ? 14.039 -12.414 -22.969 1 96.38 300 VAL B CA 1
ATOM 4877 C C . VAL B 1 300 ? 14.93 -13.219 -23.922 1 96.38 300 VAL B C 1
ATOM 4879 O O . VAL B 1 300 ? 15.266 -12.75 -25 1 96.38 300 VAL B O 1
ATOM 4882 N N . LEU B 1 301 ? 15.352 -14.406 -23.5 1 96.25 301 LEU B N 1
ATOM 4883 C CA . LEU B 1 301 ? 16.141 -15.336 -24.312 1 96.25 301 LEU B CA 1
ATOM 4884 C C . LEU B 1 301 ? 15.25 -16.453 -24.859 1 96.25 301 LEU B C 1
ATOM 4886 O O . LEU B 1 301 ? 14.477 -17.062 -24.109 1 96.25 301 LEU B O 1
ATOM 4890 N N . PRO B 1 302 ? 15.312 -16.734 -26.125 1 94.5 302 PRO B N 1
ATOM 4891 C CA . PRO B 1 302 ? 14.5 -17.797 -26.703 1 94.5 302 PRO B CA 1
ATOM 4892 C C . PRO B 1 302 ? 15 -19.188 -26.312 1 94.5 302 PRO B C 1
ATOM 4894 O O . PRO B 1 302 ? 16.172 -19.359 -26 1 94.5 302 PRO B O 1
ATOM 4897 N N . TYR B 1 303 ? 14.047 -20.062 -26.266 1 93.81 303 TYR B N 1
ATOM 4898 C CA . TYR B 1 303 ? 14.414 -21.469 -26.141 1 93.81 303 TYR B CA 1
ATOM 4899 C C . TYR B 1 303 ? 14.805 -22.062 -27.484 1 93.81 303 TYR B C 1
ATOM 4901 O O . TYR B 1 303 ? 14.305 -21.625 -28.531 1 93.81 303 TYR B O 1
ATOM 4909 N N . ASP B 1 304 ? 15.859 -22.875 -27.453 1 79.88 304 ASP B N 1
ATOM 4910 C CA . ASP B 1 304 ? 16.297 -23.516 -28.688 1 79.88 304 ASP B CA 1
ATOM 4911 C C . ASP B 1 304 ? 15.203 -24.406 -29.266 1 79.88 304 ASP B C 1
ATOM 4913 O O . ASP B 1 304 ? 14.438 -25.016 -28.531 1 79.88 304 ASP B O 1
ATOM 4917 N N . SER B 1 305 ? 14.75 -24.188 -30.531 1 60.81 305 SER B N 1
ATOM 4918 C CA . SER B 1 305 ? 13.828 -25.062 -31.25 1 60.81 305 SER B CA 1
ATOM 4919 C C . SER B 1 305 ? 14.273 -26.516 -31.188 1 60.81 305 SER B C 1
ATOM 4921 O O . SER B 1 305 ? 15.469 -26.797 -31.078 1 60.81 305 SER B O 1
#

Foldseek 3Di:
DPPPPDDDDDPLPDDDVDQVVVCSVVVDGDDPCPDPPVVVVVVVVVVLVVVLQCQAFWAQFLLQLFFAVLLVLQVPPVNLVVVCVVAVHSQKAKFSGTKGKGAFGAQHDKDDWWWKFQAQLVDDDQDWKKKKFWAAWFDPQAKDKKWFPPQLVCLNVLCVVPPRDDPVCPLGRMDTDDPVSVVVSVVVPTDIDDDGDHGRDMDIDGSSITMTIIHHRGRIITTIHIMIMDRQVLADPVQLVLLLVCVVQSAGAHRRRRGSGDRDPNQDQPADPNRGPPSGHSAHPHGHDDDDSSCSNSSNDDDDD/DDPPPPPDPDPLPDDPVDQVVVCSVVVDGDDPCPDPPVVVVVVVVVVLVVVLQCQAFWAQFLLQLFFAVLLVLQVPPVNLVVVCVVAVHSQKAKFSGTKGKGAFDAQHDKDDWWWKFQAQLVDDDQDWKKKKFWAAWFDPQAKDKKWFPPQLVCLNVLCVVPPSDDPPVPLGRMDTDDPVRVVVSVVVPTDIDDDGDHGRDMDIDGSSITMTIIHHRGRIITTIHIMIMDRQVLADPVQLVLLLVCVVQSAGAHRDRRGSGDRDPNQDQPADPNRGPPSGHSAHPHGHDDDDSSCSNSSNDDDDD

Secondary structure (DSSP, 8-state):
----TT-----TT---SSHHHHHHHHSEEEETTSS-HHHHHHHHHHHHHHHHT----EE--TTGGGSHHHHHHHT-HHHHHHHHHHHT-S-EEE----EEEE---SSPPPPPP--EESS-TTS-S---EEEEEE-S-B-TTSSEEEEEETGGGTHHHHHHHS----GGGTTT--EE--HHHHHHHHTTT-EEEE--B-TTPEEEEETTS-EEEE---SS--EEEEE--EEEGGGS-HHHHHHHHHHHHHT----S-SSS-----GGGS--EETTEE-TT--SS-SSPPPP-HHHHHHTTSSPPP-/----S------TT---SSHHHHHHHHSEEEETTSS-HHHHHHHHHHHHHHHHT----EE--TTGGGSHHHHHHHT-HHHHHHHHHHHT-S-EEE----EEEE---SSPPPPPP--EESS-TTS-S---EEEEEE-S-B-TTSSEEEEEETGGGTHHHHHHHS----GGGTTTT-EE--HHHHHHHHTTT-EEEE--B-TTPEEEEETTS-EEEE---SS--EEEEE--EEEGGGS-HHHHHHHHHHHHHT----S-SSS-----GGGS--EETTEE-TT--SS-SSPPPP-HHHHHHTTSSPPP-